Protein AF-A0A0G2A6Q7-F1 (afdb_monomer)

Solvent-accessible surface area (backbone atoms only — not comparable to full-atom values): 32580 Å² total; per-residue (Å²): 110,71,71,59,52,52,33,39,74,71,66,34,34,44,63,32,75,78,48,70,66,60,52,50,52,50,35,52,52,27,51,75,69,76,38,80,71,62,62,86,56,88,43,74,79,64,49,74,66,59,52,48,55,42,45,74,72,68,51,66,46,24,33,28,36,56,61,67,75,86,41,72,50,68,51,66,24,81,66,72,41,82,42,80,42,53,33,72,79,68,38,54,44,74,50,25,43,60,89,67,50,62,40,66,68,49,51,54,44,54,51,37,37,75,70,63,48,61,67,49,79,44,52,44,91,50,54,83,50,48,59,58,32,48,52,52,28,58,75,66,76,42,69,75,53,45,40,28,47,42,81,72,63,56,38,100,84,69,47,71,50,32,81,91,56,79,46,69,55,71,74,77,65,55,85,63,82,58,81,44,75,43,90,78,68,50,65,72,54,57,68,76,63,68,56,54,85,37,14,11,29,36,36,36,16,31,77,49,68,42,95,85,67,89,58,92,78,88,58,54,26,58,38,33,73,45,62,26,64,30,41,35,64,54,51,53,58,71,55,41,98,56,36,70,83,75,62,41,68,65,56,53,53,50,57,68,53,18,27,27,54,42,74,47,82,38,85,16,34,65,53,9,51,36,44,35,15,53,50,44,56,73,63,61,23,59,56,64,60,64,72,46,89,85,60,65,40,42,27,45,35,31,38,63,55,82,74,49,30,60,45,82,43,40,43,66,42,63,73,30,86,91,54,37,66,91,67,57,68,66,46,80,40,48,51,31,93,69,65,59,72,62,50,46,60,54,46,27,65,65,51,42,48,46,62,86,70,64,71,57,50,93,87,48,101,55,89,74,49,78,67,45,70,49,34,78,72,57,34,19,65,28,55,28,54,62,75,42,53,60,68,63,53,48,49,51,52,48,48,53,50,31,46,60,70,56,38,52,72,58,43,49,54,49,41,53,50,54,22,52,52,28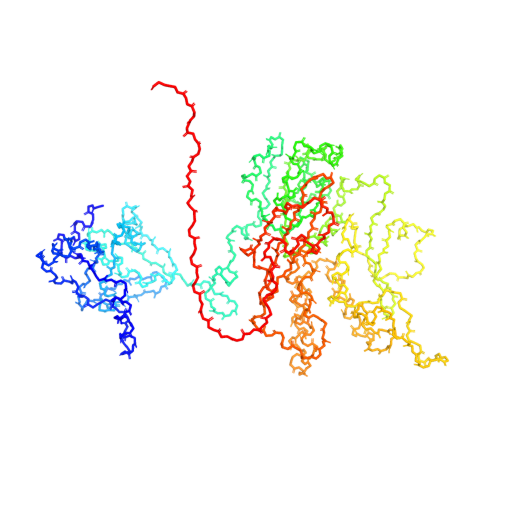,47,74,70,68,37,53,70,61,19,50,52,34,48,50,39,50,52,53,69,67,63,40,64,47,93,84,61,77,74,64,82,62,69,81,70,72,88,68,82,89,75,84,75,56,90,74,52,71,49,76,50,74,52,76,48,76,53,102,68,93,52,33,40,36,40,36,44,34,34,42,64,92,41,76,40,71,92,63,52,46,77,42,85,42,93,62,99,62,102,44,70,70,61,51,43,64,72,71,72,66,70,83,83,76,90,74,90,81,88,89,79,93,80,89,79,88,83,78,92,78,85,90,85,84,84,88,87,135

Organism: NCBI:txid1618650

Structure (mmCIF, N/CA/C/O backbone):
data_AF-A0A0G2A6Q7-F1
#
_entry.id   AF-A0A0G2A6Q7-F1
#
loop_
_atom_site.group_PDB
_atom_site.id
_atom_site.type_symbol
_atom_site.label_atom_id
_atom_site.label_alt_id
_atom_site.label_comp_id
_atom_site.label_asym_id
_atom_site.label_entity_id
_atom_site.label_seq_id
_atom_site.pdbx_PDB_ins_code
_atom_site.Cartn_x
_atom_site.Cartn_y
_atom_site.Cartn_z
_atom_site.occupancy
_atom_site.B_iso_or_equiv
_atom_site.auth_seq_id
_atom_site.auth_comp_id
_atom_site.auth_asym_id
_atom_site.auth_atom_id
_atom_site.pdbx_PDB_model_num
ATOM 1 N N . ASP A 1 1 ? 10.897 -4.674 -43.155 1.00 66.81 1 ASP A N 1
ATOM 2 C CA . ASP A 1 1 ? 10.829 -3.900 -44.410 1.00 66.81 1 ASP A CA 1
ATOM 3 C C . ASP A 1 1 ? 10.068 -4.601 -45.527 1.00 66.81 1 ASP A C 1
ATOM 5 O O . ASP A 1 1 ? 9.076 -4.027 -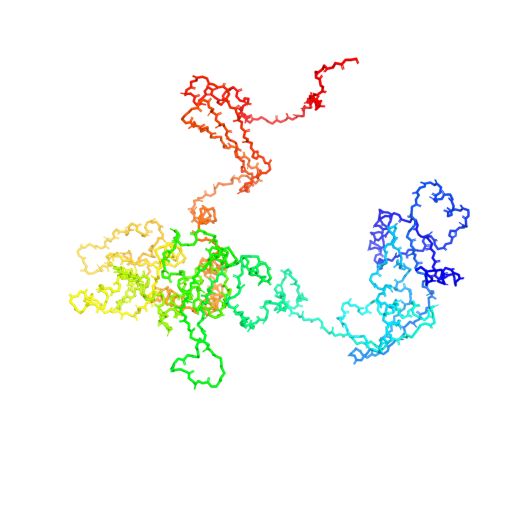45.945 1.00 66.81 1 ASP A O 1
ATOM 9 N N . GLY A 1 2 ? 10.380 -5.851 -45.894 1.00 88.19 2 GLY A N 1
ATOM 10 C CA . GLY A 1 2 ? 9.710 -6.542 -47.018 1.00 88.19 2 GLY A CA 1
ATOM 11 C C . GLY A 1 2 ? 8.167 -6.534 -47.033 1.00 88.19 2 GLY A C 1
ATOM 12 O O . GLY A 1 2 ? 7.577 -6.336 -48.088 1.00 88.19 2 GLY A O 1
ATOM 13 N N . TYR A 1 3 ? 7.484 -6.656 -45.887 1.00 94.00 3 TYR A N 1
ATOM 14 C CA . TYR A 1 3 ? 6.009 -6.578 -45.847 1.00 94.00 3 TYR A CA 1
ATOM 15 C C . TYR A 1 3 ? 5.445 -5.186 -46.151 1.00 94.00 3 TYR A C 1
ATOM 17 O O . TYR A 1 3 ? 4.339 -5.068 -46.673 1.00 94.00 3 TYR A O 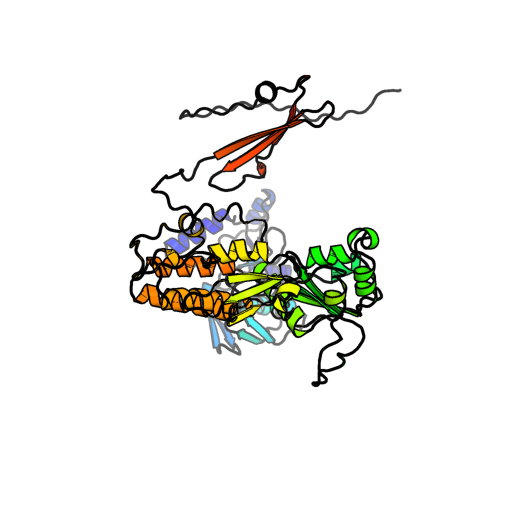1
ATOM 25 N N . TYR A 1 4 ? 6.188 -4.119 -45.844 1.00 94.12 4 TYR A N 1
ATOM 26 C CA . TYR A 1 4 ? 5.768 -2.774 -46.232 1.00 94.12 4 TYR A CA 1
ATOM 27 C C . TYR A 1 4 ? 5.798 -2.614 -47.744 1.00 94.12 4 TYR A C 1
ATOM 29 O O . TYR A 1 4 ? 4.866 -2.044 -48.307 1.00 94.12 4 TYR A O 1
ATOM 37 N N . ASP A 1 5 ? 6.844 -3.137 -48.379 1.00 93.56 5 ASP A N 1
ATOM 38 C CA . ASP A 1 5 ? 7.031 -3.041 -49.822 1.00 93.56 5 ASP A CA 1
ATOM 39 C C . ASP A 1 5 ? 5.946 -3.831 -50.559 1.00 93.56 5 ASP A C 1
ATOM 41 O O . ASP A 1 5 ? 5.300 -3.276 -51.442 1.00 93.56 5 ASP A O 1
ATOM 45 N N . GLN A 1 6 ? 5.608 -5.040 -50.094 1.00 95.12 6 GLN A N 1
ATOM 46 C CA . GLN A 1 6 ? 4.484 -5.819 -50.635 1.00 95.12 6 GLN A CA 1
ATOM 47 C C . GLN A 1 6 ? 3.148 -5.062 -50.576 1.00 95.12 6 GLN A C 1
ATOM 49 O O . GLN A 1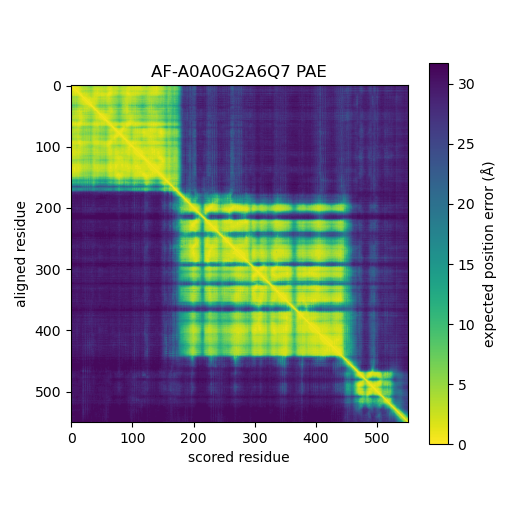 6 ? 2.388 -5.049 -51.544 1.00 95.12 6 GLN A O 1
ATOM 54 N N . LEU A 1 7 ? 2.846 -4.393 -49.456 1.00 95.31 7 LEU A N 1
ATOM 55 C CA . LEU A 1 7 ? 1.618 -3.600 -49.332 1.00 95.31 7 LEU A CA 1
ATOM 56 C C . LEU A 1 7 ? 1.619 -2.378 -50.258 1.00 95.31 7 LEU A C 1
ATOM 58 O O . LEU A 1 7 ? 0.568 -2.001 -50.779 1.00 95.31 7 LEU A O 1
ATOM 62 N N . ILE A 1 8 ? 2.780 -1.756 -50.471 1.00 93.62 8 ILE A N 1
ATOM 63 C CA . ILE A 1 8 ? 2.940 -0.631 -51.400 1.00 93.62 8 ILE A CA 1
ATOM 64 C C . ILE A 1 8 ? 2.767 -1.110 -52.849 1.00 93.62 8 ILE A C 1
ATOM 66 O O . ILE A 1 8 ? 2.037 -0.478 -53.611 1.00 93.62 8 ILE A O 1
ATOM 70 N N . GLU A 1 9 ? 3.374 -2.238 -53.219 1.00 93.50 9 GLU A N 1
ATOM 71 C CA . GLU A 1 9 ? 3.258 -2.859 -54.545 1.00 93.50 9 GLU A CA 1
ATOM 72 C C . GLU A 1 9 ? 1.811 -3.243 -54.867 1.00 93.50 9 GLU A C 1
ATOM 74 O O . GLU A 1 9 ? 1.313 -2.939 -55.953 1.00 93.50 9 GLU A O 1
ATOM 79 N N . LYS A 1 10 ? 1.089 -3.803 -53.887 1.00 93.44 10 LYS A N 1
ATOM 80 C CA . LYS A 1 10 ? -0.350 -4.097 -53.987 1.00 93.44 10 LYS A CA 1
ATOM 81 C C . LYS A 1 10 ? -1.238 -2.840 -53.968 1.00 93.44 10 LYS A C 1
ATOM 83 O O . LYS A 1 10 ? -2.456 -2.964 -54.048 1.00 93.44 10 LYS A O 1
ATOM 88 N N . LYS A 1 11 ? -0.665 -1.630 -53.870 1.00 92.25 11 LYS A N 1
ATOM 89 C CA . LYS A 1 11 ? -1.374 -0.337 -53.735 1.00 92.25 11 LYS A CA 1
ATOM 90 C C . LYS A 1 11 ? -2.306 -0.264 -52.517 1.00 92.25 11 LYS A C 1
ATOM 92 O O . LYS A 1 11 ? -3.232 0.542 -52.479 1.00 92.25 11 LYS A O 1
ATOM 97 N N . LEU A 1 12 ? -2.025 -1.071 -51.498 1.00 94.00 12 LEU A N 1
ATOM 98 C CA . LEU A 1 12 ? -2.744 -1.109 -50.224 1.00 94.00 12 LEU A CA 1
ATOM 99 C C . LEU A 1 12 ? -2.045 -0.283 -49.141 1.00 94.00 12 LEU A C 1
ATOM 101 O O . LEU A 1 12 ? -2.526 -0.204 -48.014 1.00 94.00 12 LEU A O 1
ATOM 105 N N . ALA A 1 13 ? -0.926 0.370 -49.457 1.00 95.75 13 ALA A N 1
ATOM 106 C CA . ALA A 1 13 ? -0.280 1.322 -48.569 1.00 95.75 13 ALA A CA 1
ATOM 107 C C . ALA A 1 13 ? 0.224 2.565 -49.309 1.00 95.75 13 ALA A C 1
ATOM 109 O O . ALA A 1 13 ? 0.753 2.475 -50.414 1.00 95.75 13 ALA A O 1
ATOM 110 N N . TYR A 1 14 ? 0.095 3.736 -48.677 1.00 95.81 14 TYR A N 1
ATOM 111 C CA . TYR A 1 14 ? 0.499 5.018 -49.264 1.00 95.81 14 TYR A CA 1
ATOM 112 C C . TYR A 1 14 ? 1.123 5.978 -48.234 1.00 95.81 14 TYR A C 1
ATOM 114 O O . TYR A 1 14 ? 0.818 5.911 -47.033 1.00 95.81 14 TYR A O 1
ATOM 122 N N . PRO A 1 15 ? 2.021 6.885 -48.670 1.00 95.81 15 PRO A N 1
ATOM 123 C CA . PRO A 1 15 ? 2.638 7.868 -47.790 1.00 95.81 15 PRO A CA 1
ATOM 124 C C . PRO A 1 15 ? 1.655 8.982 -47.407 1.00 95.81 15 PRO A C 1
ATOM 126 O O . PRO A 1 15 ? 1.042 9.630 -48.251 1.00 95.81 15 PRO A O 1
ATOM 129 N N . CYS A 1 16 ? 1.558 9.265 -46.112 1.00 95.56 16 CYS A N 1
ATOM 130 C CA . CYS A 1 16 ? 0.744 10.331 -45.546 1.00 95.56 16 CYS A CA 1
ATOM 131 C C . CYS A 1 16 ? 1.636 11.430 -44.961 1.00 95.56 16 CYS A C 1
ATOM 133 O O . CYS A 1 16 ? 2.438 11.174 -44.063 1.00 95.56 16 CYS A O 1
ATOM 135 N N . PHE A 1 17 ? 1.433 12.665 -45.421 1.00 94.69 17 PHE A N 1
ATOM 136 C CA . PHE A 1 17 ? 2.172 13.856 -44.978 1.00 94.69 17 PHE A CA 1
ATOM 137 C C . PHE A 1 17 ? 1.341 14.787 -44.082 1.00 94.69 17 PHE A C 1
ATOM 139 O O . PHE A 1 17 ? 1.768 15.903 -43.799 1.00 94.69 17 PHE A O 1
ATOM 146 N N . CYS A 1 18 ? 0.137 14.370 -43.674 1.00 92.12 18 CYS A N 1
ATOM 147 C CA . CYS A 1 18 ? -0.705 15.175 -42.791 1.00 92.12 18 CYS A CA 1
ATOM 148 C C . CYS A 1 18 ? -0.030 15.389 -41.433 1.00 92.12 18 CYS A C 1
ATOM 150 O O . CYS A 1 18 ? 0.406 14.425 -40.800 1.00 92.12 18 CYS A O 1
ATOM 152 N N . THR A 1 19 ? 0.004 16.639 -40.976 1.00 89.06 19 THR A N 1
ATOM 153 C CA . THR A 1 19 ? 0.537 16.995 -39.658 1.00 89.06 19 THR A CA 1
ATOM 154 C C . THR A 1 19 ? -0.446 16.624 -38.550 1.00 89.06 19 THR A C 1
ATOM 156 O O . THR A 1 19 ? -1.648 16.463 -38.778 1.00 89.06 19 THR A O 1
ATOM 159 N N . GLU A 1 20 ? 0.051 16.500 -37.321 1.00 87.56 20 GLU A N 1
ATOM 160 C CA . GLU A 1 20 ? -0.801 16.223 -36.162 1.00 87.56 20 GLU A CA 1
ATOM 161 C C . GLU A 1 20 ? -1.846 17.328 -35.937 1.00 87.56 20 GLU A C 1
ATOM 163 O O . GLU A 1 20 ? -2.996 17.030 -35.614 1.00 87.56 20 GLU A O 1
ATOM 168 N N . GLU A 1 21 ? -1.491 18.586 -36.209 1.00 89.06 21 GLU A N 1
ATOM 169 C CA . GLU A 1 21 ? -2.407 19.731 -36.162 1.00 89.06 21 GLU A CA 1
ATOM 170 C C . GLU A 1 21 ? -3.554 19.589 -37.171 1.00 89.06 21 GLU A C 1
ATOM 172 O O . GLU A 1 21 ? -4.722 19.723 -36.804 1.00 89.06 21 GLU A O 1
ATOM 177 N N . GLN A 1 22 ? -3.244 19.234 -38.424 1.00 89.00 22 GLN A N 1
ATOM 178 C CA . GLN A 1 22 ? -4.247 19.001 -39.469 1.00 89.00 22 GLN A CA 1
ATOM 179 C C . GLN A 1 22 ? -5.189 17.853 -39.094 1.00 89.00 22 GLN A C 1
ATOM 181 O O . GLN A 1 22 ? -6.408 17.973 -39.220 1.00 89.00 22 GLN A O 1
ATOM 186 N N . LEU A 1 23 ? -4.634 16.748 -38.587 1.00 89.81 23 LEU A N 1
ATOM 187 C CA . LEU A 1 23 ? -5.415 15.589 -38.154 1.00 89.81 23 LEU A CA 1
ATOM 188 C C . LEU A 1 23 ? -6.298 15.917 -36.941 1.00 89.81 23 LEU A C 1
ATOM 190 O O . LEU A 1 23 ? -7.435 15.453 -36.860 1.00 89.81 23 LEU A O 1
ATOM 194 N N . THR A 1 24 ? -5.804 16.726 -36.005 1.00 90.25 24 THR A N 1
ATOM 195 C CA . THR A 1 24 ? -6.551 17.154 -34.813 1.00 90.25 24 THR A CA 1
ATOM 196 C C . THR A 1 24 ? -7.693 18.096 -35.178 1.00 90.25 24 THR A C 1
ATOM 198 O O . THR A 1 24 ? -8.821 17.907 -34.712 1.00 90.25 24 THR A O 1
ATOM 201 N N . LEU A 1 25 ? -7.443 19.058 -36.069 1.00 90.12 25 LEU A N 1
ATOM 202 C CA . LEU A 1 25 ? -8.478 19.938 -36.601 1.00 90.12 25 LEU A CA 1
ATOM 203 C C . LEU A 1 25 ? -9.571 19.126 -37.305 1.00 90.12 25 LEU A C 1
ATOM 205 O O . LEU A 1 25 ? -10.756 19.305 -37.032 1.00 90.12 25 LEU A O 1
ATOM 209 N N . GLN A 1 26 ? -9.175 18.176 -38.150 1.00 88.69 26 GLN A N 1
ATOM 210 C CA . GLN A 1 26 ? -10.105 17.318 -38.871 1.00 88.69 26 GLN A CA 1
ATOM 211 C C . GLN A 1 26 ? -10.988 16.482 -37.934 1.00 88.69 26 GLN A C 1
ATOM 213 O O . GLN A 1 26 ? -12.204 16.433 -38.122 1.00 88.69 26 GLN A O 1
ATOM 218 N N . ARG A 1 27 ? -10.402 15.855 -36.905 1.00 89.12 27 ARG A N 1
ATOM 219 C CA . ARG A 1 27 ? -11.160 15.112 -35.883 1.00 89.12 27 ARG A CA 1
ATOM 220 C C . ARG A 1 27 ? -12.154 16.018 -35.159 1.00 89.12 27 ARG A C 1
ATOM 222 O O . ARG A 1 27 ? -13.301 15.627 -34.967 1.00 89.12 27 ARG A O 1
ATOM 229 N N . THR A 1 28 ? -11.732 17.233 -34.813 1.00 88.88 28 THR A N 1
ATOM 230 C CA . THR A 1 28 ? -12.582 18.224 -34.137 1.00 88.88 28 THR A CA 1
ATOM 231 C C . THR A 1 28 ? -13.773 18.627 -35.007 1.00 88.88 28 THR A C 1
ATOM 233 O O . THR A 1 28 ? -14.897 18.712 -34.518 1.00 88.88 28 THR A O 1
ATOM 236 N N . LEU A 1 29 ? -13.554 18.843 -36.309 1.00 89.69 29 LEU A N 1
ATOM 237 C CA . LEU A 1 29 ? -14.624 19.149 -37.262 1.00 89.69 29 LEU A CA 1
ATOM 238 C C . LEU A 1 29 ? -15.599 17.975 -37.415 1.00 89.69 29 LEU A C 1
ATOM 240 O O . LEU A 1 29 ? -16.807 18.180 -37.356 1.00 89.69 29 LEU A O 1
ATOM 244 N N . GLN A 1 30 ? -15.094 16.746 -37.541 1.00 87.31 30 GLN A N 1
ATOM 245 C CA . GLN A 1 30 ? -15.935 15.549 -37.638 1.00 87.31 30 GLN A CA 1
ATOM 246 C C . GLN A 1 30 ? -16.803 15.359 -36.391 1.00 87.31 30 GLN A C 1
ATOM 248 O O . GLN A 1 30 ? -18.010 15.169 -36.524 1.00 87.31 30 GLN A O 1
ATOM 253 N N . GLN A 1 31 ? -16.228 15.516 -35.196 1.00 88.75 31 GLN A N 1
ATOM 254 C CA . GLN A 1 31 ? -16.967 15.446 -33.933 1.00 88.75 31 GLN A CA 1
ATOM 255 C C . GLN A 1 31 ? -18.043 16.534 -33.828 1.00 88.75 31 GLN A C 1
ATOM 257 O O . GLN A 1 31 ? -19.171 16.233 -33.446 1.00 88.75 31 GLN A O 1
ATOM 262 N N . LYS A 1 32 ? -17.740 17.781 -34.223 1.00 90.69 32 LYS A N 1
ATOM 263 C CA . LYS A 1 32 ? -18.734 18.871 -34.272 1.00 90.69 32 LYS A CA 1
ATOM 264 C C . LYS A 1 32 ? -19.880 18.591 -35.247 1.00 90.69 32 LYS A C 1
ATOM 266 O O . LYS A 1 32 ? -20.990 19.055 -35.023 1.00 90.69 32 LYS A O 1
ATOM 271 N N . MET A 1 33 ? -19.619 17.829 -36.306 1.00 88.44 33 MET A N 1
ATOM 272 C CA . MET A 1 33 ? -20.621 17.389 -37.282 1.00 88.44 33 MET A CA 1
ATOM 273 C C . MET A 1 33 ? -21.325 16.079 -36.883 1.00 88.44 33 MET A C 1
ATOM 275 O O . MET A 1 33 ? -22.048 15.519 -37.705 1.00 88.44 33 MET A O 1
ATOM 279 N N . GLY A 1 34 ? -21.085 15.546 -35.676 1.00 84.69 34 GLY A N 1
ATOM 280 C CA . GLY A 1 34 ? -21.649 14.268 -35.222 1.00 84.69 34 GLY A CA 1
ATOM 281 C C . GLY A 1 34 ? -21.135 13.041 -35.987 1.00 84.69 34 GLY A C 1
ATOM 282 O O . GLY A 1 34 ? -21.725 11.969 -35.898 1.00 84.69 34 GLY A O 1
ATOM 283 N N . LYS A 1 35 ? -20.048 13.182 -36.757 1.00 79.38 35 LYS A N 1
ATOM 284 C CA . LYS A 1 35 ? -19.429 12.094 -37.522 1.00 79.38 35 LYS A CA 1
ATOM 285 C C . LYS A 1 35 ? -18.324 11.425 -36.694 1.00 79.38 35 LYS A C 1
ATOM 287 O O . LYS A 1 35 ? -17.588 12.124 -35.991 1.00 79.38 35 LYS A O 1
ATOM 292 N N . PRO A 1 36 ? -18.147 10.095 -36.798 1.00 79.12 36 PRO A N 1
ATOM 293 C CA . PRO A 1 36 ? -17.057 9.410 -36.118 1.00 79.12 36 PRO A CA 1
ATOM 294 C C . PRO A 1 36 ? -15.696 9.935 -36.614 1.00 79.12 36 PRO A C 1
ATOM 296 O O . PRO A 1 36 ? -15.531 10.179 -37.816 1.00 79.12 36 PRO A O 1
ATOM 299 N N . PRO A 1 37 ? -14.715 10.128 -35.713 1.00 82.50 37 PRO A N 1
ATOM 300 C CA . PRO A 1 37 ? -13.415 10.673 -36.073 1.00 82.50 37 PRO A CA 1
ATOM 301 C C . PRO A 1 37 ? -12.623 9.663 -36.913 1.00 82.50 37 PRO A C 1
ATOM 303 O O . PRO A 1 37 ? -12.161 8.642 -36.407 1.00 82.50 37 PRO A O 1
ATOM 306 N N . ARG A 1 38 ? -12.425 9.972 -38.195 1.00 84.88 38 ARG A N 1
ATOM 307 C CA . ARG A 1 38 ? -11.734 9.119 -39.169 1.00 84.88 38 ARG A CA 1
ATOM 308 C C . ARG A 1 38 ? -10.822 9.920 -40.083 1.00 84.88 38 ARG A C 1
ATOM 310 O O . ARG A 1 38 ? -11.086 11.082 -40.390 1.00 84.88 38 ARG A O 1
ATOM 317 N N . TYR A 1 39 ? -9.754 9.290 -40.556 1.00 88.81 39 TYR A N 1
ATOM 318 C CA . TYR A 1 39 ? -8.936 9.903 -41.596 1.00 88.81 39 TYR A CA 1
ATOM 319 C C . TYR A 1 39 ? -9.753 10.043 -42.889 1.00 88.81 39 TYR A C 1
ATOM 321 O O . TYR A 1 39 ? -10.527 9.157 -43.231 1.00 88.81 39 TYR A O 1
ATOM 329 N N . SER A 1 40 ? -9.609 11.166 -43.590 1.00 84.12 40 SER A N 1
ATOM 330 C CA . SER A 1 40 ? -10.418 11.506 -44.777 1.00 84.12 40 SER A CA 1
ATOM 331 C C . SER A 1 40 ? -9.829 10.975 -46.075 1.00 84.12 40 SER A C 1
ATOM 333 O O . SER A 1 40 ? -10.400 11.229 -47.125 1.00 84.12 40 SER A O 1
ATOM 335 N N . GLY A 1 41 ? -8.669 10.316 -46.026 1.00 88.06 41 GLY A N 1
ATOM 336 C CA . GLY A 1 41 ? -7.973 9.886 -47.237 1.00 88.06 41 GLY A CA 1
ATOM 337 C C . GLY A 1 41 ? -7.253 11.024 -47.968 1.00 88.06 41 GLY A C 1
ATOM 338 O O . GLY A 1 41 ? -6.922 10.867 -49.133 1.00 88.06 41 GLY A O 1
ATOM 339 N N . THR A 1 42 ? -6.965 12.160 -47.316 1.00 89.25 42 THR A N 1
ATOM 340 C CA . THR A 1 42 ? -6.378 13.361 -47.958 1.00 89.25 42 THR A CA 1
ATOM 341 C C . THR A 1 42 ? -5.100 13.081 -48.758 1.00 89.25 42 THR A C 1
ATOM 343 O O . THR A 1 42 ? -4.797 13.793 -49.708 1.00 89.25 42 THR A O 1
ATOM 346 N N . CYS A 1 43 ? -4.320 12.072 -48.363 1.00 91.75 43 CYS A N 1
ATOM 347 C CA . CYS A 1 43 ? -3.086 11.683 -49.045 1.00 91.75 43 CYS A CA 1
ATOM 348 C C . CYS A 1 43 ? -3.213 10.428 -49.930 1.00 91.75 43 CYS A C 1
ATOM 350 O O . CYS A 1 43 ? -2.193 9.993 -50.455 1.00 91.75 43 CYS A O 1
ATOM 352 N N . ARG A 1 44 ? -4.414 9.850 -50.089 1.00 90.56 44 ARG A N 1
ATOM 353 C CA . ARG A 1 44 ? -4.643 8.583 -50.814 1.00 90.56 44 ARG A CA 1
ATOM 354 C C . ARG A 1 44 ? -4.262 8.696 -52.298 1.00 90.56 44 ARG A C 1
ATOM 356 O O . ARG A 1 44 ? -3.677 7.773 -52.847 1.00 90.56 44 ARG A O 1
ATOM 363 N N . GLU A 1 45 ? -4.519 9.854 -52.909 1.00 88.94 45 GLU A N 1
ATOM 364 C CA . GLU A 1 45 ? -4.350 10.097 -54.353 1.00 88.94 45 GLU A CA 1
ATOM 365 C C . GLU A 1 45 ? -3.165 11.021 -54.696 1.00 88.94 45 GLU A C 1
ATOM 367 O O . GLU A 1 45 ? -3.124 11.629 -55.765 1.00 88.94 45 GLU A O 1
ATOM 372 N N . LEU A 1 46 ? -2.185 11.173 -53.796 1.00 91.12 46 LEU A N 1
ATOM 373 C CA . LEU A 1 46 ? -1.011 11.996 -54.106 1.00 91.12 46 LEU A CA 1
ATOM 374 C C . LEU A 1 46 ? -0.216 11.398 -55.273 1.00 91.12 46 LEU A C 1
ATOM 376 O O . LEU A 1 46 ? 0.225 10.251 -55.225 1.00 91.12 46 LEU A O 1
ATOM 380 N N . THR A 1 47 ? 0.037 12.214 -56.294 1.00 91.88 47 THR A N 1
ATOM 381 C CA . THR A 1 47 ? 0.885 11.831 -57.430 1.00 91.88 47 THR A CA 1
ATOM 382 C C . THR A 1 47 ? 2.348 11.682 -57.010 1.00 91.88 47 THR A C 1
ATOM 384 O O . THR A 1 47 ? 2.813 12.332 -56.069 1.00 91.88 47 THR A O 1
ATOM 387 N N . ALA A 1 48 ? 3.123 10.888 -57.758 1.00 89.75 48 ALA A N 1
ATOM 388 C CA . ALA A 1 48 ? 4.559 10.716 -57.512 1.00 89.75 48 ALA A CA 1
ATOM 389 C C . ALA A 1 48 ? 5.313 12.061 -57.456 1.00 89.75 48 ALA A C 1
ATOM 391 O O . ALA A 1 48 ? 6.176 12.255 -56.599 1.00 89.75 48 ALA A O 1
ATOM 392 N N . LYS A 1 49 ? 4.920 13.025 -58.303 1.00 93.12 49 LYS A N 1
ATOM 393 C CA . LYS A 1 49 ? 5.474 14.386 -58.310 1.00 93.12 49 LYS A CA 1
ATOM 394 C C . LYS A 1 49 ? 5.200 15.126 -56.994 1.00 93.12 49 LYS A C 1
ATOM 396 O O . LYS A 1 49 ? 6.136 15.621 -56.373 1.00 93.12 49 LYS A O 1
ATOM 401 N N . GLN A 1 50 ? 3.953 15.133 -56.519 1.00 92.31 50 GLN A N 1
ATOM 402 C CA . GLN A 1 50 ? 3.573 15.780 -55.253 1.00 92.31 50 GLN A CA 1
ATOM 403 C C . GLN A 1 50 ? 4.228 15.117 -54.033 1.00 92.31 50 GLN A C 1
ATOM 405 O O . GLN A 1 50 ? 4.583 15.793 -53.066 1.00 92.31 50 GLN A O 1
ATOM 410 N N . ILE A 1 51 ? 4.395 13.791 -54.060 1.00 91.94 51 ILE A N 1
ATOM 411 C CA . ILE A 1 51 ? 5.120 13.053 -53.017 1.00 91.94 51 ILE A CA 1
ATOM 412 C C . ILE A 1 51 ? 6.583 13.508 -52.985 1.00 91.94 51 ILE A C 1
ATOM 414 O O . ILE A 1 51 ? 7.111 13.777 -51.904 1.00 91.94 51 ILE A O 1
ATOM 418 N N . GLN A 1 52 ? 7.227 13.627 -54.149 1.00 91.69 52 GLN A N 1
ATOM 419 C CA . GLN A 1 52 ? 8.622 14.047 -54.239 1.00 91.69 52 GLN A CA 1
ATOM 420 C C . GLN A 1 52 ? 8.818 15.506 -53.810 1.00 91.69 52 GLN A C 1
ATOM 422 O O . GLN A 1 52 ? 9.738 15.790 -53.050 1.00 91.69 52 GLN A O 1
ATOM 427 N N . GLU A 1 53 ? 7.930 16.418 -54.207 1.00 93.88 53 GLU A N 1
ATOM 428 C CA . GLU A 1 53 ? 7.949 17.820 -53.762 1.00 93.88 53 GLU A CA 1
ATOM 429 C C . GLU A 1 53 ? 7.865 17.930 -52.233 1.00 93.88 53 GLU A C 1
ATOM 431 O O . GLU A 1 53 ? 8.653 18.643 -51.610 1.00 93.88 53 GLU A O 1
ATOM 436 N N . LYS A 1 54 ? 6.970 17.161 -51.600 1.00 92.25 54 LYS A N 1
ATOM 437 C CA . LYS A 1 54 ? 6.840 17.125 -50.134 1.00 92.25 54 LYS A CA 1
ATOM 438 C C . LYS A 1 54 ? 8.086 16.557 -49.450 1.00 92.25 54 LYS A C 1
ATOM 440 O O . LYS A 1 54 ? 8.488 17.075 -48.410 1.00 92.25 54 LYS A O 1
ATOM 445 N N . ARG A 1 55 ? 8.716 15.527 -50.028 1.00 92.44 55 ARG A N 1
ATOM 446 C CA . ARG A 1 55 ? 9.989 14.978 -49.525 1.00 92.44 55 ARG A CA 1
ATOM 447 C C . ARG A 1 55 ? 11.134 15.982 -49.664 1.00 92.44 55 ARG A C 1
ATOM 449 O O . ARG A 1 55 ? 11.898 16.147 -48.719 1.00 92.44 55 ARG A O 1
ATOM 456 N N . ASN A 1 56 ? 11.216 16.685 -50.794 1.00 92.62 56 ASN A N 1
ATOM 457 C CA . ASN A 1 56 ? 12.218 17.726 -51.038 1.00 92.62 56 ASN A CA 1
ATOM 458 C C . ASN A 1 56 ? 12.045 18.919 -50.084 1.00 92.62 56 ASN A C 1
ATOM 460 O O . ASN A 1 56 ? 13.029 19.521 -49.672 1.00 92.62 56 ASN A O 1
ATOM 464 N N . ALA A 1 57 ? 10.810 19.207 -49.661 1.00 90.88 57 ALA A N 1
ATOM 465 C CA . ALA A 1 57 ? 10.509 20.177 -48.606 1.00 90.88 57 ALA A CA 1
ATOM 466 C C . ALA A 1 57 ? 10.870 19.689 -47.182 1.00 90.88 57 ALA A C 1
ATOM 468 O O . ALA A 1 57 ? 10.536 20.349 -46.201 1.00 90.88 57 ALA A O 1
ATOM 469 N N . GLY A 1 58 ? 11.517 18.525 -47.043 1.00 89.81 58 GLY A N 1
ATOM 470 C CA . GLY A 1 58 ? 11.959 17.969 -45.762 1.00 89.81 58 GLY A CA 1
ATOM 471 C C . GLY A 1 58 ? 10.864 17.269 -44.950 1.00 89.81 58 GLY A C 1
ATOM 472 O O . GLY A 1 58 ? 11.109 16.879 -43.807 1.00 89.81 58 GLY A O 1
ATOM 473 N N . LEU A 1 59 ? 9.661 17.079 -45.507 1.00 89.88 59 LEU A N 1
ATOM 474 C CA . LEU A 1 59 ? 8.570 16.407 -44.800 1.00 89.88 59 LEU A CA 1
ATOM 475 C C . LEU A 1 59 ? 8.772 14.888 -44.804 1.00 89.88 59 LEU A C 1
ATOM 477 O O . LEU A 1 59 ? 8.910 14.259 -45.856 1.00 89.88 59 LEU A O 1
ATOM 481 N N . LYS A 1 60 ? 8.719 14.279 -43.616 1.00 91.31 60 LYS A N 1
ATOM 482 C CA . LYS A 1 60 ? 8.787 12.822 -43.440 1.00 91.31 60 LYS A CA 1
ATOM 483 C C . LYS A 1 60 ? 7.374 12.225 -43.420 1.00 91.31 60 LYS A C 1
ATOM 485 O O . LYS A 1 60 ? 6.591 12.602 -42.547 1.00 91.31 60 LYS A O 1
ATOM 490 N N . PRO A 1 61 ? 7.023 11.308 -44.340 1.00 94.56 61 PRO A N 1
ATOM 491 C CA . PRO A 1 61 ? 5.699 10.701 -44.353 1.00 94.56 61 PRO A CA 1
ATOM 492 C C . PRO A 1 61 ? 5.572 9.568 -43.328 1.00 94.56 61 PRO A C 1
ATOM 494 O O . PRO A 1 61 ? 6.503 8.791 -43.120 1.00 94.56 61 PRO A O 1
ATOM 497 N N . ALA A 1 62 ? 4.380 9.419 -42.756 1.00 95.31 62 ALA A N 1
ATOM 498 C CA . ALA A 1 62 ? 3.934 8.142 -42.200 1.00 95.31 62 ALA A CA 1
ATOM 499 C C . ALA A 1 62 ? 3.455 7.228 -43.342 1.00 95.31 62 ALA A C 1
ATOM 501 O O . ALA A 1 62 ? 3.126 7.713 -44.423 1.00 95.31 62 ALA A O 1
ATOM 502 N N . LEU A 1 63 ? 3.361 5.921 -43.113 1.00 95.88 63 LEU A N 1
ATOM 503 C CA . LEU A 1 63 ? 2.736 4.979 -44.045 1.00 95.88 63 LEU A CA 1
ATOM 504 C C . LEU A 1 63 ? 1.353 4.591 -43.522 1.00 95.88 63 LEU A C 1
ATOM 506 O O . LEU A 1 63 ? 1.227 4.155 -42.372 1.00 95.88 63 LEU A O 1
ATOM 510 N N . ARG A 1 64 ? 0.323 4.754 -44.356 1.00 96.50 64 ARG A N 1
ATOM 511 C CA . ARG A 1 64 ? -1.047 4.322 -44.062 1.00 96.50 64 ARG A CA 1
ATOM 512 C C . ARG A 1 64 ? -1.410 3.100 -44.882 1.00 96.50 64 ARG A C 1
ATOM 514 O O . ARG A 1 64 ? -1.020 3.026 -46.039 1.00 96.50 64 ARG A O 1
ATOM 521 N N . PHE A 1 65 ? -2.168 2.197 -44.279 1.00 96.25 65 PHE A N 1
ATOM 522 C CA . PHE A 1 65 ? -2.866 1.122 -44.963 1.00 96.25 65 PHE A CA 1
ATOM 523 C C . PHE A 1 65 ? -4.188 1.656 -45.507 1.00 96.25 65 PHE A C 1
ATOM 525 O O . PHE A 1 65 ? -4.945 2.306 -44.779 1.00 96.25 65 PHE A O 1
ATOM 532 N N . HIS A 1 66 ? -4.428 1.402 -46.783 1.00 94.62 66 HIS A N 1
ATOM 533 C CA . HIS A 1 66 ? -5.667 1.693 -47.471 1.00 94.62 66 HIS A CA 1
ATOM 534 C C . HIS A 1 66 ? -6.642 0.543 -47.232 1.00 94.62 66 HIS A C 1
ATOM 536 O O . HIS A 1 66 ? -6.369 -0.586 -47.633 1.00 94.62 66 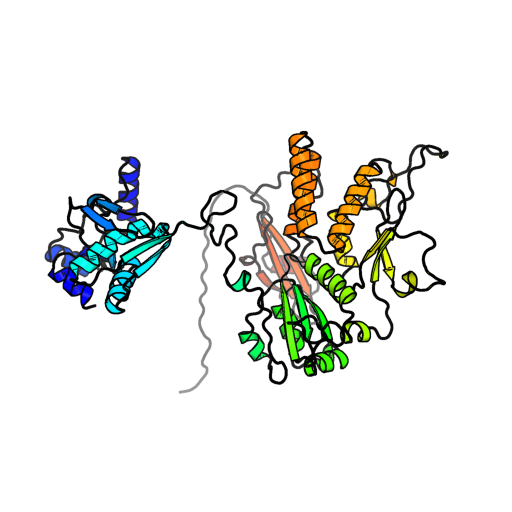HIS A O 1
ATOM 542 N N . ILE A 1 67 ? -7.766 0.832 -46.574 1.00 90.75 67 ILE A N 1
ATOM 543 C CA . ILE A 1 67 ? -8.839 -0.150 -46.440 1.00 90.75 67 ILE A CA 1
ATOM 544 C C . ILE A 1 67 ? -9.828 0.017 -47.607 1.00 90.75 67 ILE A C 1
ATOM 546 O O . ILE A 1 67 ? -10.221 1.157 -47.876 1.00 90.75 67 ILE A O 1
ATOM 550 N N . PRO A 1 68 ? -10.212 -1.064 -48.313 1.00 87.25 6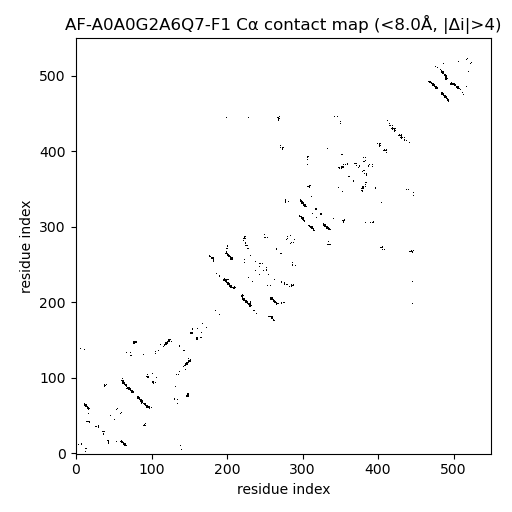8 PRO A N 1
ATOM 551 C CA . PRO A 1 68 ? -11.232 -0.992 -49.353 1.00 87.25 68 PRO A CA 1
ATOM 552 C C . PRO A 1 68 ? -12.551 -0.456 -48.799 1.00 87.25 68 PRO A C 1
ATOM 554 O O . PRO A 1 68 ? -12.965 -0.817 -47.695 1.00 87.25 68 PRO A O 1
ATOM 557 N N . ASP A 1 69 ? -13.209 0.421 -49.549 1.00 87.00 69 ASP A N 1
ATOM 558 C CA . ASP A 1 69 ? -14.470 1.029 -49.127 1.00 87.00 69 ASP A CA 1
ATOM 559 C C . ASP A 1 69 ? -15.649 0.068 -49.397 1.00 87.00 69 ASP A C 1
ATOM 561 O O . ASP A 1 69 ? -15.637 -0.688 -50.365 1.00 87.00 69 ASP A O 1
ATOM 565 N N . ASN A 1 70 ? -16.702 0.138 -48.574 1.00 88.38 70 ASN A N 1
ATOM 566 C CA . ASN A 1 70 ? -17.950 -0.641 -48.711 1.00 88.38 70 ASN A CA 1
ATOM 567 C C . ASN A 1 70 ? -17.831 -2.173 -48.592 1.00 88.38 70 ASN A C 1
ATOM 569 O O . ASN A 1 70 ? -18.665 -2.901 -49.130 1.00 88.38 70 ASN A O 1
ATOM 573 N N . GLU A 1 71 ? -16.859 -2.665 -47.834 1.00 91.06 71 GLU A N 1
ATOM 574 C CA . GLU A 1 71 ? -16.731 -4.086 -47.514 1.00 91.06 71 GLU A CA 1
ATOM 575 C C . GLU A 1 71 ? -17.145 -4.378 -46.066 1.00 91.06 71 GLU A C 1
ATOM 577 O O . GLU A 1 71 ? -17.225 -3.489 -45.210 1.00 91.06 71 GLU A O 1
ATOM 582 N N . VAL A 1 72 ? -17.408 -5.655 -45.780 1.00 93.81 72 VAL A N 1
ATOM 583 C CA . VAL A 1 72 ? -17.683 -6.144 -44.427 1.00 93.81 72 VAL A CA 1
ATOM 584 C C . VAL A 1 72 ? -16.651 -7.198 -44.071 1.00 93.81 72 VAL A C 1
ATOM 586 O O . VAL A 1 72 ? -16.577 -8.247 -44.702 1.00 93.81 72 VAL A O 1
ATOM 589 N N . ILE A 1 73 ? -15.896 -6.935 -43.010 1.00 94.38 73 ILE A N 1
ATOM 590 C CA . ILE A 1 73 ? -14.986 -7.909 -42.419 1.00 94.38 73 ILE A CA 1
ATOM 591 C C . ILE A 1 73 ? -15.760 -8.642 -41.327 1.00 94.38 73 ILE A C 1
ATOM 593 O O . ILE A 1 73 ? -16.128 -8.048 -40.308 1.00 94.38 73 ILE A O 1
ATOM 597 N N . ALA A 1 74 ? -16.028 -9.925 -41.565 1.00 94.94 74 ALA A N 1
ATOM 598 C CA . ALA A 1 74 ? -16.701 -10.809 -40.625 1.00 94.94 74 ALA A CA 1
ATOM 599 C C . ALA A 1 74 ? -15.725 -11.850 -40.072 1.00 94.94 74 ALA A C 1
ATOM 601 O O . ALA A 1 74 ? -14.887 -12.371 -40.806 1.00 94.94 74 ALA A O 1
ATOM 602 N N . PHE A 1 75 ? -15.836 -12.149 -38.781 1.00 95.81 75 PHE A N 1
ATOM 603 C CA . PHE A 1 75 ? -15.081 -13.223 -38.144 1.00 95.81 75 PHE A CA 1
ATOM 604 C C . PHE A 1 75 ? -15.858 -13.805 -36.965 1.00 95.81 75 PHE A C 1
ATOM 606 O O . PHE A 1 75 ? -16.637 -13.108 -36.311 1.00 95.81 75 PHE A O 1
ATOM 613 N N . HIS A 1 76 ? -15.609 -15.080 -36.680 1.00 96.31 76 HIS A N 1
ATOM 614 C CA . HIS A 1 76 ? -16.150 -15.748 -35.507 1.00 96.31 76 HIS A CA 1
ATOM 615 C C . HIS A 1 76 ? -15.217 -15.540 -34.310 1.00 96.31 76 HIS A C 1
ATOM 617 O O . HIS A 1 76 ? -14.060 -15.963 -34.340 1.00 96.31 76 HIS A O 1
ATOM 623 N N . ASP A 1 77 ? -15.709 -14.890 -33.259 1.00 96.50 77 ASP A N 1
ATOM 624 C CA . ASP A 1 77 ? -15.008 -14.786 -31.983 1.00 96.50 77 ASP A CA 1
ATOM 625 C C . ASP A 1 77 ? -15.450 -15.906 -31.038 1.00 96.50 77 ASP A C 1
ATOM 627 O O . ASP A 1 77 ? -16.642 -16.067 -30.783 1.00 96.50 77 ASP A O 1
ATOM 631 N N . LEU A 1 78 ? -14.503 -16.637 -30.448 1.00 94.62 78 LEU A N 1
ATOM 632 C CA . LEU A 1 78 ? -14.825 -17.772 -29.572 1.00 94.62 78 LEU A CA 1
ATOM 633 C C . LEU A 1 78 ? -15.598 -17.383 -28.298 1.00 94.62 78 LEU A C 1
ATOM 635 O O . LEU A 1 78 ? -16.188 -18.251 -27.659 1.00 94.62 78 LEU A O 1
ATOM 639 N N . VAL A 1 79 ? -15.582 -16.107 -27.896 1.00 93.12 79 VAL A N 1
ATOM 640 C CA . VAL A 1 79 ? -16.269 -15.604 -26.693 1.00 93.12 79 VAL A CA 1
ATOM 641 C C . VAL A 1 79 ? -17.483 -14.748 -27.057 1.00 93.12 79 VAL A C 1
ATOM 643 O O . VAL A 1 79 ? -18.517 -14.831 -26.397 1.00 93.12 79 VAL A O 1
ATOM 646 N N . ARG A 1 80 ? -17.373 -13.903 -28.088 1.00 90.50 80 ARG A N 1
ATOM 647 C CA . ARG A 1 80 ? -18.416 -12.947 -28.505 1.00 90.50 80 ARG A CA 1
ATOM 648 C C . ARG A 1 80 ? -19.307 -13.455 -29.640 1.00 90.50 80 ARG A C 1
ATOM 650 O O . ARG A 1 80 ? -20.287 -12.787 -29.966 1.00 90.50 80 ARG A O 1
ATOM 657 N N . GLY A 1 81 ? -18.992 -14.609 -30.221 1.00 95.00 81 GLY A N 1
ATOM 658 C CA . GLY A 1 81 ? -19.675 -15.157 -31.387 1.00 95.00 81 GLY A CA 1
ATOM 659 C C . GLY A 1 81 ? -19.371 -14.366 -32.660 1.00 95.00 81 GLY A C 1
ATOM 660 O O . GLY A 1 81 ? -18.326 -13.734 -32.789 1.00 95.00 81 GLY A O 1
ATOM 661 N N . GLU A 1 82 ? -20.304 -14.383 -33.609 1.00 96.56 82 GLU A N 1
ATOM 662 C CA . GLU A 1 82 ? -20.165 -13.702 -34.901 1.00 96.56 82 GLU A CA 1
ATOM 663 C C . GLU A 1 82 ? -19.990 -12.186 -34.751 1.00 96.56 82 GLU A C 1
ATOM 665 O O . GLU A 1 82 ? -20.849 -11.500 -34.194 1.00 96.56 82 GLU A O 1
ATOM 670 N N . GLN A 1 83 ? -18.898 -11.650 -35.295 1.00 96.56 83 GLN A N 1
ATOM 671 C CA . GLN A 1 83 ? -18.605 -10.220 -35.333 1.00 96.56 83 GLN A CA 1
ATOM 672 C C . GLN A 1 83 ? -18.550 -9.729 -36.778 1.00 96.56 83 GLN A C 1
ATOM 674 O O . GLN A 1 83 ? -18.006 -10.400 -37.654 1.00 96.56 83 GLN A O 1
ATOM 679 N N . LYS A 1 84 ? -19.095 -8.534 -37.035 1.00 95.75 84 LYS A N 1
ATOM 680 C CA . LYS A 1 84 ? -19.114 -7.908 -38.365 1.00 95.75 84 LYS A CA 1
ATOM 681 C C . LYS A 1 84 ? -18.751 -6.435 -38.257 1.00 95.75 84 LYS A C 1
ATOM 683 O O . LYS A 1 84 ? -19.368 -5.705 -37.485 1.00 95.75 84 LYS A O 1
ATOM 688 N N . PHE A 1 85 ? -17.783 -6.001 -39.056 1.00 93.25 85 PHE A N 1
ATOM 689 C CA . PHE A 1 85 ? -17.327 -4.616 -39.105 1.00 93.25 85 PHE A CA 1
ATOM 690 C C . PHE A 1 85 ? -17.359 -4.097 -40.537 1.00 93.25 85 PHE A C 1
ATOM 692 O O . PHE A 1 85 ? -16.809 -4.723 -41.440 1.00 93.25 85 PHE A O 1
ATOM 699 N N . SER A 1 86 ? -17.973 -2.933 -40.732 1.00 91.38 86 SER A N 1
ATOM 700 C CA . SER A 1 86 ? -17.914 -2.212 -42.002 1.00 91.38 86 SER A CA 1
ATOM 701 C C . SER A 1 86 ? -16.536 -1.576 -42.169 1.00 91.38 86 SER A C 1
ATOM 703 O O . SER A 1 86 ? -16.038 -0.912 -41.254 1.00 91.38 86 SER A O 1
ATOM 705 N N . THR A 1 87 ? -15.908 -1.729 -43.333 1.00 89.50 87 THR A N 1
ATOM 706 C CA . THR A 1 87 ? -14.603 -1.104 -43.602 1.00 89.50 87 THR A CA 1
ATOM 707 C C . THR A 1 87 ? -14.670 0.424 -43.586 1.00 89.50 87 THR A C 1
ATOM 709 O O . THR A 1 87 ? -13.715 1.083 -43.160 1.00 89.50 87 THR A O 1
ATOM 712 N N . ASN A 1 88 ? -15.839 0.988 -43.903 1.00 85.38 88 ASN A N 1
ATOM 713 C CA . ASN A 1 88 ? -16.119 2.425 -43.834 1.00 85.38 88 ASN A CA 1
ATOM 714 C C . ASN A 1 88 ? -15.995 3.005 -42.409 1.00 85.38 88 ASN A C 1
ATOM 716 O O . ASN A 1 88 ? -15.747 4.208 -42.250 1.00 85.38 88 ASN A O 1
ATOM 720 N N . ASP A 1 89 ? -16.156 2.165 -41.381 1.00 84.44 89 ASP A N 1
ATOM 721 C CA . ASP A 1 89 ? -16.040 2.554 -39.969 1.00 84.44 89 ASP A CA 1
ATOM 722 C C . ASP A 1 89 ? -14.597 2.460 -39.454 1.00 84.44 89 ASP A C 1
ATOM 724 O O . ASP A 1 89 ? -14.238 3.084 -38.452 1.00 84.44 89 ASP A O 1
ATOM 728 N N . LEU A 1 90 ? -13.738 1.700 -40.139 1.00 85.81 90 LEU A N 1
ATOM 729 C CA . LEU A 1 90 ? -12.355 1.466 -39.723 1.00 85.81 90 LEU A CA 1
ATOM 730 C C . LEU A 1 90 ? -11.417 2.573 -40.205 1.00 85.81 90 LEU A C 1
ATOM 732 O O . LEU A 1 90 ? -10.577 3.023 -39.412 1.00 85.81 90 LEU A O 1
ATOM 736 N N . GLY A 1 91 ? -11.592 2.995 -41.466 1.00 87.06 91 GLY A N 1
ATOM 737 C CA . GLY A 1 91 ? -10.803 4.013 -42.166 1.00 87.06 91 GLY A CA 1
ATOM 738 C C . GLY A 1 91 ? -9.322 3.659 -42.358 1.00 87.06 91 GLY A C 1
ATOM 739 O O . GLY A 1 91 ? -8.787 2.759 -41.716 1.00 87.06 91 GLY A O 1
ATOM 740 N N . ASP A 1 92 ? -8.629 4.411 -43.217 1.00 92.75 92 ASP A N 1
ATOM 741 C CA . ASP A 1 92 ? -7.200 4.195 -43.476 1.00 92.75 92 ASP A CA 1
ATOM 742 C C . ASP A 1 92 ? -6.349 4.510 -42.225 1.00 92.75 92 ASP A C 1
ATOM 744 O O . ASP A 1 92 ? -6.336 5.638 -41.706 1.00 92.75 92 ASP A O 1
ATOM 748 N N . PHE A 1 93 ? -5.581 3.532 -41.745 1.00 93.19 93 PHE A N 1
ATOM 749 C CA . PHE A 1 93 ? -4.834 3.606 -40.483 1.00 93.19 93 PHE A CA 1
ATOM 750 C C . PHE A 1 93 ? -3.319 3.528 -40.690 1.00 93.19 93 PHE A C 1
ATOM 752 O O . PHE A 1 93 ? -2.833 3.077 -41.718 1.00 93.19 93 PHE A O 1
ATOM 759 N N . ILE A 1 94 ? -2.542 4.004 -39.714 1.00 94.75 94 ILE A N 1
ATOM 760 C CA . ILE A 1 94 ? -1.074 4.029 -39.804 1.00 94.75 94 ILE A CA 1
ATOM 761 C C . ILE A 1 94 ? -0.513 2.616 -39.591 1.00 94.75 94 ILE A C 1
ATOM 763 O O . ILE A 1 94 ? -0.887 1.952 -38.627 1.00 94.75 94 ILE A O 1
ATOM 767 N N . ILE A 1 95 ? 0.425 2.205 -40.448 1.00 96.12 95 ILE A N 1
ATOM 768 C CA . ILE A 1 95 ? 1.212 0.961 -40.330 1.00 96.12 95 ILE A CA 1
ATOM 769 C C . ILE A 1 95 ? 2.717 1.214 -40.152 1.00 96.12 95 ILE A C 1
ATOM 771 O O . ILE A 1 95 ? 3.443 0.335 -39.690 1.00 96.12 95 ILE A O 1
ATOM 775 N N . ARG A 1 96 ? 3.185 2.438 -40.438 1.00 95.88 96 ARG A N 1
ATOM 776 C CA . ARG A 1 96 ? 4.529 2.927 -40.088 1.00 95.88 96 ARG A CA 1
ATOM 777 C C . ARG A 1 96 ? 4.460 4.402 -39.709 1.00 95.88 96 ARG A C 1
ATOM 779 O O . ARG A 1 96 ? 3.920 5.209 -40.464 1.00 95.88 96 ARG A O 1
ATOM 786 N N . ARG A 1 97 ? 4.973 4.767 -38.539 1.00 93.75 97 ARG A N 1
ATOM 787 C CA . ARG A 1 97 ? 5.045 6.156 -38.068 1.00 93.75 97 ARG A CA 1
ATOM 788 C C . ARG A 1 97 ? 6.151 6.926 -38.800 1.00 93.75 97 ARG A C 1
ATOM 790 O O . ARG A 1 97 ? 6.975 6.344 -39.500 1.00 93.75 97 ARG A O 1
ATOM 797 N N . THR A 1 98 ? 6.161 8.247 -38.641 1.00 92.06 98 THR A N 1
ATOM 798 C CA . THR A 1 98 ? 7.154 9.151 -39.255 1.00 92.06 98 THR A CA 1
ATOM 799 C C . THR A 1 98 ? 8.580 8.931 -38.742 1.00 92.06 98 THR A C 1
ATOM 801 O O . THR A 1 98 ? 9.536 9.251 -39.444 1.00 92.06 98 THR A O 1
ATOM 804 N N . ASP A 1 99 ? 8.724 8.378 -37.537 1.00 89.62 99 ASP A N 1
ATOM 805 C CA . ASP A 1 99 ? 9.997 7.977 -36.927 1.00 89.62 99 ASP A CA 1
ATOM 806 C C . ASP A 1 99 ? 10.482 6.589 -37.389 1.00 89.62 99 ASP A C 1
ATOM 808 O O . ASP A 1 99 ? 11.536 6.131 -36.958 1.00 89.62 99 ASP A O 1
ATOM 812 N N . GLY A 1 100 ? 9.727 5.921 -38.268 1.00 88.56 100 GLY A N 1
ATOM 813 C CA . GLY A 1 100 ? 10.014 4.573 -38.754 1.00 88.56 100 GLY A CA 1
ATOM 814 C C . GLY A 1 100 ? 9.448 3.455 -37.877 1.00 88.56 100 GLY A C 1
ATOM 815 O O . GLY A 1 100 ? 9.436 2.309 -38.317 1.00 88.56 100 GLY A O 1
ATOM 816 N N . THR A 1 101 ? 8.922 3.758 -36.685 1.00 92.56 101 THR A N 1
ATOM 817 C CA . THR A 1 101 ? 8.369 2.733 -35.794 1.00 92.56 101 THR A CA 1
ATOM 818 C C . THR A 1 101 ? 7.029 2.208 -36.289 1.00 92.56 101 THR A C 1
ATOM 820 O O . THR A 1 101 ? 6.185 2.925 -36.834 1.00 92.56 101 THR A O 1
ATOM 823 N N . SER A 1 102 ? 6.793 0.932 -36.045 1.00 92.62 102 SER A N 1
ATOM 824 C CA . SER A 1 102 ? 5.561 0.254 -36.415 1.00 92.62 102 SER A CA 1
ATOM 825 C C . SER A 1 102 ? 4.545 0.325 -35.265 1.00 92.62 102 SER A C 1
ATOM 827 O O . SER A 1 102 ? 4.901 0.127 -34.098 1.00 92.62 102 SER A O 1
ATOM 829 N N . PRO A 1 103 ? 3.266 0.639 -35.525 1.00 92.38 103 PRO A N 1
ATOM 830 C CA . PRO A 1 103 ? 2.227 0.546 -34.508 1.00 92.38 103 PRO A CA 1
ATOM 831 C C . PRO A 1 103 ? 1.999 -0.903 -34.068 1.00 92.38 103 PRO A C 1
ATOM 833 O O . PRO A 1 103 ? 2.051 -1.815 -34.890 1.00 92.38 103 PRO A O 1
ATOM 836 N N . PHE A 1 104 ? 1.666 -1.093 -32.787 1.00 89.50 104 PHE A N 1
ATOM 837 C CA . PHE A 1 104 ? 1.420 -2.408 -32.178 1.00 89.50 104 PHE A CA 1
ATOM 838 C C . PHE A 1 104 ? 0.503 -3.299 -33.025 1.00 89.50 104 PHE A C 1
ATOM 840 O O . PHE A 1 104 ? 0.839 -4.445 -33.284 1.00 89.50 104 PHE A O 1
ATOM 847 N N . MET A 1 105 ? -0.616 -2.747 -33.504 1.00 91.19 105 MET A N 1
ATOM 848 C CA . MET A 1 105 ? -1.614 -3.481 -34.286 1.00 91.19 105 MET A CA 1
ATOM 849 C C . MET A 1 105 ? -1.020 -4.132 -35.549 1.00 91.19 105 MET A C 1
ATOM 851 O O . MET A 1 105 ? -1.395 -5.260 -35.857 1.00 91.19 105 MET A O 1
ATOM 855 N N . TYR A 1 106 ? -0.069 -3.468 -36.221 1.00 94.62 106 TYR A N 1
ATOM 856 C CA . TYR A 1 106 ? 0.596 -3.985 -37.420 1.00 94.62 106 TYR A CA 1
ATOM 857 C C . TYR A 1 106 ? 1.634 -5.062 -37.084 1.00 94.62 106 TYR A C 1
ATOM 859 O O . TYR A 1 106 ? 1.568 -6.156 -37.634 1.00 94.62 106 TYR A O 1
ATOM 867 N N . CYS A 1 107 ? 2.561 -4.772 -36.159 1.00 93.75 107 CYS A N 1
ATOM 868 C CA . CYS A 1 107 ? 3.601 -5.734 -35.772 1.00 93.75 107 CYS A CA 1
ATOM 869 C C . CYS A 1 107 ? 3.008 -7.012 -35.206 1.00 93.75 107 CYS A C 1
ATOM 871 O O . CYS A 1 107 ? 3.339 -8.086 -35.678 1.00 93.75 107 CYS A O 1
ATOM 873 N N . ASN A 1 108 ? 2.084 -6.885 -34.252 1.00 93.50 108 ASN A N 1
ATOM 874 C CA . ASN A 1 108 ? 1.494 -8.041 -33.598 1.00 93.50 108 ASN A CA 1
ATOM 875 C C . ASN A 1 108 ? 0.787 -8.966 -34.600 1.00 93.50 108 ASN A C 1
ATOM 877 O O . ASN A 1 108 ? 0.933 -10.170 -34.477 1.00 93.50 108 ASN A O 1
ATOM 881 N N . ALA A 1 109 ? 0.101 -8.433 -35.618 1.00 94.06 109 ALA A N 1
ATOM 882 C CA . ALA A 1 109 ? -0.534 -9.274 -36.634 1.00 94.06 109 ALA A CA 1
ATOM 883 C C . ALA A 1 109 ? 0.492 -10.101 -37.424 1.00 94.06 109 ALA A C 1
ATOM 885 O O . ALA A 1 109 ? 0.340 -11.310 -37.559 1.00 94.06 109 ALA A O 1
ATOM 886 N N . ILE A 1 110 ? 1.543 -9.449 -37.927 1.00 94.69 110 ILE A N 1
ATOM 887 C CA . ILE A 1 110 ? 2.584 -10.119 -38.714 1.00 94.69 110 ILE A CA 1
ATOM 888 C C . ILE A 1 110 ? 3.360 -11.111 -37.846 1.00 94.69 110 ILE A C 1
ATOM 890 O O . ILE A 1 110 ? 3.579 -12.239 -38.275 1.00 94.69 110 ILE A O 1
ATOM 894 N N . ASP A 1 111 ? 3.738 -10.721 -36.629 1.00 93.44 111 ASP A N 1
ATOM 895 C CA . ASP A 1 111 ? 4.452 -11.592 -35.695 1.00 93.44 111 ASP A CA 1
ATOM 896 C C . ASP A 1 111 ? 3.619 -12.836 -35.357 1.00 93.44 111 ASP A C 1
ATOM 898 O O . ASP A 1 111 ? 4.144 -13.944 -35.421 1.00 93.44 111 ASP A O 1
ATOM 902 N N . ASP A 1 112 ? 2.317 -12.681 -35.089 1.00 92.25 112 ASP A N 1
ATOM 903 C CA . ASP A 1 112 ? 1.416 -13.805 -34.809 1.00 92.25 112 ASP A CA 1
ATOM 904 C C . ASP A 1 112 ? 1.373 -14.788 -35.995 1.00 92.25 112 ASP A C 1
ATOM 906 O O . ASP A 1 112 ? 1.502 -16.000 -35.807 1.00 92.25 112 ASP A O 1
ATOM 910 N N . ALA A 1 113 ? 1.269 -14.278 -37.226 1.00 93.31 113 ALA A N 1
ATOM 911 C CA . ALA A 1 113 ? 1.268 -15.111 -38.427 1.00 93.31 113 ALA A CA 1
ATOM 912 C C . ALA A 1 113 ? 2.606 -15.836 -38.647 1.00 93.31 113 ALA A C 1
ATOM 914 O O . ALA A 1 113 ? 2.620 -17.028 -38.956 1.00 93.31 113 ALA A O 1
ATOM 915 N N . LEU A 1 114 ? 3.735 -15.146 -38.456 1.00 91.88 114 LEU A N 1
ATOM 916 C CA . LEU A 1 114 ? 5.069 -15.726 -38.650 1.00 91.88 114 LEU A CA 1
ATOM 917 C C . LEU A 1 114 ? 5.457 -16.720 -37.561 1.00 91.88 114 LEU A C 1
ATOM 919 O O . LEU A 1 114 ? 6.184 -17.673 -37.831 1.00 91.88 114 LEU A O 1
ATOM 923 N N . MET A 1 115 ? 4.965 -16.517 -36.342 1.00 91.94 115 MET A N 1
ATOM 924 C CA . MET A 1 115 ? 5.157 -17.447 -35.232 1.00 91.94 115 MET A CA 1
ATOM 925 C C . MET A 1 115 ? 4.197 -18.645 -35.294 1.00 91.94 115 MET A C 1
ATOM 927 O O . MET A 1 115 ? 4.280 -19.526 -34.440 1.00 91.94 115 MET A O 1
ATOM 931 N N . GLY A 1 116 ? 3.296 -18.702 -36.282 1.00 90.50 116 GLY A N 1
ATOM 932 C CA . GLY A 1 116 ? 2.326 -19.787 -36.422 1.00 90.50 116 GLY A CA 1
ATOM 933 C C . GLY A 1 116 ? 1.282 -19.803 -35.304 1.00 90.50 116 GLY A C 1
ATOM 934 O O . GLY A 1 116 ? 0.802 -20.869 -34.915 1.00 90.50 116 GLY A O 1
ATOM 935 N N . VAL A 1 117 ? 0.942 -18.635 -34.752 1.00 88.06 117 VAL A N 1
ATOM 936 C CA . VAL A 1 117 ? -0.098 -18.510 -33.729 1.00 88.06 117 VAL A CA 1
ATOM 937 C C . VAL A 1 117 ? -1.435 -18.928 -34.334 1.00 88.06 117 VAL A C 1
ATOM 939 O O . VAL A 1 117 ? -1.865 -18.404 -35.355 1.00 88.06 117 VAL A O 1
ATOM 942 N N . THR A 1 118 ? -2.116 -19.872 -33.685 1.00 88.88 118 THR A N 1
ATOM 943 C CA . THR A 1 118 ? -3.415 -20.386 -34.150 1.00 88.88 118 THR A CA 1
ATOM 944 C C . THR A 1 118 ? -4.601 -19.715 -33.458 1.00 88.88 118 THR A C 1
ATOM 946 O O . THR A 1 118 ? -5.674 -19.610 -34.049 1.00 88.88 118 THR A O 1
ATOM 949 N N . HIS A 1 119 ? -4.414 -19.254 -32.215 1.00 94.38 119 HIS A N 1
ATOM 950 C CA . HIS A 1 119 ? -5.454 -18.665 -31.370 1.00 94.38 119 HIS A CA 1
ATOM 951 C C . HIS A 1 119 ? -4.927 -17.429 -30.631 1.00 94.38 119 HIS A C 1
ATOM 953 O O . HIS A 1 119 ? -3.940 -17.512 -29.901 1.00 94.38 119 HIS A O 1
ATOM 959 N N . VAL A 1 120 ? -5.620 -16.298 -30.766 1.00 92.19 120 VAL A N 1
ATOM 960 C CA . VAL A 1 120 ? -5.298 -15.031 -30.099 1.00 92.19 120 VAL A CA 1
ATOM 961 C C . VAL A 1 120 ? -6.364 -14.722 -29.050 1.00 92.19 120 VAL A C 1
ATOM 963 O O . VAL A 1 120 ? -7.504 -14.390 -29.378 1.00 92.19 120 VAL A O 1
ATOM 966 N N . LEU A 1 121 ? -5.979 -14.806 -27.774 1.00 91.00 121 LEU A N 1
ATOM 967 C CA . LEU A 1 121 ? -6.828 -14.478 -26.626 1.00 91.00 121 LEU A CA 1
ATOM 968 C C . LEU A 1 121 ? -6.406 -13.122 -26.050 1.00 91.00 121 LEU A C 1
ATOM 970 O O . LEU A 1 121 ? -5.263 -12.960 -25.619 1.00 91.00 121 LEU A O 1
ATOM 974 N N . ARG A 1 122 ? -7.316 -12.144 -26.014 1.00 90.81 122 ARG A N 1
ATOM 975 C CA . ARG A 1 122 ? -7.017 -10.790 -25.508 1.00 90.81 122 ARG A CA 1
ATOM 976 C C . ARG A 1 122 ? -8.237 -10.089 -24.914 1.00 90.81 122 ARG A C 1
ATOM 978 O O . ARG A 1 122 ? -9.348 -10.599 -24.995 1.00 90.81 122 ARG A O 1
ATOM 985 N N . GLY A 1 123 ? -8.027 -8.928 -24.293 1.00 87.62 123 GLY A N 1
ATOM 986 C CA . GLY A 1 123 ? -9.109 -8.106 -23.743 1.00 87.62 123 GLY A CA 1
ATOM 987 C C . GLY A 1 123 ? -10.039 -7.541 -24.823 1.00 87.62 123 GLY A C 1
ATOM 988 O O . GLY A 1 123 ? -9.612 -7.264 -25.946 1.00 87.62 123 GLY A O 1
ATOM 989 N N . GLU A 1 124 ? -11.321 -7.366 -24.489 1.00 91.25 124 GLU A N 1
ATOM 990 C CA . GLU A 1 124 ? -12.349 -6.803 -25.384 1.00 91.25 124 GLU A CA 1
ATOM 991 C C . GLU A 1 124 ? -12.058 -5.368 -25.851 1.00 91.25 124 GLU A C 1
ATOM 993 O O . GLU A 1 124 ? -12.549 -4.949 -26.897 1.00 91.25 124 GLU A O 1
ATOM 998 N N . ASP A 1 125 ? -11.203 -4.631 -25.141 1.00 88.38 125 ASP A N 1
ATOM 999 C CA . ASP A 1 125 ? -10.712 -3.314 -25.550 1.00 88.38 125 ASP A CA 1
ATOM 1000 C C . ASP A 1 125 ? -9.919 -3.355 -26.866 1.00 88.38 125 ASP A C 1
ATOM 1002 O O . ASP A 1 125 ? -9.812 -2.349 -27.572 1.00 88.38 125 ASP A O 1
ATOM 1006 N N . HIS A 1 126 ? -9.420 -4.530 -27.250 1.00 91.69 126 HIS A N 1
ATOM 1007 C CA . HIS A 1 126 ? -8.748 -4.756 -28.524 1.00 91.69 126 HIS A CA 1
ATOM 1008 C C . HIS A 1 126 ? -9.649 -5.317 -29.631 1.00 91.69 126 HIS A C 1
ATOM 1010 O O . HIS A 1 126 ? -9.164 -5.509 -30.747 1.00 91.69 126 HIS A O 1
ATOM 1016 N N . LEU A 1 127 ? -10.952 -5.507 -29.390 1.00 91.50 127 LEU A N 1
ATOM 1017 C CA . LEU A 1 127 ? -11.881 -6.070 -30.379 1.00 91.50 127 LEU A CA 1
ATOM 1018 C C . LEU A 1 127 ? -11.910 -5.265 -31.687 1.00 91.50 127 LEU A C 1
ATOM 1020 O O . LEU A 1 127 ? -11.912 -5.830 -32.778 1.00 91.50 127 LEU A O 1
ATOM 1024 N N . THR A 1 128 ? -11.840 -3.936 -31.589 1.00 90.00 128 THR A N 1
ATOM 1025 C CA . THR A 1 128 ? -11.842 -3.038 -32.757 1.00 90.00 128 THR A CA 1
ATOM 1026 C C . THR A 1 128 ? -10.541 -3.077 -33.574 1.00 90.00 128 THR A C 1
ATOM 1028 O O . THR A 1 128 ? -10.500 -2.566 -34.695 1.00 90.00 128 THR A O 1
ATOM 1031 N N . ASN A 1 129 ? -9.467 -3.680 -33.052 1.00 93.00 129 ASN A N 1
ATOM 1032 C CA . ASN A 1 129 ? -8.219 -3.875 -33.794 1.00 93.00 129 ASN A CA 1
ATOM 1033 C C . ASN A 1 129 ? -8.271 -5.118 -34.687 1.00 93.00 129 ASN A C 1
ATOM 1035 O O . ASN A 1 129 ? -7.633 -5.130 -35.734 1.00 93.00 129 ASN A O 1
ATOM 1039 N N . THR A 1 130 ? -9.043 -6.133 -34.304 1.00 95.25 130 THR A N 1
ATOM 1040 C CA . THR A 1 130 ? -9.155 -7.419 -35.008 1.00 95.25 130 THR A CA 1
ATOM 1041 C C . THR A 1 130 ? -9.458 -7.285 -36.497 1.00 95.25 130 THR A C 1
ATOM 1043 O O . THR A 1 130 ? -8.660 -7.782 -37.287 1.00 95.25 130 THR A O 1
ATOM 1046 N N . PRO A 1 131 ? -10.506 -6.558 -36.937 1.00 95.06 131 PRO A N 1
ATOM 1047 C CA . PRO A 1 131 ? -10.781 -6.447 -38.369 1.00 95.06 131 PRO A CA 1
ATOM 1048 C C . PRO A 1 131 ? -9.653 -5.741 -39.141 1.00 95.06 131 PRO A C 1
ATOM 1050 O O . PRO A 1 131 ? -9.412 -6.057 -40.300 1.00 95.06 131 PRO A O 1
ATOM 1053 N N . ARG A 1 132 ? -8.897 -4.835 -38.499 1.00 94.94 132 ARG A N 1
ATOM 1054 C CA . ARG A 1 132 ? -7.722 -4.192 -39.119 1.00 94.94 132 ARG A CA 1
ATOM 1055 C C . ARG A 1 132 ? -6.568 -5.175 -39.306 1.00 94.94 132 ARG A C 1
ATOM 1057 O O . ARG A 1 132 ? -5.899 -5.135 -40.331 1.00 94.94 132 ARG A O 1
ATOM 1064 N N . GLN A 1 133 ? -6.352 -6.058 -38.334 1.00 95.62 133 GLN A N 1
ATOM 1065 C CA . GLN A 1 133 ? -5.335 -7.106 -38.419 1.00 95.62 133 GLN A CA 1
ATOM 1066 C C . GLN A 1 133 ? -5.699 -8.148 -39.477 1.00 95.62 133 GLN A C 1
ATOM 1068 O O . GLN A 1 133 ? -4.852 -8.485 -40.295 1.00 95.62 133 GLN A O 1
ATOM 1073 N N . ILE A 1 134 ? -6.966 -8.574 -39.528 1.00 96.06 134 ILE A N 1
ATOM 1074 C CA . ILE A 1 134 ? -7.476 -9.471 -40.575 1.00 96.06 134 ILE A CA 1
ATOM 1075 C C . ILE A 1 134 ? -7.259 -8.853 -41.960 1.00 96.06 134 ILE A C 1
ATOM 1077 O O . ILE A 1 134 ? -6.769 -9.540 -42.853 1.00 96.06 134 ILE A O 1
ATOM 1081 N N . ALA A 1 135 ? -7.547 -7.557 -42.135 1.00 95.25 135 ALA A N 1
ATOM 1082 C CA . ALA A 1 135 ? -7.319 -6.865 -43.403 1.00 95.25 135 ALA A CA 1
ATOM 1083 C C . ALA A 1 135 ? -5.838 -6.881 -43.824 1.00 95.25 135 ALA A C 1
ATOM 1085 O O . ALA A 1 135 ? -5.540 -7.160 -44.981 1.00 95.25 135 ALA A O 1
ATOM 1086 N N . ILE A 1 136 ? -4.908 -6.628 -42.892 1.00 95.69 136 ILE A N 1
ATOM 1087 C CA . ILE A 1 136 ? -3.462 -6.694 -43.169 1.00 95.69 136 ILE A CA 1
ATOM 1088 C C . ILE A 1 136 ? -3.039 -8.118 -43.541 1.00 95.69 136 ILE A C 1
ATOM 1090 O O . ILE A 1 136 ? -2.339 -8.302 -44.531 1.00 95.69 136 ILE A O 1
ATOM 1094 N N . LEU A 1 137 ? -3.447 -9.116 -42.754 1.00 96.62 137 LEU A N 1
ATOM 1095 C CA . LEU A 1 137 ? -3.058 -10.511 -42.962 1.00 96.62 137 LEU A CA 1
ATOM 1096 C C . LEU A 1 137 ? -3.587 -11.046 -44.290 1.00 96.62 137 LEU A C 1
ATOM 1098 O O . LEU A 1 137 ? -2.826 -11.620 -45.058 1.00 96.62 137 LEU A O 1
ATOM 1102 N N . THR A 1 138 ? -4.847 -10.752 -44.604 1.00 95.06 138 THR A N 1
ATOM 1103 C CA . THR A 1 138 ? -5.459 -11.103 -45.892 1.00 95.06 138 THR A CA 1
ATOM 1104 C C . THR A 1 138 ? -4.735 -10.409 -47.045 1.00 95.06 138 THR A C 1
ATOM 1106 O O . THR A 1 138 ? -4.404 -11.046 -48.036 1.00 95.06 138 THR A O 1
ATOM 1109 N N . ALA A 1 139 ? -4.410 -9.119 -46.907 1.00 94.94 139 ALA A N 1
ATOM 1110 C CA . ALA A 1 139 ? -3.665 -8.374 -47.921 1.00 94.94 139 ALA A CA 1
ATOM 1111 C C . ALA A 1 139 ? -2.246 -8.916 -48.162 1.00 94.94 139 ALA A C 1
ATOM 1113 O O . ALA A 1 139 ? -1.708 -8.758 -49.257 1.00 94.94 139 ALA A O 1
ATOM 1114 N N . LEU A 1 140 ? -1.632 -9.529 -47.153 1.00 95.69 140 LEU A N 1
ATOM 1115 C CA . LEU A 1 140 ? -0.301 -10.131 -47.223 1.00 95.69 140 LEU A CA 1
ATOM 1116 C C . LEU A 1 140 ? -0.331 -11.636 -47.531 1.00 95.69 140 LEU A C 1
ATOM 1118 O O . LEU A 1 140 ? 0.729 -12.253 -47.547 1.00 95.69 140 LEU A O 1
ATOM 1122 N N . ASP A 1 141 ? -1.512 -12.215 -47.771 1.00 95.81 141 ASP A N 1
ATOM 1123 C CA . ASP A 1 141 ? -1.704 -13.660 -47.954 1.00 95.81 141 ASP A CA 1
ATOM 1124 C C . ASP A 1 141 ? -1.127 -14.491 -46.784 1.00 95.81 141 ASP A C 1
ATOM 1126 O O . ASP A 1 141 ? -0.580 -15.580 -46.961 1.00 95.81 141 ASP A O 1
ATOM 1130 N N . LEU A 1 142 ? -1.237 -13.956 -45.563 1.00 96.44 142 LEU A N 1
ATOM 1131 C CA . LEU A 1 142 ? -0.764 -14.568 -44.323 1.00 96.44 142 LEU A CA 1
ATOM 1132 C C . LEU A 1 142 ? -1.904 -15.271 -43.566 1.00 96.44 142 LEU A C 1
ATOM 1134 O O . LEU A 1 142 ? -3.060 -14.841 -43.644 1.00 96.44 142 LEU A O 1
ATOM 1138 N N . PRO A 1 143 ? -1.599 -16.327 -42.787 1.00 94.75 143 PRO A N 1
ATOM 1139 C CA . PRO A 1 143 ? -2.605 -17.044 -42.013 1.00 94.75 143 PRO A CA 1
ATOM 1140 C C . PRO A 1 143 ? -3.258 -16.137 -40.964 1.00 94.75 143 PRO A C 1
ATOM 1142 O O . PRO A 1 143 ? -2.582 -15.439 -40.208 1.00 94.75 143 PRO A O 1
ATOM 1145 N N . VAL A 1 144 ? -4.590 -16.185 -40.903 1.00 95.88 144 VAL A N 1
ATOM 1146 C CA . VAL A 1 144 ? -5.396 -15.456 -39.918 1.00 95.88 144 VAL A CA 1
ATOM 1147 C C . VAL A 1 144 ? -5.691 -16.379 -38.728 1.00 95.88 144 VAL A C 1
ATOM 1149 O O . VAL A 1 144 ? -6.301 -17.431 -38.932 1.00 95.88 144 VAL A O 1
ATOM 1152 N N . PRO A 1 145 ? -5.291 -16.024 -37.491 1.00 95.25 145 PRO A N 1
ATOM 1153 C CA . PRO A 1 145 ? -5.597 -16.830 -36.314 1.00 95.25 145 PRO A CA 1
ATOM 1154 C C . PRO A 1 145 ? -7.071 -16.718 -35.913 1.00 95.25 145 PRO A C 1
ATOM 1156 O O . PRO A 1 145 ? -7.776 -15.771 -36.264 1.00 95.25 145 PRO A O 1
ATOM 1159 N N . THR A 1 146 ? -7.525 -17.661 -35.092 1.00 94.50 146 THR A N 1
ATOM 1160 C CA . THR A 1 146 ? -8.836 -17.576 -34.435 1.00 94.50 146 THR A CA 1
ATOM 1161 C C . THR A 1 146 ? -8.763 -16.593 -33.265 1.00 94.50 146 THR A C 1
ATOM 1163 O O . THR A 1 146 ? -7.791 -16.610 -32.510 1.00 94.50 146 THR A O 1
ATOM 1166 N N . TYR A 1 147 ? -9.780 -15.752 -33.070 1.00 96.19 147 TYR A N 1
ATOM 1167 C CA . TYR A 1 147 ? -9.785 -14.731 -32.015 1.00 96.19 147 TYR A CA 1
ATOM 1168 C C . TYR A 1 147 ? -10.763 -15.052 -30.878 1.00 96.19 147 TYR A C 1
ATOM 1170 O O . TYR A 1 147 ? -11.809 -15.667 -31.083 1.00 96.19 147 TYR A O 1
ATOM 1178 N N . ALA A 1 148 ? -10.416 -14.605 -29.670 1.00 92.88 148 ALA A N 1
ATOM 1179 C CA . ALA A 1 148 ? -11.267 -14.663 -28.487 1.00 92.88 148 ALA A CA 1
ATOM 1180 C C . ALA A 1 148 ? -11.087 -13.396 -27.633 1.00 92.88 148 ALA A C 1
ATOM 1182 O O . ALA A 1 148 ? -9.990 -13.130 -27.126 1.00 92.88 148 ALA A O 1
ATOM 1183 N N . HIS A 1 149 ? -12.165 -12.626 -27.447 1.00 96.62 149 HIS A N 1
ATOM 1184 C CA . HIS A 1 149 ? -12.128 -11.355 -26.713 1.00 96.62 149 HIS A CA 1
ATOM 1185 C C . HIS A 1 149 ? -12.793 -11.446 -25.333 1.00 96.62 149 HIS A C 1
ATOM 1187 O O . HIS A 1 149 ? -14.019 -11.447 -25.188 1.00 96.62 149 HIS A O 1
ATOM 1193 N N . ILE A 1 150 ? -11.954 -11.475 -24.298 1.00 92.19 150 ILE A N 1
ATOM 1194 C CA . ILE A 1 150 ? -12.340 -11.653 -22.897 1.00 92.19 150 ILE A CA 1
ATOM 1195 C C . ILE A 1 150 ? -12.793 -10.311 -22.305 1.00 92.19 150 ILE A C 1
ATOM 1197 O O . ILE A 1 150 ? -12.169 -9.274 -22.536 1.00 92.19 150 ILE A O 1
ATOM 1201 N N . ALA A 1 151 ? -13.882 -10.329 -21.531 1.00 88.75 151 ALA A N 1
ATOM 1202 C CA . ALA A 1 151 ? -14.384 -9.144 -20.837 1.00 88.75 151 ALA A CA 1
ATOM 1203 C C . ALA A 1 151 ? -13.343 -8.555 -19.869 1.00 88.75 151 ALA A C 1
ATOM 1205 O O . ALA A 1 151 ? -12.589 -9.292 -19.224 1.00 88.75 151 ALA A O 1
ATOM 1206 N N . LEU A 1 152 ? -13.311 -7.226 -19.750 1.00 87.81 152 LEU A N 1
ATOM 1207 C CA . LEU A 1 152 ? -12.408 -6.561 -18.813 1.00 87.81 152 LEU A CA 1
ATOM 1208 C C . LEU A 1 152 ? -12.826 -6.831 -17.366 1.00 87.81 152 LEU A C 1
ATOM 1210 O O . LEU A 1 152 ? -14.005 -6.838 -17.017 1.00 87.81 152 LEU A O 1
ATOM 1214 N N . ILE A 1 153 ? -11.833 -6.981 -16.489 1.00 83.75 153 ILE A N 1
ATOM 1215 C CA . ILE A 1 153 ? -12.076 -6.982 -15.046 1.00 83.75 153 ILE A CA 1
ATOM 1216 C C . ILE A 1 153 ? -12.490 -5.564 -14.649 1.00 83.75 153 ILE A C 1
ATOM 1218 O O . ILE A 1 153 ? -11.769 -4.606 -14.933 1.00 83.75 153 ILE A O 1
ATOM 1222 N N . VAL A 1 154 ? -13.626 -5.433 -13.970 1.00 82.94 154 VAL A N 1
ATOM 1223 C CA . VAL A 1 154 ? -14.150 -4.147 -13.495 1.00 82.94 154 VAL A CA 1
ATOM 1224 C C . VAL A 1 154 ? -13.920 -3.960 -11.995 1.00 82.94 154 VAL A C 1
ATOM 1226 O O . VAL A 1 154 ? -13.871 -4.920 -11.223 1.00 82.94 154 VAL A O 1
ATOM 1229 N N . GLY A 1 155 ? -13.741 -2.707 -11.581 1.00 75.12 155 GLY A N 1
ATOM 1230 C CA . GLY A 1 1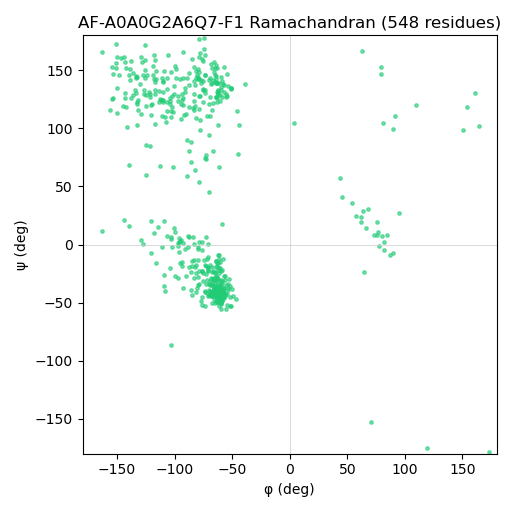55 ? -13.684 -2.302 -10.182 1.00 75.12 155 GLY A CA 1
ATOM 1231 C C . GLY A 1 155 ? -15.063 -2.296 -9.518 1.00 75.12 155 GLY A C 1
ATOM 1232 O O . GLY A 1 155 ? -16.095 -2.531 -10.143 1.00 75.12 155 GLY A O 1
ATOM 1233 N N . SER A 1 156 ? -15.099 -1.975 -8.223 1.00 74.38 156 SER A N 1
ATOM 1234 C CA . SER A 1 156 ? -16.350 -1.881 -7.453 1.00 74.38 156 SER A CA 1
ATOM 1235 C C . SER A 1 156 ? -17.298 -0.769 -7.921 1.00 74.38 156 SER A C 1
ATOM 1237 O O . SER A 1 156 ? -18.446 -0.729 -7.494 1.00 74.38 156 SER A O 1
ATOM 1239 N N . ASP A 1 157 ? -16.808 0.152 -8.747 1.00 77.25 157 ASP A N 1
ATOM 1240 C CA . ASP A 1 157 ? -17.562 1.236 -9.379 1.00 77.25 157 ASP A CA 1
ATOM 1241 C C . ASP A 1 157 ? -18.043 0.885 -10.802 1.00 77.25 157 ASP A C 1
ATOM 1243 O O . ASP A 1 157 ? -18.635 1.728 -11.470 1.00 77.25 157 ASP A O 1
ATOM 1247 N N . GLY A 1 158 ? -17.791 -0.343 -11.273 1.00 76.06 158 GLY A N 1
ATOM 1248 C CA . GLY A 1 158 ? -18.140 -0.801 -12.620 1.00 76.06 158 GLY A CA 1
ATOM 1249 C C . GLY A 1 158 ? -17.202 -0.300 -13.723 1.00 76.06 158 GLY A C 1
ATOM 1250 O O . GLY A 1 158 ? -17.382 -0.674 -14.879 1.00 76.06 158 GLY A O 1
ATOM 1251 N N . SER A 1 159 ? -16.190 0.511 -13.396 1.00 78.62 159 SER A N 1
ATOM 1252 C CA . SER A 1 159 ? -15.196 0.969 -14.369 1.00 78.62 159 SER A CA 1
ATOM 1253 C C . SER A 1 159 ? -14.129 -0.108 -14.629 1.00 78.62 159 SER A C 1
ATOM 1255 O O . SER A 1 159 ? -13.836 -0.901 -13.729 1.00 78.62 159 SER A O 1
ATOM 1257 N N . PRO A 1 160 ? -13.513 -0.170 -15.828 1.00 78.44 160 PRO A N 1
ATOM 1258 C CA . PRO A 1 160 ? -12.408 -1.090 -16.082 1.00 78.44 160 PRO A CA 1
ATOM 1259 C C . PRO A 1 160 ? -11.254 -0.883 -15.096 1.00 78.44 160 PRO A C 1
ATOM 1261 O O . PRO A 1 160 ? -10.780 0.238 -14.881 1.00 78.44 160 PRO A O 1
ATOM 1264 N N . LEU A 1 161 ? -10.775 -1.978 -14.508 1.00 77.31 161 LEU A N 1
ATOM 1265 C CA . LEU A 1 161 ? -9.708 -1.947 -13.521 1.00 77.31 161 LEU A CA 1
ATOM 1266 C C . LEU A 1 161 ? -8.426 -1.402 -14.163 1.00 77.31 161 LEU A C 1
ATOM 1268 O O . LEU A 1 161 ? -7.905 -1.954 -15.131 1.00 77.31 161 LEU A O 1
ATOM 1272 N N . SER A 1 162 ? -7.883 -0.321 -13.605 1.00 73.19 162 SER A N 1
ATOM 1273 C CA . SER A 1 162 ? -6.687 0.333 -14.141 1.00 73.19 162 SER A CA 1
ATOM 1274 C C . SER A 1 162 ? -5.628 0.544 -13.064 1.00 73.19 162 SER A C 1
ATOM 1276 O O . SER A 1 162 ? -5.930 0.579 -11.868 1.00 73.19 162 SER A O 1
ATOM 1278 N N . LYS A 1 163 ? -4.372 0.768 -13.479 1.00 61.19 163 LYS A N 1
ATOM 1279 C CA . LYS A 1 163 ? -3.255 1.071 -12.556 1.00 61.19 163 LYS A CA 1
ATOM 1280 C C . LYS A 1 163 ? -3.506 2.318 -11.708 1.00 61.19 163 LYS A C 1
ATOM 1282 O O . LYS A 1 163 ? -2.903 2.468 -10.653 1.00 61.19 163 LYS A O 1
ATOM 1287 N N . ARG A 1 164 ? -4.394 3.202 -12.171 1.00 57.19 164 ARG A N 1
ATOM 1288 C CA . ARG A 1 164 ? -4.817 4.414 -11.461 1.00 57.19 164 ARG A CA 1
ATOM 1289 C C . ARG A 1 164 ? -5.964 4.145 -10.478 1.00 57.19 164 ARG A C 1
ATOM 1291 O O . ARG A 1 164 ? -6.084 4.863 -9.495 1.00 57.19 164 ARG A O 1
ATOM 1298 N N . HIS A 1 165 ? -6.742 3.085 -10.704 1.00 50.62 165 HIS A N 1
ATOM 1299 C CA . HIS A 1 165 ? -7.933 2.714 -9.936 1.00 50.62 165 HIS A CA 1
ATOM 1300 C C . HIS A 1 165 ? -7.843 1.277 -9.399 1.00 50.62 165 HIS A C 1
ATOM 1302 O O . HIS A 1 165 ? -8.662 0.417 -9.705 1.00 50.62 165 HIS A O 1
ATOM 1308 N N . GLY A 1 166 ? -6.828 0.999 -8.576 1.00 53.53 166 GLY A N 1
ATOM 1309 C CA . GLY A 1 166 ? -6.810 -0.212 -7.750 1.00 53.53 166 GLY A CA 1
ATOM 1310 C C . GLY A 1 166 ? -6.356 -1.510 -8.427 1.00 53.53 166 GLY A C 1
ATOM 1311 O O . GLY A 1 166 ? -6.309 -2.531 -7.739 1.00 53.53 166 GLY A O 1
ATOM 1312 N N . SER A 1 167 ? -5.951 -1.512 -9.708 1.00 53.56 167 SER A N 1
ATOM 1313 C CA . SER A 1 167 ? -5.292 -2.697 -10.278 1.00 53.56 167 SER A CA 1
ATOM 1314 C C . SER A 1 167 ? -3.926 -2.882 -9.615 1.00 53.56 167 SER A C 1
ATOM 1316 O O . SER A 1 167 ? -3.039 -2.034 -9.760 1.00 53.56 167 SER A O 1
ATOM 1318 N N . ARG A 1 168 ? -3.735 -3.985 -8.891 1.00 60.19 168 ARG A N 1
ATOM 1319 C CA . ARG A 1 168 ? -2.427 -4.339 -8.330 1.00 60.19 168 ARG A CA 1
ATOM 1320 C C . ARG A 1 168 ? -1.636 -5.140 -9.367 1.00 60.19 168 ARG A C 1
ATOM 1322 O O . ARG A 1 168 ? -2.220 -5.862 -10.171 1.00 60.19 168 ARG A O 1
ATOM 1329 N N . SER A 1 169 ? -0.311 -5.005 -9.380 1.00 58.47 169 SER A N 1
ATOM 1330 C CA . SER A 1 169 ? 0.524 -5.867 -10.225 1.00 58.47 169 SER A CA 1
ATOM 1331 C C . SER A 1 169 ? 0.410 -7.322 -9.760 1.00 58.47 169 SER A C 1
ATOM 1333 O O . SER A 1 169 ? 0.168 -7.570 -8.580 1.00 58.47 169 SER A O 1
ATOM 1335 N N . LEU A 1 170 ? 0.641 -8.296 -10.647 1.00 55.16 170 LEU A N 1
ATOM 1336 C CA . LEU A 1 170 ? 0.716 -9.712 -10.247 1.00 55.16 170 LEU A CA 1
ATOM 1337 C C . LEU A 1 170 ? 1.736 -9.925 -9.115 1.00 55.16 170 LEU A C 1
ATOM 1339 O O . LEU A 1 170 ? 1.484 -10.693 -8.197 1.00 55.16 170 LEU A O 1
ATOM 1343 N N . HIS A 1 171 ? 2.824 -9.147 -9.106 1.00 51.75 171 HIS A N 1
ATOM 1344 C CA . HIS A 1 171 ? 3.813 -9.142 -8.022 1.00 51.75 171 HIS A CA 1
ATOM 1345 C C . HIS A 1 171 ? 3.237 -8.716 -6.662 1.00 51.75 171 HIS A C 1
ATOM 1347 O O . HIS A 1 171 ? 3.696 -9.175 -5.626 1.00 51.75 171 HIS A O 1
ATOM 1353 N N . ALA A 1 172 ? 2.228 -7.844 -6.647 1.00 53.06 172 ALA A N 1
ATOM 1354 C CA . ALA A 1 172 ? 1.530 -7.448 -5.427 1.00 53.06 172 ALA A CA 1
ATOM 1355 C C . ALA A 1 172 ? 0.479 -8.483 -4.972 1.00 53.06 172 ALA A C 1
ATOM 1357 O O . ALA A 1 172 ? -0.002 -8.401 -3.840 1.00 53.06 172 ALA A O 1
ATOM 1358 N N . PHE A 1 173 ? 0.120 -9.440 -5.835 1.00 50.88 173 PHE A N 1
ATOM 1359 C CA . PHE A 1 173 ? -0.709 -10.602 -5.497 1.00 50.88 173 PHE A CA 1
ATOM 1360 C C . PHE A 1 173 ? 0.115 -11.844 -5.147 1.00 50.88 173 PHE A C 1
ATOM 1362 O O . PHE A 1 173 ? -0.419 -12.760 -4.521 1.00 50.88 173 PHE A O 1
ATOM 1369 N N . ASP A 1 174 ? 1.405 -11.861 -5.491 1.00 43.41 174 ASP A N 1
ATOM 1370 C CA . ASP A 1 174 ? 2.328 -12.936 -5.152 1.00 43.41 174 ASP A CA 1
ATOM 1371 C C . ASP A 1 174 ? 2.667 -12.879 -3.653 1.00 43.41 174 ASP A C 1
ATOM 1373 O O . ASP A 1 174 ? 3.732 -12.444 -3.222 1.00 43.41 174 ASP A O 1
ATOM 1377 N N . LYS A 1 175 ? 1.729 -13.341 -2.818 1.00 41.38 175 LYS A N 1
ATOM 1378 C CA . LYS A 1 175 ? 1.991 -13.763 -1.434 1.00 41.38 175 LYS A CA 1
ATOM 1379 C C . LYS A 1 175 ? 2.795 -15.075 -1.421 1.00 41.38 175 LYS A C 1
ATOM 1381 O O . LYS A 1 175 ? 2.474 -15.996 -0.674 1.00 41.38 175 LYS A O 1
ATOM 1386 N N . LYS A 1 176 ? 3.841 -15.179 -2.243 1.00 39.16 176 LYS A N 1
ATOM 1387 C CA . LYS A 1 176 ? 4.867 -16.206 -2.102 1.00 39.16 176 LYS A CA 1
ATOM 1388 C C . LYS A 1 176 ? 6.005 -15.618 -1.297 1.00 39.16 176 LYS A C 1
ATOM 1390 O O . LYS A 1 176 ? 6.765 -14.765 -1.744 1.00 39.16 176 LYS A O 1
ATOM 1395 N N . VAL A 1 177 ? 6.084 -16.115 -0.075 1.00 42.50 177 VAL A N 1
ATOM 1396 C CA . VAL A 1 177 ? 7.278 -16.127 0.753 1.00 42.50 177 VAL A CA 1
ATOM 1397 C C . VAL A 1 177 ? 8.470 -16.551 -0.120 1.00 42.50 177 VAL A C 1
ATOM 1399 O O . VAL A 1 177 ? 8.599 -17.721 -0.478 1.00 42.50 177 VAL A O 1
ATOM 1402 N N . LYS A 1 178 ? 9.310 -15.595 -0.534 1.00 41.56 178 LYS A N 1
ATOM 1403 C CA . LYS A 1 178 ? 10.568 -15.889 -1.227 1.00 41.56 178 LYS A CA 1
ATOM 1404 C C . LYS A 1 178 ? 11.590 -16.327 -0.180 1.00 41.56 178 LYS A C 1
ATOM 1406 O O . LYS A 1 178 ? 12.075 -15.506 0.588 1.00 41.56 178 LYS A O 1
ATOM 1411 N N . LEU A 1 179 ? 11.897 -17.619 -0.152 1.00 38.56 179 LEU A N 1
ATOM 1412 C CA . LEU A 1 179 ? 12.943 -18.206 0.682 1.00 38.56 179 LEU A CA 1
ATOM 1413 C C . LEU A 1 179 ? 14.299 -18.008 -0.023 1.00 38.56 179 LEU A C 1
ATOM 1415 O O . LEU A 1 179 ? 14.547 -18.642 -1.042 1.00 38.56 179 LEU A O 1
ATOM 1419 N N . TRP A 1 180 ? 15.163 -17.135 0.499 1.00 45.59 180 TRP A N 1
ATOM 1420 C CA . TRP A 1 180 ? 16.548 -16.941 0.028 1.00 45.59 180 TRP A CA 1
ATOM 1421 C C . TRP A 1 180 ? 17.557 -17.461 1.038 1.00 45.59 180 TRP A C 1
ATOM 1423 O O . TRP A 1 180 ? 17.441 -17.082 2.188 1.00 45.59 180 TRP A O 1
ATOM 1433 N N . THR A 1 181 ? 18.548 -18.255 0.636 1.00 44.78 181 THR A N 1
ATOM 1434 C CA . THR A 1 181 ? 19.634 -18.732 1.511 1.00 44.78 181 THR A CA 1
ATOM 1435 C C . THR A 1 181 ? 20.662 -17.628 1.804 1.00 44.78 181 THR A C 1
ATOM 1437 O O . THR A 1 181 ? 21.222 -17.068 0.869 1.00 44.78 181 THR A O 1
ATOM 1440 N N . MET A 1 182 ? 20.919 -17.290 3.077 1.00 50.25 182 MET A N 1
ATOM 1441 C CA . MET A 1 182 ? 21.781 -16.140 3.440 1.00 50.25 182 MET A CA 1
ATOM 1442 C C . MET A 1 182 ? 23.289 -16.424 3.480 1.00 50.25 182 MET A C 1
ATOM 1444 O O . MET A 1 182 ? 24.057 -15.467 3.497 1.00 50.25 182 MET A O 1
ATOM 1448 N N . HIS A 1 183 ? 23.726 -17.690 3.484 1.00 45.78 183 HIS A N 1
ATOM 1449 C CA . HIS A 1 183 ? 25.140 -18.058 3.687 1.00 45.78 183 HIS A CA 1
ATOM 1450 C C . HIS A 1 183 ? 26.123 -17.505 2.628 1.00 45.78 183 HIS A C 1
ATOM 1452 O O . HIS A 1 183 ? 27.328 -17.579 2.843 1.00 45.78 183 HIS A O 1
ATOM 1458 N N . GLU A 1 184 ? 25.640 -16.910 1.530 1.00 48.47 184 GLU A N 1
ATOM 1459 C CA . GLU A 1 184 ? 26.465 -16.376 0.430 1.00 48.47 184 GLU A CA 1
ATOM 1460 C C . GLU A 1 184 ? 26.122 -14.922 0.040 1.00 48.47 184 GLU A C 1
ATOM 1462 O O . GLU A 1 184 ? 26.677 -14.390 -0.916 1.00 48.47 184 GLU A O 1
ATOM 1467 N N . MET A 1 185 ? 25.205 -14.257 0.755 1.00 55.88 185 MET A N 1
ATOM 1468 C CA . MET A 1 185 ? 24.597 -13.007 0.282 1.00 55.88 185 MET A CA 1
ATOM 1469 C C . MET A 1 185 ? 25.463 -11.771 0.581 1.00 55.88 185 MET A C 1
ATOM 1471 O O . MET A 1 185 ? 25.642 -11.376 1.735 1.00 55.88 185 MET A O 1
ATOM 1475 N N . GLN A 1 186 ? 25.946 -11.106 -0.467 1.00 57.59 186 GLN A N 1
ATOM 1476 C CA . GLN A 1 186 ? 26.633 -9.819 -0.404 1.00 57.59 186 GLN A CA 1
ATOM 1477 C C . GLN A 1 186 ? 25.663 -8.641 -0.584 1.00 57.59 186 GLN A C 1
ATOM 1479 O O . GLN A 1 186 ? 24.524 -8.768 -1.036 1.00 57.59 186 GLN A O 1
ATOM 1484 N N . ARG A 1 187 ? 26.125 -7.428 -0.255 1.00 56.09 187 ARG A N 1
ATOM 1485 C CA . ARG A 1 187 ? 25.331 -6.191 -0.374 1.00 56.09 187 ARG A CA 1
ATOM 1486 C C . ARG A 1 187 ? 24.787 -5.957 -1.789 1.00 56.09 187 ARG A C 1
ATOM 1488 O O . ARG A 1 187 ? 23.723 -5.352 -1.930 1.00 56.09 187 ARG A O 1
ATOM 1495 N N . ASP A 1 188 ? 25.500 -6.410 -2.817 1.00 57.47 188 ASP A N 1
ATOM 1496 C CA . ASP A 1 188 ? 25.066 -6.289 -4.209 1.00 57.47 188 ASP A CA 1
ATOM 1497 C C . ASP A 1 188 ? 23.954 -7.282 -4.586 1.00 57.47 188 ASP A C 1
ATOM 1499 O O . ASP A 1 188 ? 23.110 -6.945 -5.420 1.00 57.47 188 ASP A O 1
ATOM 1503 N N . ASP A 1 189 ? 23.829 -8.411 -3.884 1.00 62.72 189 ASP A N 1
ATOM 1504 C CA . ASP A 1 189 ? 22.751 -9.391 -4.090 1.00 62.72 189 ASP A CA 1
ATOM 1505 C C . ASP A 1 189 ? 21.389 -8.862 -3.613 1.00 62.72 189 ASP A C 1
ATOM 1507 O O . ASP A 1 189 ? 20.336 -9.226 -4.142 1.00 62.72 189 ASP A O 1
ATOM 1511 N N . LEU A 1 190 ? 21.384 -7.871 -2.708 1.00 59.84 190 LEU A N 1
ATOM 1512 C CA . LEU A 1 190 ? 20.175 -7.128 -2.326 1.00 59.84 190 LEU A CA 1
ATOM 1513 C C . LEU A 1 190 ? 19.516 -6.401 -3.506 1.00 59.84 190 LEU A C 1
ATOM 1515 O O . LEU A 1 190 ? 18.317 -6.110 -3.450 1.00 59.84 190 LEU A O 1
ATOM 1519 N N . LYS A 1 191 ? 20.265 -6.096 -4.578 1.00 59.66 191 LYS A N 1
ATOM 1520 C CA . LYS A 1 191 ? 19.699 -5.500 -5.799 1.00 59.66 191 LYS A CA 1
ATOM 1521 C C . LYS A 1 191 ? 18.811 -6.500 -6.546 1.00 59.66 191 LYS A C 1
ATOM 1523 O O . LYS A 1 191 ? 17.816 -6.083 -7.131 1.00 59.66 191 LYS A O 1
ATOM 1528 N N . GLN A 1 192 ? 19.115 -7.797 -6.467 1.00 60.75 192 GLN A N 1
ATOM 1529 C CA . GLN A 1 192 ? 18.338 -8.867 -7.106 1.00 60.75 192 GLN A CA 1
ATOM 1530 C C . GLN A 1 192 ? 17.032 -9.175 -6.352 1.00 60.75 192 GLN A C 1
ATOM 1532 O O . GLN A 1 192 ? 16.055 -9.644 -6.938 1.00 60.75 192 GLN A O 1
ATOM 1537 N N . LEU A 1 193 ? 16.974 -8.844 -5.057 1.00 62.84 193 LEU A N 1
ATOM 1538 C CA . LEU A 1 193 ? 15.825 -9.104 -4.185 1.00 62.84 193 LEU A CA 1
ATOM 1539 C C . LEU A 1 193 ? 14.590 -8.231 -4.475 1.00 62.84 193 LEU A C 1
ATOM 1541 O O . LEU A 1 193 ? 13.516 -8.519 -3.947 1.00 62.84 193 LEU A O 1
ATOM 1545 N N . ASN A 1 194 ? 14.711 -7.189 -5.314 1.00 71.38 194 ASN A N 1
ATOM 1546 C CA . ASN A 1 194 ? 13.615 -6.282 -5.695 1.00 71.38 194 ASN A CA 1
ATOM 1547 C C . ASN A 1 194 ? 12.759 -5.813 -4.499 1.00 71.38 194 ASN A C 1
ATOM 1549 O O . ASN A 1 194 ? 11.532 -5.731 -4.575 1.00 71.38 194 ASN A O 1
ATOM 1553 N N . MET A 1 195 ? 13.404 -5.504 -3.369 1.00 76.12 195 MET A N 1
ATOM 1554 C CA . MET A 1 195 ? 12.676 -5.182 -2.144 1.00 76.12 195 MET A CA 1
ATOM 1555 C C . MET A 1 195 ? 11.837 -3.907 -2.272 1.00 76.12 195 MET A C 1
ATOM 1557 O O . MET A 1 195 ? 12.308 -2.903 -2.821 1.00 76.12 195 MET A O 1
ATOM 1561 N N . PRO A 1 196 ? 10.612 -3.896 -1.727 1.00 83.19 196 PRO A N 1
ATOM 1562 C CA . PRO A 1 196 ? 9.752 -2.728 -1.792 1.00 83.19 196 PRO A CA 1
ATOM 1563 C C . PRO A 1 196 ? 10.327 -1.576 -0.961 1.00 83.19 196 PRO A C 1
ATOM 1565 O O . PRO A 1 196 ? 10.825 -1.760 0.152 1.00 83.19 196 PRO A O 1
ATOM 1568 N N . ASP A 1 197 ? 10.233 -0.366 -1.509 1.00 85.00 197 ASP A N 1
ATOM 1569 C CA . ASP A 1 197 ? 10.430 0.865 -0.746 1.00 85.00 197 ASP A CA 1
ATOM 1570 C C . ASP A 1 197 ? 9.099 1.244 -0.085 1.00 85.00 197 ASP A C 1
ATOM 1572 O O . ASP A 1 197 ? 8.331 2.076 -0.562 1.00 85.00 197 ASP A O 1
ATOM 1576 N N . SER A 1 198 ? 8.713 0.455 0.913 1.00 84.81 198 SER A N 1
ATOM 1577 C CA . SER A 1 198 ? 7.416 0.555 1.584 1.00 84.81 198 SER A CA 1
ATOM 1578 C C . SER A 1 198 ? 7.539 0.083 3.031 1.00 84.81 198 SER A C 1
ATOM 1580 O O . SER A 1 198 ? 8.448 -0.707 3.331 1.00 84.81 198 SER A O 1
ATOM 1582 N N . PRO A 1 199 ? 6.645 0.541 3.927 1.00 86.31 199 PRO A N 1
ATOM 1583 C CA . PRO A 1 199 ? 6.644 0.090 5.305 1.00 86.31 199 PRO A CA 1
ATOM 1584 C C . PRO A 1 199 ? 6.253 -1.383 5.398 1.00 86.31 199 PRO A C 1
ATOM 1586 O O . PRO A 1 199 ? 5.540 -1.921 4.547 1.00 86.31 199 PRO A O 1
ATOM 1589 N N . GLY A 1 200 ? 6.742 -2.053 6.435 1.00 89.50 200 GLY A N 1
ATOM 1590 C CA . GLY A 1 200 ? 6.419 -3.453 6.652 1.00 89.50 200 GLY A CA 1
ATOM 1591 C C . GLY A 1 200 ? 7.188 -4.105 7.787 1.00 89.50 200 GLY A C 1
ATOM 1592 O O . GLY A 1 200 ? 8.000 -3.473 8.469 1.00 89.50 200 GLY A O 1
ATOM 1593 N N . VAL A 1 201 ? 6.923 -5.395 7.965 1.00 89.94 201 VAL A N 1
ATOM 1594 C CA . VAL A 1 201 ? 7.603 -6.273 8.921 1.00 89.94 201 VAL A CA 1
ATOM 1595 C C . VAL A 1 201 ? 8.444 -7.285 8.155 1.00 89.94 201 VAL A C 1
ATOM 1597 O O . VAL A 1 201 ? 8.044 -7.745 7.090 1.00 89.94 201 VAL A O 1
ATOM 1600 N N . TYR A 1 202 ? 9.607 -7.633 8.685 1.00 90.19 202 TYR A N 1
ATOM 1601 C CA . TYR A 1 202 ? 10.519 -8.615 8.117 1.00 90.19 202 TYR A CA 1
ATOM 1602 C C . TYR A 1 202 ? 10.930 -9.666 9.144 1.00 90.19 202 TYR A C 1
ATOM 1604 O O . TYR A 1 202 ? 10.883 -9.418 10.350 1.00 90.19 202 TYR A O 1
ATOM 1612 N N . PHE A 1 203 ? 11.352 -10.824 8.645 1.00 90.31 203 PHE A N 1
ATOM 1613 C CA . PHE A 1 203 ? 11.667 -12.017 9.417 1.00 90.31 203 PHE A CA 1
ATOM 1614 C C . PHE A 1 203 ? 13.021 -12.562 8.979 1.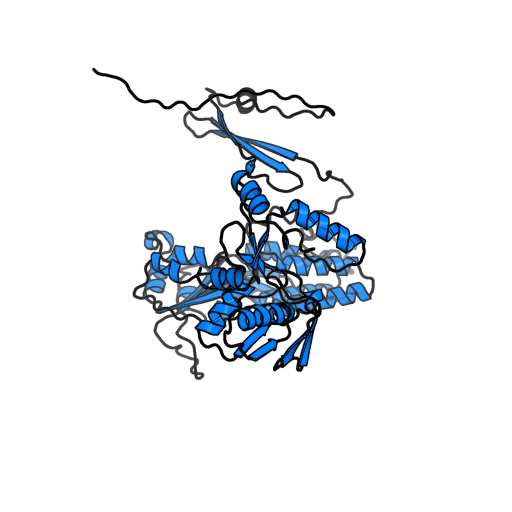00 90.31 203 PHE A C 1
ATOM 1616 O O . PHE A 1 203 ? 13.206 -12.876 7.804 1.00 90.31 203 PHE A O 1
ATOM 1623 N N . PHE A 1 204 ? 13.935 -12.727 9.929 1.00 87.81 204 PHE A N 1
ATOM 1624 C CA . PHE A 1 204 ? 15.098 -13.588 9.749 1.00 87.81 204 PHE A CA 1
ATOM 1625 C C . PHE A 1 204 ? 14.744 -14.959 10.306 1.00 87.81 204 PHE A C 1
ATOM 1627 O O . PHE A 1 204 ? 14.325 -15.079 11.461 1.00 87.81 204 PHE A O 1
ATOM 1634 N N . ARG A 1 205 ? 14.884 -15.991 9.482 1.00 87.00 205 ARG A N 1
ATOM 1635 C CA . ARG A 1 205 ? 14.600 -17.374 9.856 1.00 87.00 205 ARG A CA 1
ATOM 1636 C C . ARG A 1 205 ? 15.853 -18.215 9.807 1.00 87.00 205 ARG A C 1
ATOM 1638 O O . ARG A 1 205 ? 16.651 -18.035 8.896 1.00 87.00 205 ARG A O 1
ATOM 1645 N N . GLY A 1 206 ? 15.984 -19.140 10.742 1.00 83.44 206 GLY A N 1
ATOM 1646 C CA . GLY A 1 206 ? 17.106 -20.061 10.838 1.00 83.44 206 GLY A CA 1
ATOM 1647 C C . GLY A 1 206 ? 16.989 -21.227 9.857 1.00 83.44 206 GLY A C 1
ATOM 1648 O O . GLY A 1 206 ? 15.996 -21.341 9.133 1.00 83.44 206 GLY A O 1
ATOM 1649 N N . PRO A 1 207 ? 18.002 -22.102 9.808 1.00 75.75 207 PRO A N 1
ATOM 1650 C CA . PRO A 1 207 ? 18.000 -23.287 8.951 1.00 75.75 207 PRO A CA 1
ATOM 1651 C C . PRO A 1 207 ? 17.046 -24.377 9.456 1.00 75.75 207 PRO A C 1
ATOM 1653 O O . PRO A 1 207 ? 16.538 -25.165 8.657 1.00 75.75 207 PRO A O 1
ATOM 1656 N N . ASN A 1 208 ? 16.767 -24.400 10.760 1.00 76.44 208 ASN A N 1
ATOM 1657 C CA . ASN A 1 208 ? 16.015 -25.470 11.403 1.00 76.44 208 ASN A CA 1
ATOM 1658 C C . ASN A 1 208 ? 14.495 -25.330 11.186 1.00 76.44 208 ASN A C 1
ATOM 1660 O O . ASN A 1 208 ? 13.966 -24.213 11.169 1.00 76.44 208 ASN A O 1
ATOM 1664 N N . PRO A 1 209 ? 13.753 -26.442 11.032 1.00 68.06 209 PRO A N 1
ATOM 1665 C CA . PRO A 1 209 ? 12.294 -26.427 11.093 1.00 68.06 209 PRO A CA 1
ATOM 1666 C C . PRO A 1 209 ? 11.809 -26.028 12.497 1.00 68.06 209 PRO A C 1
ATOM 1668 O O . PRO A 1 209 ? 12.493 -26.251 13.492 1.00 68.06 209 PRO A O 1
ATOM 1671 N N . THR A 1 210 ? 10.625 -25.416 12.582 1.00 64.50 210 THR A N 1
ATOM 1672 C CA . THR A 1 210 ? 10.075 -24.929 13.859 1.00 64.50 210 THR A CA 1
ATOM 1673 C C . THR A 1 210 ? 9.923 -26.061 14.895 1.00 64.50 210 THR A C 1
ATOM 1675 O O . THR A 1 210 ? 9.228 -27.036 14.608 1.00 64.50 210 THR A O 1
ATOM 1678 N N . PRO A 1 211 ? 10.473 -25.926 16.123 1.00 54.62 211 PRO A N 1
ATOM 1679 C CA . PRO A 1 211 ? 10.518 -27.028 17.096 1.00 54.62 211 PRO A CA 1
ATOM 1680 C C . PRO A 1 211 ? 9.151 -27.560 17.569 1.00 54.62 211 PRO A C 1
ATOM 1682 O O . PRO A 1 211 ? 9.068 -28.691 18.039 1.00 54.62 211 PRO A O 1
ATOM 1685 N N . HIS A 1 212 ? 8.067 -26.774 17.460 1.00 52.50 212 HIS A N 1
ATOM 1686 C CA . HIS A 1 212 ? 6.804 -27.070 18.164 1.00 52.50 212 HIS A CA 1
ATOM 1687 C C . HIS A 1 212 ? 5.496 -26.828 17.385 1.00 52.50 212 HIS A C 1
ATOM 1689 O O . HIS A 1 212 ? 4.424 -26.804 17.987 1.00 52.50 212 HIS A O 1
ATOM 1695 N N . LYS A 1 213 ? 5.528 -26.682 16.054 1.00 42.62 213 LYS A N 1
ATOM 1696 C CA . LYS A 1 213 ? 4.306 -26.652 15.220 1.00 42.62 213 LYS A CA 1
ATOM 1697 C C . LYS A 1 213 ? 4.502 -27.428 13.920 1.00 42.62 213 LYS A C 1
ATOM 1699 O O . LYS A 1 213 ? 4.517 -26.863 12.832 1.00 42.62 213 LYS A O 1
ATOM 1704 N N . ALA A 1 214 ? 4.618 -28.746 14.050 1.00 38.88 214 ALA A N 1
ATOM 1705 C CA . ALA A 1 214 ? 4.495 -29.677 12.936 1.00 38.88 214 ALA A CA 1
ATOM 1706 C C . ALA A 1 214 ? 3.016 -29.796 12.512 1.00 38.88 214 ALA A C 1
ATOM 1708 O O . ALA A 1 214 ? 2.340 -30.777 12.799 1.00 38.88 214 ALA A O 1
ATOM 1709 N N . THR A 1 215 ? 2.498 -28.771 11.839 1.00 32.34 215 THR A N 1
ATOM 1710 C CA . THR A 1 215 ? 1.397 -28.949 10.882 1.00 32.34 215 THR A CA 1
ATOM 1711 C C . THR A 1 215 ? 2.016 -28.962 9.497 1.00 32.34 215 THR A C 1
ATOM 1713 O O . THR A 1 215 ? 2.850 -28.113 9.189 1.00 32.34 215 THR A O 1
ATOM 1716 N N . ALA A 1 216 ? 1.660 -29.974 8.706 1.00 33.62 216 ALA A N 1
ATOM 1717 C CA . ALA A 1 216 ? 2.227 -30.256 7.396 1.00 33.62 216 ALA A CA 1
ATOM 1718 C C . ALA A 1 216 ? 2.338 -28.990 6.528 1.00 33.62 216 ALA A C 1
ATOM 1720 O O . ALA A 1 216 ? 1.333 -28.399 6.143 1.00 33.62 216 ALA A O 1
ATOM 1721 N N . GLY A 1 217 ? 3.577 -28.603 6.216 1.00 41.06 217 GLY A N 1
ATOM 1722 C CA . GLY A 1 217 ? 3.887 -27.522 5.287 1.00 41.06 217 GLY A CA 1
ATOM 1723 C C . GLY A 1 217 ? 4.040 -26.139 5.930 1.00 41.06 217 GLY A C 1
ATOM 1724 O O . GLY A 1 217 ? 3.067 -25.473 6.252 1.00 41.06 217 GLY A O 1
ATOM 1725 N N . GLN A 1 218 ? 5.293 -25.672 5.927 1.00 43.62 218 GLN A N 1
ATOM 1726 C CA . GLN A 1 218 ? 5.746 -24.273 6.005 1.00 43.62 218 GLN A CA 1
ATOM 1727 C C . GLN A 1 218 ? 6.000 -23.664 7.396 1.00 43.62 218 GLN A C 1
ATOM 1729 O O . GLN A 1 218 ? 5.130 -23.090 8.044 1.00 43.62 218 GLN A O 1
ATOM 1734 N N . GLY A 1 219 ? 7.286 -23.647 7.764 1.00 57.28 219 GLY A N 1
ATOM 1735 C CA . GLY A 1 219 ? 7.855 -22.645 8.664 1.00 57.28 219 GLY A CA 1
ATOM 1736 C C . GLY A 1 219 ? 9.213 -23.049 9.235 1.00 57.28 219 GLY A C 1
ATOM 1737 O O . GLY A 1 219 ? 9.268 -23.819 10.194 1.00 57.28 219 GLY A O 1
ATOM 1738 N N . ARG A 1 220 ? 10.307 -22.499 8.687 1.00 70.25 220 ARG A N 1
ATOM 1739 C CA . ARG A 1 220 ? 11.615 -22.483 9.370 1.00 70.25 220 ARG A CA 1
ATOM 1740 C C . ARG A 1 220 ? 11.520 -21.658 10.661 1.00 70.25 220 ARG A C 1
ATOM 1742 O O . ARG A 1 220 ? 10.686 -20.748 10.741 1.00 70.25 220 ARG A O 1
ATOM 1749 N N . GLU A 1 221 ? 12.342 -21.976 11.653 1.00 85.00 221 GLU A N 1
ATOM 1750 C CA . GLU A 1 221 ? 12.441 -21.265 12.931 1.00 85.00 221 GLU A CA 1
ATOM 1751 C C . GLU A 1 221 ? 12.614 -19.756 12.717 1.00 85.00 221 GLU A C 1
ATOM 1753 O O . GLU A 1 221 ? 13.397 -19.335 11.871 1.00 85.00 221 GLU A O 1
ATOM 1758 N N . ILE A 1 222 ? 11.868 -18.931 13.456 1.00 89.00 222 ILE A N 1
ATOM 1759 C CA . ILE A 1 222 ? 11.981 -17.470 13.371 1.00 89.00 222 ILE A CA 1
ATOM 1760 C C . ILE A 1 222 ? 13.020 -17.017 14.392 1.00 89.00 222 ILE A C 1
ATOM 1762 O O . ILE A 1 222 ? 12.772 -17.088 15.592 1.00 89.00 222 ILE A O 1
ATOM 1766 N N . LEU A 1 223 ? 14.152 -16.510 13.908 1.00 88.38 223 LEU A N 1
ATOM 1767 C CA . LEU A 1 223 ? 15.230 -15.992 14.749 1.00 88.38 223 LEU A CA 1
ATOM 1768 C C . LEU A 1 223 ? 14.934 -14.562 15.202 1.00 88.38 223 LEU A C 1
ATOM 1770 O O . LEU A 1 223 ? 15.163 -14.222 16.361 1.00 88.38 223 LEU A O 1
ATOM 1774 N N . TYR A 1 224 ? 14.402 -13.733 14.298 1.00 89.81 224 TYR A N 1
ATOM 1775 C CA . TYR A 1 224 ? 14.140 -12.319 14.559 1.00 89.81 224 TYR A CA 1
ATOM 1776 C C . TYR A 1 224 ? 13.010 -11.762 13.702 1.00 89.81 224 TYR A C 1
ATOM 1778 O O . TYR A 1 224 ? 12.852 -12.119 12.534 1.00 89.81 224 TYR A O 1
ATOM 1786 N N . ILE A 1 225 ? 12.274 -10.818 14.277 1.00 90.69 225 ILE A N 1
ATOM 1787 C CA . ILE A 1 225 ? 11.218 -10.042 13.635 1.00 90.69 225 ILE A CA 1
ATOM 1788 C C . ILE A 1 225 ? 11.519 -8.560 13.838 1.00 90.69 225 ILE A C 1
ATOM 1790 O O . ILE A 1 225 ? 11.807 -8.131 14.957 1.00 90.69 225 ILE A O 1
ATOM 1794 N N . GLY A 1 226 ? 11.424 -7.766 12.773 1.00 89.75 226 GLY A N 1
ATOM 1795 C CA . GLY A 1 226 ? 11.599 -6.318 12.863 1.00 89.75 226 GLY A CA 1
ATOM 1796 C C . GLY A 1 226 ? 10.674 -5.530 11.945 1.00 89.75 226 GLY A C 1
ATOM 1797 O O . GLY A 1 226 ? 10.207 -6.035 10.929 1.00 89.75 226 GLY A O 1
ATOM 1798 N N . LYS A 1 227 ? 10.424 -4.266 12.289 1.00 89.69 227 LYS A N 1
ATOM 1799 C CA . LYS A 1 227 ? 9.678 -3.298 11.466 1.00 89.69 227 LYS A CA 1
ATOM 1800 C C . LYS A 1 227 ? 10.580 -2.345 10.684 1.00 89.69 227 LYS A C 1
ATOM 1802 O O . LYS A 1 227 ? 11.677 -1.984 11.123 1.00 89.69 227 LYS A O 1
ATOM 1807 N N . ALA A 1 228 ? 10.068 -1.847 9.565 1.00 86.81 228 ALA A N 1
ATOM 1808 C CA . ALA A 1 228 ? 10.722 -0.850 8.730 1.00 86.81 228 ALA A CA 1
ATOM 1809 C C . ALA A 1 228 ? 9.726 0.192 8.203 1.00 86.81 228 ALA A C 1
ATOM 1811 O O . ALA A 1 228 ? 8.586 -0.147 7.894 1.00 86.81 228 ALA A O 1
ATOM 1812 N N . ALA A 1 229 ? 10.178 1.443 8.057 1.00 84.19 229 ALA A N 1
ATOM 1813 C CA . ALA A 1 229 ? 9.481 2.446 7.243 1.00 84.19 229 ALA A CA 1
ATOM 1814 C C . ALA A 1 229 ? 9.761 2.248 5.741 1.00 84.19 229 ALA A C 1
ATOM 1816 O O . ALA A 1 229 ? 8.873 2.423 4.918 1.00 84.19 229 ALA A O 1
ATOM 1817 N N . SER A 1 230 ? 10.974 1.793 5.412 1.00 85.19 230 SER A N 1
ATOM 1818 C CA . SER A 1 230 ? 11.357 1.277 4.098 1.00 85.19 230 SER A CA 1
ATOM 1819 C C . SER A 1 230 ? 12.036 -0.076 4.286 1.00 85.19 230 SER A C 1
ATOM 1821 O O . SER A 1 230 ? 13.123 -0.150 4.869 1.00 85.19 230 SER A O 1
ATOM 1823 N N . LEU A 1 231 ? 11.391 -1.155 3.832 1.00 84.75 231 LEU A N 1
ATOM 1824 C CA . LEU A 1 231 ? 11.960 -2.508 3.876 1.00 84.75 231 LEU A CA 1
ATOM 1825 C C . LEU A 1 231 ? 13.299 -2.572 3.129 1.00 84.75 231 LEU A C 1
ATOM 1827 O O . LEU A 1 231 ? 14.270 -3.110 3.660 1.00 84.75 231 LEU A O 1
ATOM 1831 N N . ARG A 1 232 ? 13.384 -1.945 1.950 1.00 84.94 232 ARG A N 1
ATOM 1832 C CA . ARG A 1 232 ? 14.612 -1.853 1.150 1.00 84.94 232 ARG A CA 1
ATOM 1833 C C . ARG A 1 232 ? 15.778 -1.245 1.931 1.00 84.94 232 ARG A C 1
ATOM 1835 O O . ARG A 1 232 ? 16.846 -1.854 2.012 1.00 84.94 232 ARG A O 1
ATOM 1842 N N . ASP A 1 233 ? 15.601 -0.052 2.491 1.00 81.44 233 ASP A N 1
ATOM 1843 C CA . ASP A 1 233 ? 16.697 0.644 3.174 1.00 81.44 233 ASP A CA 1
ATOM 1844 C C . ASP A 1 233 ? 17.040 -0.007 4.510 1.00 81.44 233 ASP A C 1
ATOM 1846 O O . ASP A 1 233 ? 18.215 -0.115 4.880 1.00 81.44 233 ASP A O 1
ATOM 1850 N N . ARG A 1 234 ? 16.028 -0.542 5.200 1.00 85.00 234 ARG A N 1
ATOM 1851 C CA . ARG A 1 234 ? 16.251 -1.332 6.404 1.00 85.00 234 ARG A CA 1
ATOM 1852 C C . ARG A 1 234 ? 17.092 -2.567 6.111 1.00 85.00 234 ARG A C 1
ATOM 1854 O O . ARG A 1 234 ? 17.980 -2.861 6.903 1.00 85.00 234 ARG A O 1
ATOM 1861 N N . MET A 1 235 ? 16.893 -3.248 4.989 1.00 84.00 235 MET A N 1
ATOM 1862 C CA . MET A 1 235 ? 17.693 -4.429 4.666 1.00 84.00 235 MET A CA 1
ATOM 1863 C C . MET A 1 235 ? 19.117 -4.099 4.273 1.00 84.00 235 MET A C 1
ATOM 1865 O O . MET A 1 235 ? 20.034 -4.705 4.815 1.00 84.00 235 MET A O 1
ATOM 1869 N N . LYS A 1 236 ? 19.338 -3.054 3.469 1.00 80.25 236 LYS A N 1
ATOM 1870 C CA . LYS A 1 236 ? 20.699 -2.566 3.180 1.00 80.25 236 LYS A CA 1
ATOM 1871 C C . LYS A 1 236 ? 21.518 -2.315 4.445 1.00 80.25 236 LYS A C 1
ATOM 1873 O O . LYS A 1 236 ? 22.718 -2.563 4.456 1.00 80.25 236 LYS A O 1
ATOM 1878 N N . SER A 1 237 ? 20.870 -1.842 5.509 1.00 77.31 237 SER A N 1
ATOM 1879 C CA . SER A 1 237 ? 21.545 -1.552 6.773 1.00 77.31 237 SER A CA 1
ATOM 1880 C C . SER A 1 237 ? 22.049 -2.785 7.535 1.00 77.31 237 SER A C 1
ATOM 1882 O O . SER A 1 237 ? 22.893 -2.621 8.408 1.00 77.31 237 SER A O 1
ATOM 1884 N N . TYR A 1 238 ? 21.558 -3.993 7.224 1.00 75.56 238 TYR A N 1
ATOM 1885 C CA . TYR A 1 238 ? 22.068 -5.245 7.798 1.00 75.56 238 TYR A CA 1
ATOM 1886 C C . TYR A 1 238 ? 23.312 -5.783 7.074 1.00 75.56 238 TYR A C 1
ATOM 1888 O O . TYR A 1 238 ? 23.992 -6.635 7.623 1.00 75.56 238 TYR A O 1
ATOM 1896 N N . PHE A 1 239 ? 23.641 -5.267 5.886 1.00 71.38 239 PHE A N 1
ATOM 1897 C CA . PHE A 1 239 ? 24.781 -5.717 5.070 1.00 71.38 239 PHE A CA 1
ATOM 1898 C C . PHE A 1 239 ? 25.786 -4.584 4.803 1.00 71.38 239 PHE A C 1
ATOM 1900 O O . PHE A 1 239 ? 26.539 -4.600 3.828 1.00 71.38 239 PHE A O 1
ATOM 1907 N N . ALA A 1 240 ? 25.761 -3.538 5.630 1.00 68.31 240 ALA A N 1
ATOM 1908 C CA . ALA A 1 240 ? 26.745 -2.469 5.569 1.00 68.31 240 ALA A CA 1
ATOM 1909 C C . ALA A 1 240 ? 28.052 -2.923 6.250 1.00 68.31 240 ALA A C 1
ATOM 1911 O O . ALA A 1 240 ? 28.014 -3.627 7.257 1.00 68.31 240 ALA A O 1
ATOM 1912 N N . ALA A 1 241 ? 29.209 -2.532 5.702 1.00 56.44 241 ALA A N 1
ATOM 1913 C CA . ALA A 1 241 ? 30.532 -2.978 6.168 1.00 56.44 241 ALA A CA 1
ATOM 1914 C C . ALA A 1 241 ? 30.842 -2.596 7.634 1.00 56.44 241 ALA A C 1
ATOM 1916 O O . ALA A 1 241 ? 31.756 -3.132 8.251 1.00 56.44 241 ALA A O 1
ATOM 1917 N N . ASP A 1 242 ? 30.067 -1.677 8.204 1.00 59.47 242 ASP A N 1
ATOM 1918 C CA . ASP A 1 242 ? 30.147 -1.165 9.568 1.00 59.47 242 ASP A CA 1
ATOM 1919 C C . ASP A 1 242 ? 29.122 -1.798 10.535 1.00 59.47 242 ASP A C 1
ATOM 1921 O O . ASP A 1 242 ? 28.990 -1.337 11.673 1.00 59.47 242 ASP A O 1
ATOM 1925 N N . LEU A 1 243 ? 28.431 -2.877 10.135 1.00 56.56 243 LEU A N 1
ATOM 1926 C CA . LEU A 1 243 ? 27.400 -3.559 10.935 1.00 56.56 243 LEU A CA 1
ATOM 1927 C C . LEU A 1 243 ? 27.861 -3.875 12.369 1.00 56.56 243 LEU A C 1
ATOM 1929 O O . LEU A 1 243 ? 27.130 -3.618 13.332 1.00 56.56 243 LEU A O 1
ATOM 1933 N N . VAL A 1 244 ? 29.094 -4.376 12.505 1.00 51.34 244 VAL A N 1
ATOM 1934 C CA . VAL A 1 244 ? 29.708 -4.761 13.787 1.00 51.34 244 VAL A CA 1
ATOM 1935 C C . VAL A 1 244 ? 29.841 -3.561 14.732 1.00 51.34 244 VAL A C 1
ATOM 1937 O O . VAL A 1 244 ? 29.627 -3.701 15.934 1.00 51.34 244 VAL A O 1
ATOM 1940 N N . LYS A 1 245 ? 30.124 -2.361 14.202 1.00 53.28 245 LYS A N 1
ATOM 1941 C CA . LYS A 1 245 ? 30.275 -1.136 15.005 1.00 53.28 245 LYS A CA 1
ATOM 1942 C C . LYS A 1 245 ? 28.931 -0.511 15.397 1.00 53.28 245 LYS A C 1
ATOM 1944 O O . LYS A 1 245 ? 28.859 0.154 16.425 1.00 53.28 245 LYS A O 1
ATOM 1949 N N . GLY A 1 246 ? 27.875 -0.712 14.602 1.00 54.62 246 GLY A N 1
ATOM 1950 C CA . GLY A 1 246 ? 26.594 -0.013 14.774 1.00 54.62 246 GLY A CA 1
ATOM 1951 C C . GLY A 1 246 ? 25.480 -0.782 15.496 1.00 54.62 246 GLY A C 1
ATOM 1952 O O . GLY A 1 246 ? 24.591 -0.144 16.059 1.00 54.62 246 GLY A O 1
ATOM 1953 N N . ARG A 1 247 ? 25.465 -2.126 15.460 1.00 58.72 247 ARG A N 1
ATOM 1954 C CA . ARG A 1 247 ? 24.293 -2.927 15.899 1.00 58.72 247 ARG A CA 1
ATOM 1955 C C . ARG A 1 247 ? 24.563 -4.024 16.929 1.00 58.72 247 ARG A C 1
ATOM 1957 O O . ARG A 1 247 ? 23.618 -4.678 17.362 1.00 58.72 247 ARG A O 1
ATOM 1964 N N . GLY A 1 248 ? 25.817 -4.174 17.355 1.00 65.06 248 GLY A N 1
ATOM 1965 C CA . GLY A 1 248 ? 26.238 -5.134 18.377 1.00 65.06 248 GLY A CA 1
ATOM 1966 C C . GLY A 1 248 ? 26.387 -6.568 17.856 1.00 65.06 248 GLY A C 1
ATOM 1967 O O . GLY A 1 248 ? 25.711 -6.983 16.915 1.00 65.06 248 GLY A O 1
ATOM 1968 N N . ALA A 1 249 ? 27.265 -7.344 18.500 1.00 66.75 249 ALA A N 1
ATOM 1969 C CA . ALA A 1 249 ? 27.661 -8.692 18.070 1.00 66.75 249 ALA A CA 1
ATOM 1970 C C . ALA A 1 249 ? 26.489 -9.687 17.931 1.00 66.75 249 ALA A C 1
ATOM 1972 O O . ALA A 1 249 ? 26.544 -10.598 17.113 1.00 66.75 249 ALA A O 1
ATOM 1973 N N . ARG A 1 250 ? 25.394 -9.492 18.680 1.00 71.75 250 ARG A N 1
ATOM 1974 C CA . ARG A 1 250 ? 24.218 -10.379 18.640 1.00 71.75 250 ARG A CA 1
ATOM 1975 C C . ARG A 1 250 ? 23.445 -10.297 17.329 1.00 71.75 250 ARG A C 1
ATOM 1977 O O . ARG A 1 250 ? 23.060 -11.324 16.785 1.00 71.75 250 ARG A O 1
ATOM 1984 N N . ILE A 1 251 ? 23.232 -9.084 16.815 1.00 75.81 251 ILE A N 1
ATOM 1985 C CA . ILE A 1 251 ? 22.542 -8.892 15.535 1.00 75.81 251 ILE A CA 1
ATOM 1986 C C . ILE A 1 251 ? 23.404 -9.418 14.386 1.00 75.81 251 ILE A C 1
ATOM 1988 O O . ILE A 1 251 ? 22.860 -9.976 13.442 1.00 75.81 251 ILE A O 1
ATOM 1992 N N . VAL A 1 252 ? 24.730 -9.292 14.485 1.00 75.25 252 VAL A N 1
ATOM 1993 C CA . VAL A 1 252 ? 25.664 -9.891 13.518 1.00 75.25 252 VAL A CA 1
ATOM 1994 C C . VAL A 1 252 ? 25.507 -11.414 13.511 1.00 75.25 252 VAL A C 1
ATOM 1996 O O . VAL A 1 252 ? 25.195 -11.976 12.468 1.00 75.25 252 VAL A O 1
ATOM 1999 N N . GLY A 1 253 ? 25.582 -12.058 14.682 1.00 75.38 253 GLY A N 1
ATOM 2000 C CA . GLY A 1 253 ? 25.397 -13.509 14.794 1.00 75.38 253 GLY A CA 1
ATOM 2001 C C . GLY A 1 253 ? 24.023 -13.992 14.312 1.00 75.38 253 GLY A C 1
ATOM 2002 O O . GLY A 1 253 ? 23.922 -15.046 13.698 1.00 75.38 253 GLY A O 1
ATOM 2003 N N . MET A 1 254 ? 22.961 -13.205 14.515 1.00 85.31 254 MET A N 1
ATOM 2004 C CA . MET A 1 254 ? 21.635 -13.496 13.954 1.00 85.31 254 MET A CA 1
ATOM 2005 C C . MET A 1 254 ? 21.636 -13.484 12.421 1.00 85.31 254 MET A C 1
ATOM 2007 O O . MET A 1 254 ? 21.017 -14.352 11.812 1.00 85.31 254 MET A O 1
ATOM 2011 N N . VAL A 1 255 ? 22.285 -12.494 11.790 1.00 81.88 255 VAL A N 1
ATOM 2012 C CA . VAL A 1 255 ? 22.369 -12.420 10.321 1.00 81.88 255 VAL A CA 1
ATOM 2013 C C . VAL A 1 255 ? 23.159 -13.611 9.780 1.00 81.88 255 VAL A C 1
ATOM 2015 O O . VAL A 1 255 ? 22.726 -14.203 8.797 1.00 81.88 255 VAL A O 1
ATOM 2018 N N . GLU A 1 256 ? 24.259 -13.988 10.438 1.00 76.88 256 GLU A N 1
ATOM 2019 C CA . GLU A 1 256 ? 25.087 -15.144 10.065 1.00 76.88 256 GLU A CA 1
ATOM 2020 C C . GLU A 1 256 ? 24.334 -16.477 10.180 1.00 76.88 256 GLU A C 1
ATOM 2022 O O . GLU A 1 256 ? 24.480 -17.342 9.323 1.00 76.88 256 GLU A O 1
ATOM 2027 N N . GLN A 1 257 ? 23.510 -16.644 11.220 1.00 80.06 257 GLN A N 1
ATOM 2028 C CA . GLN A 1 257 ? 22.715 -17.860 11.437 1.00 80.06 257 GLN A CA 1
ATOM 2029 C C . GLN A 1 257 ? 21.424 -17.910 10.619 1.00 80.06 257 GLN A C 1
ATOM 2031 O O . GLN A 1 257 ? 20.800 -18.969 10.503 1.00 80.06 257 GLN A O 1
ATOM 2036 N N . ALA A 1 258 ? 20.961 -16.777 10.097 1.00 82.31 258 ALA A N 1
ATOM 2037 C CA . ALA A 1 258 ? 19.741 -16.750 9.316 1.00 82.31 258 ALA A CA 1
ATOM 2038 C C . ALA A 1 258 ? 19.934 -17.588 8.053 1.00 82.31 258 ALA A C 1
ATOM 2040 O O . ALA A 1 258 ? 20.849 -17.369 7.282 1.00 82.31 258 ALA A O 1
ATOM 2041 N N . ALA A 1 259 ? 19.040 -18.532 7.799 1.00 79.00 259 ALA A N 1
ATOM 2042 C CA . ALA A 1 259 ? 18.963 -19.200 6.518 1.00 79.00 259 ALA A CA 1
ATOM 2043 C C . ALA A 1 259 ? 18.107 -18.406 5.544 1.00 79.00 259 ALA A C 1
ATOM 2045 O O . ALA A 1 259 ? 18.469 -18.379 4.385 1.00 79.00 259 ALA A O 1
ATOM 2046 N N . THR A 1 260 ? 16.991 -17.795 5.966 1.00 77.00 260 THR A N 1
ATOM 2047 C CA . THR A 1 260 ? 16.082 -17.078 5.053 1.00 77.00 260 THR A CA 1
ATOM 2048 C C . THR A 1 260 ? 15.593 -15.738 5.547 1.00 77.00 260 THR A C 1
ATOM 2050 O O . THR A 1 260 ? 15.352 -15.555 6.738 1.00 77.00 260 THR A O 1
ATOM 2053 N N . LEU A 1 261 ? 15.372 -14.834 4.591 1.00 82.62 261 LEU A N 1
ATOM 2054 C CA . LEU A 1 261 ? 14.775 -13.524 4.804 1.00 82.62 261 LEU A CA 1
ATOM 2055 C C . LEU A 1 261 ? 13.372 -13.456 4.190 1.00 82.62 261 LEU A C 1
ATOM 2057 O O . LEU A 1 261 ? 13.208 -13.665 2.991 1.00 82.62 261 LEU A O 1
ATOM 2061 N N . GLU A 1 262 ? 12.375 -13.102 4.997 1.00 85.38 262 GLU A N 1
ATOM 2062 C CA . GLU A 1 262 ? 10.991 -12.900 4.552 1.00 85.38 262 GLU A CA 1
ATOM 2063 C C . GLU A 1 262 ? 10.486 -11.516 4.959 1.00 85.38 262 GLU A C 1
ATOM 2065 O O . GLU A 1 262 ? 11.002 -10.902 5.892 1.00 85.38 262 GLU A O 1
ATOM 2070 N N . TRP A 1 263 ? 9.448 -11.013 4.291 1.00 87.75 263 TRP A N 1
ATOM 2071 C CA . TRP A 1 263 ? 8.807 -9.756 4.671 1.00 87.75 263 TRP A CA 1
ATOM 2072 C C . TRP A 1 263 ? 7.322 -9.721 4.325 1.00 87.75 263 TRP A C 1
ATOM 2074 O O . TRP A 1 263 ? 6.816 -10.479 3.502 1.00 87.75 263 TRP A O 1
ATOM 2084 N N . THR A 1 264 ? 6.613 -8.808 4.975 1.00 87.75 264 THR A N 1
ATOM 2085 C CA . THR A 1 264 ? 5.212 -8.469 4.740 1.00 87.75 264 THR A CA 1
ATOM 2086 C C . THR A 1 264 ? 5.094 -6.952 4.674 1.00 87.75 264 THR A C 1
ATOM 2088 O O . THR A 1 264 ? 5.460 -6.256 5.620 1.00 87.75 264 THR A O 1
ATOM 2091 N N . VAL A 1 265 ? 4.600 -6.440 3.547 1.00 88.25 265 VAL A N 1
ATOM 2092 C CA . VAL A 1 265 ? 4.340 -5.007 3.343 1.00 88.25 265 VAL A CA 1
ATOM 2093 C C . VAL A 1 265 ? 3.054 -4.617 4.067 1.00 88.25 265 VAL A C 1
ATOM 2095 O O . VAL A 1 265 ? 2.090 -5.383 4.064 1.00 88.25 265 VAL A O 1
ATOM 2098 N N . THR A 1 266 ? 3.038 -3.431 4.664 1.00 83.75 266 THR A N 1
ATOM 2099 C CA . THR A 1 266 ? 1.864 -2.843 5.321 1.00 83.75 266 THR A CA 1
ATOM 2100 C C . THR A 1 266 ? 1.457 -1.541 4.638 1.00 83.75 266 THR A C 1
ATOM 2102 O O . THR A 1 266 ? 2.246 -0.941 3.907 1.00 83.75 266 THR A O 1
ATOM 2105 N N . ASP A 1 267 ? 0.229 -1.078 4.878 1.00 81.00 267 ASP A N 1
ATOM 2106 C CA . ASP A 1 267 ? -0.271 0.166 4.281 1.00 81.00 267 ASP A CA 1
ATOM 2107 C C . ASP A 1 267 ? 0.331 1.406 4.980 1.00 81.00 267 ASP A C 1
ATOM 2109 O O . ASP A 1 267 ? 0.420 2.485 4.391 1.00 81.00 267 ASP A O 1
ATOM 2113 N N . SER A 1 268 ? 0.785 1.253 6.232 1.00 80.31 268 SER A N 1
ATOM 2114 C CA . SER A 1 268 ? 1.361 2.326 7.055 1.00 80.31 268 SER A CA 1
ATOM 2115 C C . SER A 1 268 ? 2.517 1.857 7.947 1.00 80.31 268 SER A C 1
ATOM 2117 O O . SER A 1 268 ? 2.645 0.671 8.268 1.00 80.31 268 SER A O 1
ATOM 2119 N N . VAL A 1 269 ? 3.337 2.806 8.420 1.00 84.19 269 VAL A N 1
ATOM 2120 C CA . VAL A 1 269 ? 4.375 2.553 9.447 1.00 84.19 269 VAL A CA 1
ATOM 2121 C C . VAL A 1 269 ? 3.742 2.148 10.782 1.00 84.19 269 VAL A C 1
ATOM 2123 O O . VAL A 1 269 ? 4.303 1.345 11.529 1.00 84.19 269 VAL A O 1
ATOM 2126 N N . LEU A 1 270 ? 2.561 2.695 11.083 1.00 85.56 270 LEU A N 1
ATOM 2127 C CA . LEU A 1 270 ? 1.810 2.365 12.291 1.00 85.56 270 LEU A CA 1
ATOM 2128 C C . LEU A 1 270 ? 1.356 0.901 12.283 1.00 85.56 270 LEU A C 1
ATOM 2130 O O . LEU A 1 270 ? 1.491 0.204 13.289 1.00 85.56 270 LEU A O 1
ATOM 2134 N N . GLU A 1 271 ? 0.865 0.430 11.137 1.00 87.44 271 GLU A N 1
ATOM 2135 C CA . GLU A 1 271 ? 0.505 -0.970 10.936 1.00 87.44 271 GLU A CA 1
ATOM 2136 C C . GLU A 1 271 ? 1.722 -1.887 11.051 1.00 87.44 271 GLU A C 1
ATOM 2138 O O . GLU A 1 271 ? 1.645 -2.875 11.777 1.00 87.44 271 GLU A O 1
ATOM 2143 N N . ALA A 1 272 ? 2.867 -1.525 10.458 1.00 88.56 272 ALA A N 1
ATOM 2144 C CA . ALA A 1 272 ? 4.112 -2.278 10.633 1.00 88.56 272 ALA A CA 1
ATOM 2145 C C . ALA A 1 272 ? 4.506 -2.408 12.114 1.00 88.56 272 ALA A C 1
ATOM 2147 O O . ALA A 1 272 ? 4.907 -3.480 12.561 1.00 88.56 272 ALA A O 1
ATOM 2148 N N . LEU A 1 273 ? 4.363 -1.330 12.892 1.00 90.06 273 LEU A N 1
ATOM 2149 C CA . LEU A 1 273 ? 4.692 -1.319 14.318 1.00 90.06 273 LEU A CA 1
ATOM 2150 C C . LEU A 1 273 ? 3.785 -2.227 15.154 1.00 90.06 273 LEU A C 1
ATOM 2152 O O . LEU A 1 273 ? 4.262 -2.937 16.038 1.00 90.06 273 LEU A O 1
ATOM 2156 N N . ILE A 1 274 ? 2.482 -2.208 14.888 1.00 90.06 274 ILE A N 1
ATOM 2157 C CA . ILE A 1 274 ? 1.524 -3.046 15.615 1.00 90.06 274 ILE A CA 1
ATOM 2158 C C . ILE A 1 274 ? 1.648 -4.511 15.183 1.00 90.06 274 ILE A C 1
ATOM 2160 O O . ILE A 1 274 ? 1.604 -5.406 16.029 1.00 90.06 274 ILE A O 1
ATOM 2164 N N . LEU A 1 275 ? 1.846 -4.762 13.887 1.00 89.88 275 LEU A N 1
ATOM 2165 C CA . LEU A 1 275 ? 2.050 -6.101 13.349 1.00 89.88 275 LEU A CA 1
ATOM 2166 C C . LEU A 1 275 ? 3.324 -6.743 13.920 1.00 89.88 275 LEU A C 1
ATOM 2168 O O . LEU A 1 275 ? 3.262 -7.884 14.369 1.00 89.88 275 LEU A O 1
ATOM 2172 N N . GLU A 1 276 ? 4.438 -6.004 13.993 1.00 91.88 276 GLU A N 1
ATOM 2173 C CA . GLU A 1 276 ? 5.680 -6.451 14.646 1.00 91.88 276 GLU A CA 1
ATOM 2174 C C . GLU A 1 276 ? 5.415 -6.890 16.091 1.00 91.88 276 GLU A C 1
ATOM 2176 O O . GLU A 1 276 ? 5.763 -8.006 16.468 1.00 91.88 276 GLU A O 1
ATOM 2181 N N . ALA A 1 277 ? 4.759 -6.046 16.892 1.00 88.25 277 ALA A N 1
ATOM 2182 C CA . ALA A 1 277 ? 4.484 -6.353 18.293 1.00 88.25 277 ALA A CA 1
ATOM 2183 C C . ALA A 1 277 ? 3.622 -7.616 18.463 1.00 88.25 277 ALA A C 1
ATOM 2185 O O . ALA A 1 277 ? 3.901 -8.444 19.332 1.00 88.25 277 ALA A O 1
ATOM 2186 N N . ASN A 1 278 ? 2.602 -7.795 17.618 1.00 88.75 278 ASN A N 1
ATOM 2187 C CA . ASN A 1 278 ? 1.741 -8.979 17.652 1.00 88.75 278 ASN A CA 1
ATOM 2188 C C . ASN A 1 278 ? 2.490 -10.251 17.238 1.00 88.75 278 ASN A C 1
ATOM 2190 O O . ASN A 1 278 ? 2.340 -11.285 17.888 1.00 88.75 278 ASN A O 1
ATOM 2194 N N . LEU A 1 279 ? 3.339 -10.170 16.213 1.00 88.94 279 LEU A N 1
ATOM 2195 C CA . LEU A 1 279 ? 4.149 -11.298 15.762 1.00 88.94 279 LEU A CA 1
ATOM 2196 C C . LEU A 1 279 ? 5.228 -11.673 16.783 1.00 88.94 279 LEU A C 1
ATOM 2198 O O . LEU A 1 279 ? 5.415 -12.855 17.058 1.00 88.94 279 LEU A O 1
ATOM 2202 N N . ILE A 1 280 ? 5.887 -10.694 17.411 1.00 87.88 280 ILE A N 1
ATOM 2203 C CA . ILE A 1 280 ? 6.833 -10.952 18.504 1.00 87.88 280 ILE A CA 1
ATOM 2204 C C . ILE A 1 280 ? 6.101 -11.601 19.677 1.00 87.88 280 ILE A C 1
ATOM 2206 O O . ILE A 1 280 ? 6.574 -12.605 20.202 1.00 87.88 280 ILE A O 1
ATOM 2210 N N . LYS A 1 281 ? 4.924 -11.096 20.070 1.00 85.75 281 LYS A N 1
ATOM 2211 C CA . LYS A 1 281 ? 4.106 -11.713 21.127 1.00 85.75 281 LYS A CA 1
ATOM 2212 C C . LYS A 1 281 ? 3.770 -13.174 20.812 1.00 85.75 281 LYS A C 1
ATOM 2214 O O . LYS A 1 281 ? 3.838 -14.014 21.700 1.00 85.75 281 LYS A O 1
ATOM 2219 N N . GLN A 1 282 ? 3.411 -13.462 19.564 1.00 86.44 282 GLN A N 1
ATOM 2220 C CA . GLN A 1 282 ? 2.996 -14.791 19.120 1.00 86.44 282 GLN A CA 1
ATOM 2221 C C . GLN A 1 282 ? 4.158 -15.784 19.007 1.00 86.44 282 GLN A C 1
ATOM 2223 O O . GLN A 1 282 ? 3.981 -16.956 19.331 1.00 86.44 282 GLN A O 1
ATOM 2228 N N . HIS A 1 283 ? 5.306 -15.338 18.497 1.00 85.81 283 HIS A N 1
ATOM 2229 C CA . HIS A 1 283 ? 6.411 -16.222 18.123 1.00 85.81 283 HIS A CA 1
ATOM 2230 C C . HIS A 1 283 ? 7.573 -16.219 19.112 1.00 85.81 283 HIS A C 1
ATOM 2232 O O . HIS A 1 283 ? 8.345 -17.167 19.098 1.00 85.81 283 HIS A O 1
ATOM 2238 N N . GLN A 1 284 ? 7.688 -15.182 19.948 1.00 85.44 284 GLN A N 1
ATOM 2239 C CA . GLN A 1 284 ? 8.758 -15.011 20.937 1.00 85.44 284 GLN A CA 1
ATOM 2240 C C . GLN A 1 284 ? 10.159 -15.355 20.374 1.00 85.44 284 GLN A C 1
ATOM 2242 O O . GLN A 1 284 ? 10.826 -16.236 20.909 1.00 85.44 284 GLN A O 1
ATOM 2247 N N . PRO A 1 285 ? 10.612 -14.699 19.281 1.00 86.94 285 PRO A N 1
ATOM 2248 C CA . PRO A 1 285 ? 11.878 -15.045 18.634 1.00 86.94 285 PRO A CA 1
ATOM 2249 C C . PRO A 1 285 ? 13.068 -14.820 19.567 1.00 86.94 285 PRO A C 1
ATOM 2251 O O . PRO A 1 285 ? 13.134 -13.781 20.234 1.00 86.94 285 PRO A O 1
ATOM 2254 N N . GLN A 1 286 ? 14.029 -15.745 19.551 1.00 85.75 286 GLN A N 1
ATOM 2255 C CA . GLN A 1 286 ? 15.195 -15.730 20.438 1.00 85.75 286 GLN A CA 1
ATOM 2256 C C . GLN A 1 286 ? 15.921 -14.377 20.420 1.00 85.75 286 GLN A C 1
ATOM 2258 O O . GLN A 1 286 ? 16.065 -13.730 21.456 1.00 85.75 286 GLN A O 1
ATOM 2263 N N . TYR A 1 287 ? 16.281 -13.868 19.237 1.00 84.94 287 TYR A N 1
ATOM 2264 C CA . TYR A 1 287 ? 17.055 -12.628 19.142 1.00 84.94 287 TYR A CA 1
ATOM 2265 C C . TYR A 1 287 ? 16.254 -11.368 19.479 1.00 84.94 287 TYR A C 1
ATOM 2267 O O . TYR A 1 287 ? 16.855 -10.345 19.794 1.00 84.94 287 TYR A O 1
ATOM 2275 N N . ASN A 1 288 ? 14.916 -11.404 19.455 1.00 85.31 288 ASN A N 1
ATOM 2276 C CA . ASN A 1 288 ? 14.106 -10.290 19.959 1.00 85.31 288 ASN A CA 1
ATOM 2277 C C . ASN A 1 288 ? 14.075 -10.251 21.494 1.00 85.31 288 ASN A C 1
ATOM 2279 O O . ASN A 1 288 ? 13.960 -9.164 22.061 1.00 85.31 288 ASN A O 1
ATOM 2283 N N . ILE A 1 289 ? 14.149 -11.409 22.154 1.00 75.12 289 ILE A N 1
ATOM 2284 C CA . ILE A 1 289 ? 14.173 -11.530 23.618 1.00 75.12 289 ILE A CA 1
ATOM 2285 C C . ILE A 1 289 ? 15.565 -11.171 24.137 1.00 75.12 289 ILE A C 1
ATOM 2287 O O . ILE A 1 289 ? 15.696 -10.319 25.020 1.00 75.12 289 ILE A O 1
ATOM 2291 N N . ASP A 1 290 ? 16.591 -11.753 23.518 1.00 63.75 290 ASP A N 1
ATOM 2292 C CA . ASP A 1 290 ? 17.979 -11.619 23.940 1.00 63.75 290 ASP A CA 1
ATOM 2293 C C . ASP A 1 290 ? 18.512 -10.191 23.749 1.00 63.75 290 ASP A C 1
ATOM 2295 O O . ASP A 1 290 ? 19.412 -9.786 24.464 1.00 63.75 290 ASP A O 1
ATOM 2299 N N . GLU A 1 291 ? 17.969 -9.353 22.856 1.00 59.22 291 GLU A N 1
ATOM 2300 C CA . GLU A 1 291 ? 18.445 -7.966 22.635 1.00 59.22 291 GLU A CA 1
ATOM 2301 C C . GLU A 1 291 ? 18.306 -7.035 23.871 1.00 59.22 291 GLU A C 1
ATOM 2303 O O . GLU A 1 291 ? 18.781 -5.895 23.866 1.00 59.22 291 GLU A O 1
ATOM 2308 N N . LYS A 1 292 ? 17.630 -7.460 24.947 1.00 59.44 292 LYS A N 1
ATOM 2309 C CA . LYS A 1 292 ? 17.278 -6.604 26.092 1.00 59.44 292 LYS A CA 1
ATOM 2310 C C . LYS A 1 292 ? 18.010 -6.983 27.379 1.00 59.44 292 LYS A C 1
ATOM 2312 O O . LYS A 1 292 ? 17.377 -7.293 28.380 1.00 59.44 292 LYS A O 1
ATOM 2317 N N . ASP A 1 293 ? 19.325 -6.772 27.403 1.00 49.94 293 ASP A N 1
ATOM 2318 C CA . ASP A 1 293 ? 20.190 -7.059 28.564 1.00 49.94 293 ASP A CA 1
ATOM 2319 C C . ASP A 1 293 ? 19.821 -6.343 29.881 1.00 49.94 293 ASP A C 1
ATOM 2321 O O . ASP A 1 293 ? 20.360 -6.723 30.906 1.00 49.94 293 ASP A O 1
ATOM 2325 N N . ASN A 1 294 ? 18.938 -5.324 29.910 1.00 49.75 294 ASN A N 1
ATOM 2326 C CA . ASN A 1 294 ? 18.527 -4.657 31.169 1.00 49.75 294 ASN A CA 1
ATOM 2327 C C . ASN A 1 294 ? 17.232 -3.798 31.105 1.00 49.75 294 ASN A C 1
ATOM 2329 O O . ASN A 1 294 ? 16.951 -3.008 32.013 1.00 49.75 294 ASN A O 1
ATOM 2333 N N . LYS A 1 295 ? 16.422 -3.866 30.032 1.00 61.28 295 LYS A N 1
ATOM 2334 C CA . LYS A 1 295 ? 15.240 -2.984 29.847 1.00 61.28 295 LYS A CA 1
ATOM 2335 C C . LYS A 1 295 ? 13.995 -3.778 29.446 1.00 61.28 295 LYS A C 1
ATOM 2337 O O . LYS A 1 295 ? 13.927 -4.297 28.341 1.00 61.28 295 LYS A O 1
ATOM 2342 N N . SER A 1 296 ? 12.968 -3.784 30.300 1.00 74.12 296 SER A N 1
ATOM 2343 C CA . SER A 1 296 ? 11.668 -4.396 29.988 1.00 74.12 296 SER A CA 1
ATOM 2344 C C . SER A 1 296 ? 10.934 -3.649 28.869 1.00 74.12 296 SER A C 1
ATOM 2346 O O . SER A 1 296 ? 10.919 -2.414 28.864 1.00 74.12 296 SER A O 1
ATOM 2348 N N . PHE A 1 297 ? 10.259 -4.385 27.985 1.00 83.50 297 PHE A N 1
ATOM 2349 C CA . PHE A 1 297 ? 9.422 -3.831 26.918 1.00 83.50 297 PHE A CA 1
ATOM 2350 C C . PHE A 1 297 ? 8.315 -2.907 27.435 1.00 83.50 297 PHE A C 1
ATOM 2352 O O . PHE A 1 297 ? 7.830 -3.063 28.558 1.00 83.50 297 PHE A O 1
ATOM 2359 N N . ASN A 1 298 ? 7.897 -1.959 26.593 1.00 90.06 298 ASN A N 1
ATOM 2360 C CA . ASN A 1 298 ? 6.683 -1.192 26.851 1.00 90.06 298 ASN A CA 1
ATOM 2361 C C . ASN A 1 298 ? 5.464 -2.004 26.405 1.00 90.06 298 ASN A C 1
ATOM 2363 O O . ASN A 1 298 ? 5.492 -2.666 25.366 1.00 90.06 298 ASN A O 1
ATOM 2367 N N . TYR A 1 299 ? 4.390 -1.886 27.170 1.00 91.81 299 TYR A N 1
ATOM 2368 C CA . TYR A 1 299 ? 3.082 -2.450 26.887 1.00 91.81 299 TYR A CA 1
ATOM 2369 C C . TYR A 1 299 ? 2.049 -1.335 26.886 1.00 91.81 299 TYR A C 1
ATOM 2371 O O . TYR A 1 299 ? 2.145 -0.380 27.661 1.00 91.81 299 TYR A O 1
ATOM 2379 N N . LEU A 1 300 ? 1.052 -1.475 26.023 1.00 94.00 300 LEU A N 1
ATOM 2380 C CA . LEU A 1 300 ? -0.160 -0.681 26.098 1.00 94.00 300 LEU A CA 1
ATOM 2381 C C . LEU A 1 300 ? -1.183 -1.447 26.926 1.00 94.00 300 LEU A C 1
ATOM 2383 O O . LEU A 1 300 ? -1.511 -2.589 26.598 1.00 94.00 300 LEU A O 1
ATOM 2387 N N . VAL A 1 301 ? -1.721 -0.814 27.959 1.00 93.94 301 VAL A N 1
ATOM 2388 C CA . VAL A 1 301 ? -2.783 -1.396 28.779 1.00 93.94 301 VAL A CA 1
ATOM 2389 C C . VAL A 1 301 ? -4.042 -0.549 28.700 1.00 93.94 301 VAL A C 1
ATOM 2391 O O . VAL A 1 301 ? -3.987 0.682 28.662 1.00 93.94 301 VAL A O 1
ATOM 2394 N N . VAL A 1 302 ? -5.183 -1.231 28.681 1.00 94.94 302 VAL A N 1
ATOM 2395 C CA . VAL A 1 302 ? -6.513 -0.624 28.764 1.00 94.94 302 VAL A CA 1
ATOM 2396 C C . VAL A 1 302 ? -7.139 -1.061 30.081 1.00 94.94 302 VAL A C 1
ATOM 2398 O O . VAL A 1 302 ? -7.246 -2.264 30.326 1.00 94.94 302 VAL A O 1
ATOM 2401 N N . THR A 1 303 ? -7.539 -0.127 30.943 1.00 93.31 303 THR A N 1
ATOM 2402 C CA . THR A 1 303 ? -8.122 -0.457 32.260 1.00 93.31 303 THR A CA 1
ATOM 2403 C C . THR A 1 303 ? -9.570 -0.956 32.154 1.00 93.31 303 THR A C 1
ATOM 2405 O O . THR A 1 303 ? -10.268 -0.717 31.167 1.00 93.31 303 THR A O 1
ATOM 2408 N N . LYS A 1 304 ? -10.041 -1.687 33.172 1.00 91.56 304 LYS A N 1
ATOM 2409 C CA . LYS A 1 304 ? -11.416 -2.202 33.288 1.00 91.56 304 LYS A CA 1
ATOM 2410 C C . LYS A 1 304 ? -12.237 -1.328 34.242 1.00 91.56 304 LYS A C 1
ATOM 2412 O O . LYS A 1 304 ? -12.627 -1.760 35.320 1.00 91.56 304 LYS A O 1
ATOM 2417 N N . GLU A 1 305 ? -12.478 -0.092 33.830 1.00 89.44 305 GLU A N 1
ATOM 2418 C CA . GLU A 1 305 ? -13.356 0.870 34.510 1.00 89.44 305 GLU A CA 1
ATOM 2419 C C . GLU A 1 305 ? -14.412 1.403 33.528 1.00 89.44 305 GLU A C 1
ATOM 2421 O O . GLU A 1 305 ? -14.330 1.132 32.329 1.00 89.44 305 GLU A O 1
ATOM 2426 N N . ASP A 1 306 ? -15.401 2.154 34.019 1.00 89.00 306 ASP A N 1
ATOM 2427 C CA . ASP A 1 306 ? -16.508 2.668 33.196 1.00 89.00 306 ASP A CA 1
ATOM 2428 C C . ASP A 1 306 ? -16.044 3.557 32.040 1.00 89.00 306 ASP A C 1
ATOM 2430 O O . ASP A 1 306 ? -16.610 3.503 30.950 1.00 89.00 306 ASP A O 1
ATOM 2434 N N . PHE A 1 307 ? -14.960 4.297 32.256 1.00 91.62 307 PHE A N 1
ATOM 2435 C CA . PHE A 1 307 ? -14.266 5.047 31.220 1.00 91.62 307 PHE A CA 1
ATOM 2436 C C . PHE A 1 307 ? -12.808 4.571 31.124 1.00 91.62 307 PHE A C 1
ATOM 2438 O O . PHE A 1 307 ? -11.938 5.177 31.747 1.00 91.62 307 PHE A O 1
ATOM 2445 N N . PRO A 1 308 ? -12.507 3.495 30.375 1.00 93.81 308 PRO A N 1
ATOM 2446 C CA . PRO A 1 308 ? -11.168 2.908 30.306 1.00 93.81 308 PRO A CA 1
ATOM 2447 C C . PRO A 1 308 ? -10.041 3.907 30.009 1.00 93.81 308 PRO A C 1
ATOM 2449 O O . PRO A 1 308 ? -10.130 4.728 29.093 1.00 93.81 308 PRO A O 1
ATOM 2452 N N . ARG A 1 309 ? -8.946 3.805 30.760 1.00 93.00 309 ARG A N 1
ATOM 2453 C CA . ARG A 1 309 ? -7.706 4.551 30.524 1.00 93.00 309 ARG A CA 1
ATOM 2454 C C . ARG A 1 309 ? -6.806 3.771 29.581 1.00 93.00 309 ARG A C 1
ATOM 2456 O O . ARG A 1 309 ? -6.728 2.548 29.685 1.00 93.00 309 ARG A O 1
ATOM 2463 N N . VAL A 1 310 ? -6.106 4.484 28.704 1.00 94.00 310 VAL A N 1
ATOM 2464 C CA . VAL A 1 310 ? -5.097 3.916 27.799 1.00 94.00 310 VAL A CA 1
ATOM 2465 C C . VAL A 1 310 ? -3.719 4.362 28.284 1.00 94.00 310 VAL A C 1
ATOM 2467 O O . VAL A 1 310 ? -3.385 5.545 28.216 1.00 94.00 310 VAL A O 1
ATOM 2470 N N . LEU A 1 311 ? -2.935 3.424 28.820 1.00 92.44 311 LEU A N 1
ATOM 2471 C CA . LEU A 1 311 ? -1.688 3.711 29.537 1.00 92.44 311 LEU A CA 1
ATOM 2472 C C . LEU A 1 311 ? -0.511 2.924 28.956 1.00 92.44 311 LEU A C 1
ATOM 2474 O O . LEU A 1 311 ? -0.674 1.807 28.468 1.00 92.44 311 LEU A O 1
ATOM 2478 N N . ILE A 1 312 ? 0.688 3.501 29.051 1.00 92.00 312 ILE A N 1
ATOM 2479 C CA . ILE A 1 312 ? 1.942 2.806 28.745 1.00 92.00 312 ILE A CA 1
ATOM 2480 C C . ILE A 1 312 ? 2.536 2.312 30.059 1.00 92.00 312 ILE A C 1
ATOM 2482 O O . ILE A 1 312 ? 2.798 3.120 30.946 1.00 92.00 312 ILE A O 1
ATOM 2486 N N . VAL A 1 313 ? 2.784 1.009 30.161 1.00 89.69 313 VAL A N 1
ATOM 2487 C CA . VAL A 1 313 ? 3.383 0.379 31.345 1.00 89.69 313 VAL A CA 1
ATOM 2488 C C . VAL A 1 313 ? 4.585 -0.454 30.918 1.00 89.69 313 VAL A C 1
ATOM 2490 O O . VAL A 1 313 ? 4.605 -1.027 29.826 1.00 89.69 313 VAL A O 1
ATOM 2493 N N . ARG A 1 314 ? 5.622 -0.515 31.753 1.00 87.81 314 ARG A N 1
ATOM 2494 C CA . ARG A 1 314 ? 6.777 -1.384 31.504 1.00 87.81 314 ARG A CA 1
ATOM 2495 C C . ARG A 1 314 ? 6.462 -2.825 31.897 1.00 87.81 314 ARG A C 1
ATOM 2497 O O . ARG A 1 314 ? 5.843 -3.055 32.926 1.00 87.81 314 ARG A O 1
ATOM 2504 N N . GLY A 1 315 ? 6.954 -3.806 31.141 1.00 85.88 315 GLY A N 1
ATOM 2505 C CA . GLY A 1 315 ? 6.695 -5.228 31.413 1.00 85.88 315 GLY A CA 1
ATOM 2506 C C . GLY A 1 315 ? 7.045 -5.655 32.843 1.00 85.88 315 GLY A C 1
ATOM 2507 O O . GLY A 1 315 ? 6.273 -6.364 33.474 1.00 85.88 315 GLY A O 1
ATOM 2508 N N . ARG A 1 316 ? 8.145 -5.134 33.400 1.00 83.12 316 ARG A N 1
ATOM 2509 C CA . ARG A 1 316 ? 8.549 -5.395 34.793 1.00 83.12 316 ARG A CA 1
ATOM 2510 C C . ARG A 1 316 ? 7.606 -4.806 35.845 1.00 83.12 316 ARG A C 1
ATOM 2512 O O . ARG A 1 316 ? 7.650 -5.228 36.978 1.00 83.12 316 ARG A O 1
ATOM 2519 N N . GLU A 1 317 ? 6.829 -3.781 35.510 1.00 84.44 317 GLU A N 1
ATOM 2520 C CA . GLU A 1 317 ? 5.812 -3.208 36.407 1.00 84.44 317 GLU A CA 1
ATOM 2521 C C . GLU A 1 317 ? 4.469 -3.921 36.209 1.00 84.44 317 GLU A C 1
ATOM 2523 O O . GLU A 1 317 ? 3.657 -3.990 37.120 1.00 84.44 317 GLU A O 1
ATOM 2528 N N . LEU A 1 318 ? 4.240 -4.462 35.010 1.00 84.19 318 LEU A N 1
ATOM 2529 C CA . LEU A 1 318 ? 2.998 -5.125 34.637 1.00 84.19 318 LEU A CA 1
ATOM 2530 C C . LEU A 1 318 ? 2.910 -6.571 35.141 1.00 84.19 318 LEU A C 1
ATOM 2532 O O . LEU A 1 318 ? 1.826 -7.011 35.510 1.00 84.19 318 LEU A O 1
ATOM 2536 N N . PHE A 1 319 ? 4.029 -7.301 35.124 1.00 83.19 319 PHE A N 1
ATOM 2537 C CA . PHE A 1 319 ? 4.079 -8.734 35.436 1.00 83.19 319 PHE A CA 1
ATOM 2538 C C . PHE A 1 319 ? 4.793 -9.063 36.756 1.00 83.19 319 PHE A C 1
ATOM 2540 O O . PHE A 1 319 ? 4.849 -10.231 37.124 1.00 83.19 319 PHE A O 1
ATOM 2547 N N . ASP A 1 320 ? 5.327 -8.065 37.469 1.00 78.81 320 ASP A N 1
ATOM 2548 C CA . ASP A 1 320 ? 5.871 -8.243 38.823 1.00 78.81 320 ASP A CA 1
ATOM 2549 C C . ASP A 1 320 ? 4.708 -8.278 39.831 1.00 78.81 320 ASP A C 1
ATOM 2551 O O . ASP A 1 320 ? 4.015 -7.266 39.972 1.00 78.81 320 ASP A O 1
ATOM 2555 N N . PRO A 1 321 ? 4.477 -9.395 40.548 1.00 71.94 321 PRO A N 1
ATOM 2556 C CA . PRO A 1 321 ? 3.375 -9.525 41.501 1.00 71.94 321 PRO A CA 1
ATOM 2557 C C . PRO A 1 321 ? 3.367 -8.454 42.601 1.00 71.94 321 PRO A C 1
ATOM 2559 O O . PRO A 1 321 ? 2.301 -8.125 43.113 1.00 71.94 321 PRO A O 1
ATOM 2562 N N . LEU A 1 322 ? 4.530 -7.889 42.949 1.00 68.50 322 LEU A N 1
ATOM 2563 C CA . LEU A 1 322 ? 4.672 -6.869 43.992 1.00 68.50 322 LEU A CA 1
ATOM 2564 C C . LEU A 1 322 ? 4.406 -5.444 43.481 1.00 68.50 322 LEU A C 1
ATOM 2566 O O . LEU A 1 322 ? 4.182 -4.536 44.281 1.00 68.50 322 LEU A O 1
ATOM 2570 N N . LYS A 1 323 ? 4.454 -5.227 42.160 1.00 63.72 323 LYS A N 1
ATOM 2571 C CA . LYS A 1 323 ? 4.301 -3.905 41.516 1.00 63.72 323 LYS A CA 1
ATOM 2572 C C . LYS A 1 323 ? 3.132 -3.825 40.541 1.00 63.72 323 LYS A C 1
ATOM 2574 O O . LYS A 1 323 ? 2.824 -2.732 40.060 1.00 63.72 323 LYS A O 1
ATOM 2579 N N . ALA A 1 324 ? 2.484 -4.953 40.256 1.00 65.19 324 ALA A N 1
ATOM 2580 C CA . ALA A 1 324 ? 1.318 -5.017 39.399 1.00 65.19 324 ALA A CA 1
ATOM 2581 C C . ALA A 1 324 ? 0.234 -4.066 39.924 1.00 65.19 324 ALA A C 1
ATOM 2583 O O . ALA A 1 324 ? -0.145 -4.085 41.094 1.00 65.19 324 ALA A O 1
ATOM 2584 N N . SER A 1 325 ? -0.252 -3.200 39.034 1.00 61.88 325 SER A N 1
ATOM 2585 C CA . SER A 1 325 ? -1.283 -2.208 39.342 1.00 61.88 325 SER A CA 1
ATOM 2586 C C . SER A 1 325 ? -2.499 -2.858 40.018 1.00 61.88 325 SER A C 1
ATOM 2588 O O . SER A 1 325 ? -3.048 -3.829 39.501 1.00 61.88 325 SER A O 1
ATOM 2590 N N . THR A 1 326 ? -3.006 -2.246 41.092 1.00 62.44 326 THR A N 1
ATOM 2591 C CA . THR A 1 326 ? -4.256 -2.649 41.769 1.00 62.44 326 THR A CA 1
ATOM 2592 C C . THR A 1 326 ? -5.503 -2.519 40.882 1.00 62.44 326 THR A C 1
ATOM 2594 O O . THR A 1 326 ? -6.555 -3.084 41.184 1.00 62.44 326 THR A O 1
ATOM 2597 N N . CYS A 1 327 ? -5.419 -1.781 39.770 1.00 69.50 327 CYS A N 1
ATOM 2598 C CA . CYS A 1 327 ? -6.516 -1.640 38.818 1.00 69.50 327 CYS A CA 1
ATOM 2599 C C . CYS A 1 327 ? -6.628 -2.861 37.897 1.00 69.50 327 CYS A C 1
ATOM 2601 O O . CYS A 1 327 ? -5.682 -3.221 37.195 1.00 69.50 327 CYS A O 1
ATOM 2603 N N . LYS A 1 328 ? -7.834 -3.440 37.820 1.00 86.44 328 LYS A N 1
ATOM 2604 C CA . LYS A 1 328 ? -8.165 -4.512 36.870 1.00 86.44 328 LYS A CA 1
ATOM 2605 C C . LYS A 1 328 ? -7.968 -4.026 35.432 1.00 86.44 328 LYS A C 1
ATOM 2607 O O . LYS A 1 328 ? -8.415 -2.937 35.068 1.00 86.44 328 LYS A O 1
ATOM 2612 N N . LEU A 1 329 ? -7.342 -4.854 34.601 1.00 91.62 329 LEU A N 1
ATOM 2613 C CA . LEU A 1 329 ? -7.091 -4.556 33.191 1.00 91.62 329 LEU A CA 1
ATOM 2614 C C . LEU A 1 329 ? -8.137 -5.223 32.293 1.00 91.62 329 LEU A C 1
ATOM 2616 O O . LEU A 1 329 ? -8.603 -6.329 32.564 1.00 91.62 329 LEU A O 1
ATOM 2620 N N . LYS A 1 330 ? -8.521 -4.525 31.225 1.00 93.00 330 LYS A N 1
ATOM 2621 C CA . LYS A 1 330 ? -9.410 -5.013 30.166 1.00 93.00 330 LYS A CA 1
ATOM 2622 C C . LYS A 1 330 ? -8.621 -5.624 29.009 1.00 93.00 330 LYS A C 1
ATOM 2624 O O . LYS A 1 330 ? -9.080 -6.601 28.428 1.00 93.00 330 LYS A O 1
ATOM 2629 N N . ALA A 1 331 ? -7.467 -5.052 28.663 1.00 93.50 331 ALA A N 1
ATOM 2630 C CA . ALA A 1 331 ? -6.614 -5.554 27.587 1.00 93.50 331 ALA A CA 1
ATOM 2631 C C . ALA A 1 331 ? -5.142 -5.166 27.785 1.00 93.50 331 ALA A C 1
ATOM 2633 O O . ALA A 1 331 ? -4.841 -4.135 28.389 1.00 93.50 331 ALA A O 1
ATOM 2634 N N . ILE A 1 332 ? -4.246 -5.992 27.234 1.00 93.31 332 ILE A N 1
ATOM 2635 C CA . ILE A 1 332 ? -2.791 -5.795 27.219 1.00 93.31 332 ILE A CA 1
ATOM 2636 C C . ILE A 1 332 ? -2.280 -6.057 25.795 1.00 93.31 332 ILE A C 1
ATOM 2638 O O . ILE A 1 332 ? -2.451 -7.159 25.260 1.00 93.31 332 ILE A O 1
ATOM 2642 N N . PHE A 1 333 ? -1.610 -5.067 25.207 1.00 93.12 333 PHE A N 1
ATOM 2643 C CA . PHE A 1 333 ? -0.986 -5.149 23.886 1.00 93.12 333 PHE A CA 1
ATOM 2644 C C . PHE A 1 333 ? 0.526 -4.932 23.985 1.00 93.12 333 PHE A C 1
ATOM 2646 O O . PHE A 1 333 ? 0.997 -4.141 24.806 1.00 93.12 333 PHE A O 1
ATOM 2653 N N . GLY A 1 334 ? 1.279 -5.622 23.132 1.00 88.56 334 GLY A N 1
ATOM 2654 C CA . GLY A 1 334 ? 2.738 -5.696 23.183 1.00 88.56 334 GLY A CA 1
ATOM 2655 C C . GLY A 1 334 ? 3.233 -7.133 23.390 1.00 88.56 334 GLY A C 1
ATOM 2656 O O . GLY A 1 334 ? 2.412 -8.054 23.426 1.00 88.56 334 GLY A O 1
ATOM 2657 N N . PRO A 1 335 ? 4.547 -7.337 23.563 1.00 90.38 335 PRO A N 1
ATOM 2658 C CA . PRO A 1 335 ? 5.571 -6.318 23.825 1.00 90.38 335 PRO A CA 1
ATOM 2659 C C . PRO A 1 335 ? 5.867 -5.401 22.632 1.00 90.38 335 PRO A C 1
ATOM 2661 O O . PRO A 1 335 ? 5.936 -5.860 21.499 1.00 90.38 335 PRO A O 1
ATOM 2664 N N . PHE A 1 336 ? 6.101 -4.109 22.893 1.00 87.94 336 PHE A N 1
ATOM 2665 C CA . PHE A 1 336 ? 6.598 -3.162 21.888 1.00 87.94 336 PHE A CA 1
ATOM 2666 C C . PHE A 1 336 ? 8.105 -2.917 22.072 1.00 87.94 336 PHE A C 1
ATOM 2668 O O . PHE A 1 336 ? 8.496 -2.297 23.073 1.00 87.94 336 PHE A O 1
ATOM 2675 N N . PRO A 1 337 ? 8.961 -3.333 21.114 1.00 78.56 337 PRO A N 1
ATOM 2676 C CA . PRO A 1 337 ? 10.409 -3.111 21.180 1.00 78.56 337 PRO A CA 1
ATOM 2677 C C . PRO A 1 337 ? 10.808 -1.632 21.200 1.00 78.56 337 PRO A C 1
ATOM 2679 O O . PRO A 1 337 ? 11.723 -1.237 21.930 1.00 78.56 337 PRO A O 1
ATOM 2682 N N . SER A 1 338 ? 10.125 -0.814 20.394 1.00 80.94 338 SER A N 1
ATOM 2683 C CA . SER A 1 338 ? 10.360 0.625 20.225 1.00 80.94 338 SER A CA 1
ATOM 2684 C C . SER A 1 338 ? 9.150 1.307 19.566 1.00 80.94 338 SER A C 1
ATOM 2686 O O . SER A 1 338 ? 8.289 0.635 19.008 1.00 80.94 338 SER A O 1
ATOM 2688 N N . GLY A 1 339 ? 9.075 2.642 19.608 1.00 82.81 339 GLY A N 1
ATOM 2689 C CA . GLY A 1 339 ? 8.130 3.430 18.797 1.00 82.81 339 GLY A CA 1
ATOM 2690 C C . GLY A 1 339 ? 6.692 3.557 19.325 1.00 82.81 339 GLY A C 1
ATOM 2691 O O . GLY A 1 339 ? 5.893 4.283 18.737 1.00 82.81 339 GLY A O 1
ATOM 2692 N N . LEU A 1 340 ? 6.331 2.881 20.427 1.00 87.88 340 LEU A N 1
ATOM 2693 C CA . LEU A 1 340 ? 4.964 2.928 20.975 1.00 87.88 340 LEU A CA 1
ATOM 2694 C C . LEU A 1 340 ? 4.540 4.346 21.395 1.00 87.88 340 LEU A C 1
ATOM 2696 O O . LEU A 1 340 ? 3.387 4.726 21.209 1.00 87.88 340 LEU A O 1
ATOM 2700 N N . LYS A 1 341 ? 5.455 5.141 21.966 1.00 88.38 341 LYS A N 1
ATOM 2701 C CA . LYS A 1 341 ? 5.144 6.507 22.418 1.00 88.38 341 LYS A CA 1
ATOM 2702 C C . LYS A 1 341 ? 4.791 7.409 21.239 1.00 88.38 341 LYS A C 1
ATOM 2704 O O . LYS A 1 341 ? 3.845 8.185 21.316 1.00 88.38 341 LYS A O 1
ATOM 2709 N N . GLU A 1 342 ? 5.546 7.296 20.156 1.00 84.69 342 GLU A N 1
ATOM 2710 C CA . GLU A 1 342 ? 5.367 8.043 18.916 1.00 84.69 342 GLU A CA 1
ATOM 2711 C C . GLU A 1 342 ? 4.066 7.623 18.226 1.00 84.69 342 GLU A C 1
ATOM 2713 O O . GLU A 1 342 ? 3.265 8.479 17.860 1.00 84.69 342 GLU A O 1
ATOM 2718 N N . ALA A 1 343 ? 3.800 6.315 18.159 1.00 86.50 343 ALA A N 1
ATOM 2719 C CA . ALA A 1 343 ? 2.542 5.773 17.657 1.00 86.50 343 ALA A CA 1
ATOM 2720 C C . ALA A 1 343 ? 1.332 6.319 18.430 1.00 86.50 343 ALA A C 1
ATOM 2722 O O . ALA A 1 343 ? 0.362 6.776 17.829 1.00 86.50 343 ALA A O 1
ATOM 2723 N N . LEU A 1 344 ? 1.398 6.350 19.765 1.00 90.38 344 LEU A N 1
ATOM 2724 C CA . LEU A 1 344 ? 0.301 6.858 20.590 1.00 90.38 344 LEU A CA 1
ATOM 2725 C C . LEU A 1 344 ? 0.061 8.358 20.428 1.00 90.38 344 LEU A C 1
ATOM 2727 O O . LEU A 1 344 ? -1.084 8.781 20.538 1.00 90.38 344 LEU A O 1
ATOM 2731 N N . LYS A 1 345 ? 1.081 9.166 20.111 1.00 87.31 345 LYS A N 1
ATOM 2732 C CA . LYS A 1 345 ? 0.869 10.589 19.781 1.00 87.31 345 LYS A CA 1
ATOM 2733 C C . LYS A 1 345 ? -0.033 10.757 18.556 1.00 87.31 345 LYS A C 1
ATOM 2735 O O . LYS A 1 345 ? -0.866 11.656 18.542 1.00 87.31 345 LYS A O 1
ATOM 2740 N N . ILE A 1 346 ? 0.118 9.886 17.558 1.00 85.50 346 ILE A N 1
ATOM 2741 C CA . ILE A 1 346 ? -0.708 9.878 16.343 1.00 85.50 346 ILE A CA 1
ATOM 2742 C C . ILE A 1 346 ? -2.099 9.339 16.676 1.00 85.50 346 ILE A C 1
ATOM 2744 O O . ILE A 1 346 ? -3.103 10.002 16.434 1.00 85.50 346 ILE A O 1
ATOM 2748 N N . ILE A 1 347 ? -2.155 8.163 17.306 1.00 90.06 347 ILE A N 1
ATOM 2749 C CA . ILE A 1 347 ? -3.413 7.491 17.647 1.00 90.06 347 ILE A CA 1
ATOM 2750 C C . ILE A 1 347 ? -4.287 8.380 18.522 1.00 90.06 347 ILE A C 1
ATOM 2752 O O . ILE A 1 347 ? -5.480 8.460 18.275 1.00 90.06 347 ILE A O 1
ATOM 2756 N N . ARG A 1 348 ? -3.716 9.090 19.499 1.00 91.62 348 ARG A N 1
ATOM 2757 C CA . ARG A 1 348 ? -4.472 9.966 20.400 1.00 91.62 348 ARG A CA 1
ATOM 2758 C C . ARG A 1 348 ? -5.116 11.160 19.693 1.00 91.62 348 ARG A C 1
ATOM 2760 O O . ARG A 1 348 ? -6.098 11.688 20.196 1.00 91.62 348 ARG A O 1
ATOM 2767 N N . ARG A 1 349 ? -4.590 11.583 18.540 1.00 87.50 349 ARG A N 1
ATOM 2768 C CA . ARG A 1 349 ? -5.224 12.614 17.699 1.00 87.50 349 ARG A CA 1
ATOM 2769 C C . ARG A 1 349 ? -6.369 12.048 16.860 1.00 87.50 349 ARG A C 1
ATOM 2771 O O . ARG A 1 349 ? -7.354 12.739 16.643 1.00 87.50 349 ARG A O 1
ATOM 2778 N N . ILE A 1 350 ? -6.247 10.800 16.406 1.00 89.81 350 ILE A N 1
ATOM 2779 C CA . ILE A 1 350 ? -7.278 10.115 15.607 1.00 89.81 350 ILE A CA 1
ATOM 2780 C C . ILE A 1 350 ? -8.433 9.652 16.505 1.00 89.81 350 ILE A C 1
ATOM 2782 O O . ILE A 1 350 ? -9.603 9.865 16.198 1.00 89.81 350 ILE A O 1
ATOM 2786 N N . PHE A 1 351 ? -8.094 9.052 17.641 1.00 93.25 351 PHE A N 1
ATOM 2787 C CA . PHE A 1 351 ? -9.002 8.526 18.651 1.00 93.25 351 PHE A CA 1
ATOM 2788 C C . PHE A 1 351 ? -8.658 9.165 20.002 1.00 93.25 351 PHE A C 1
ATOM 2790 O O . PHE A 1 351 ? -7.879 8.590 20.767 1.00 93.25 351 PHE A O 1
ATOM 2797 N N . PRO A 1 352 ? -9.190 10.359 20.314 1.00 92.94 352 PRO A N 1
ATOM 2798 C CA . PRO A 1 352 ? -8.974 10.989 21.610 1.00 92.94 352 PRO A CA 1
ATOM 2799 C C . PRO A 1 352 ? -9.393 10.066 22.756 1.00 92.94 352 PRO A C 1
ATOM 2801 O O . PRO A 1 352 ? -10.509 9.550 22.784 1.00 92.94 352 PRO A O 1
ATOM 2804 N N . TYR A 1 353 ? -8.512 9.884 23.738 1.00 94.25 353 TYR A N 1
ATOM 2805 C CA . TYR A 1 353 ? -8.757 9.019 24.893 1.00 94.25 353 TYR A CA 1
ATOM 2806 C C . TYR A 1 353 ? -8.278 9.666 26.196 1.00 94.25 353 TYR A C 1
ATOM 2808 O O . TYR A 1 353 ? -7.403 10.544 26.204 1.00 94.25 353 TYR A O 1
ATOM 2816 N N . ARG A 1 354 ? -8.838 9.218 27.327 1.00 90.94 354 ARG A N 1
ATOM 2817 C CA . ARG A 1 354 ? -8.366 9.651 28.647 1.00 90.94 354 ARG A CA 1
ATOM 2818 C C . ARG A 1 354 ? -7.156 8.845 29.108 1.00 90.94 354 ARG A C 1
ATOM 2820 O O . ARG A 1 354 ? -7.086 7.629 28.937 1.00 90.94 354 ARG A O 1
ATOM 2827 N N . ASP A 1 355 ? -6.230 9.550 29.741 1.00 84.38 355 ASP A N 1
ATOM 2828 C CA . ASP A 1 355 ? -5.120 8.993 30.506 1.00 84.38 355 ASP A CA 1
ATOM 2829 C C . ASP A 1 355 ? -5.416 9.114 32.005 1.00 84.38 355 ASP A C 1
ATOM 2831 O O . ASP A 1 355 ? -6.019 8.221 32.580 1.00 84.38 355 ASP A O 1
ATOM 2835 N N . ASN A 1 356 ? -5.085 10.239 32.632 1.00 81.62 356 ASN A N 1
ATOM 2836 C CA . ASN A 1 356 ? -5.146 10.430 34.079 1.00 81.62 356 ASN A CA 1
ATOM 2837 C C . ASN A 1 356 ? -6.189 11.473 34.495 1.00 81.62 356 ASN A C 1
ATOM 2839 O O . ASN A 1 356 ? -6.158 11.953 35.625 1.00 81.62 356 ASN A O 1
ATOM 2843 N N . CYS A 1 357 ? -7.110 11.855 33.602 1.00 80.94 357 CYS A N 1
ATOM 2844 C CA . CYS A 1 357 ? -8.135 12.828 33.965 1.00 80.94 357 CYS A CA 1
ATOM 2845 C C . CYS A 1 357 ? -9.041 12.292 35.088 1.00 80.94 357 CYS A C 1
ATOM 2847 O O . CYS A 1 357 ? -9.449 11.120 35.080 1.00 80.94 357 CYS A O 1
ATOM 2849 N N . ILE A 1 358 ? -9.365 13.184 36.025 1.00 80.25 358 ILE A N 1
ATOM 2850 C CA . ILE A 1 358 ? -10.302 12.940 37.122 1.00 80.25 358 ILE A CA 1
ATOM 2851 C C . ILE A 1 358 ? -11.718 12.982 36.544 1.00 80.25 358 ILE A C 1
ATOM 2853 O O . ILE A 1 358 ? -12.031 13.855 35.735 1.00 80.25 358 ILE A O 1
ATOM 2857 N N . LEU A 1 359 ? -12.546 11.997 36.892 1.00 77.31 359 LEU A N 1
ATOM 2858 C CA . LEU A 1 359 ? -13.915 11.908 36.389 1.00 77.31 359 LEU A CA 1
ATOM 2859 C C . LEU A 1 359 ? -14.811 12.960 37.042 1.00 77.31 359 LEU A C 1
ATOM 2861 O O . LEU A 1 359 ? -14.657 13.264 38.225 1.00 77.31 359 LEU A O 1
ATOM 2865 N N . TRP A 1 360 ? -15.770 13.466 36.267 1.00 66.38 360 TRP A N 1
ATOM 2866 C CA . TRP A 1 360 ? -16.838 14.302 36.797 1.00 66.38 360 TRP A CA 1
ATOM 2867 C C . TRP A 1 360 ? -17.683 13.507 37.799 1.00 66.38 360 TRP A C 1
ATOM 2869 O O . TRP A 1 360 ? -18.083 12.376 37.512 1.00 66.38 360 TRP A O 1
ATOM 2879 N N . ASN A 1 361 ? -17.950 14.096 38.967 1.00 66.00 361 ASN A N 1
ATOM 2880 C CA . ASN A 1 361 ? -18.825 13.513 39.978 1.00 66.00 361 ASN A CA 1
ATOM 2881 C C . ASN A 1 361 ? -20.055 14.415 40.194 1.00 66.00 361 ASN A C 1
ATOM 2883 O O . ASN A 1 361 ? -19.940 15.412 40.907 1.00 66.00 361 ASN A O 1
ATOM 2887 N N . PRO A 1 362 ? -21.235 14.050 39.657 1.00 57.25 362 PRO A N 1
ATOM 2888 C CA . PRO A 1 362 ? -22.466 14.827 39.825 1.00 57.25 362 PRO A CA 1
ATOM 2889 C C . PRO A 1 362 ? -22.947 14.951 41.275 1.00 57.25 362 PRO A C 1
ATOM 2891 O O . PRO A 1 362 ? -23.812 15.773 41.553 1.00 57.25 362 PRO A O 1
ATOM 2894 N N . ARG A 1 363 ? -22.434 14.122 42.197 1.00 60.75 363 ARG A N 1
ATOM 2895 C CA . ARG A 1 363 ? -22.805 14.124 43.624 1.00 60.75 363 ARG A CA 1
ATOM 2896 C C . ARG A 1 363 ? -21.747 14.785 44.518 1.00 60.75 363 ARG A C 1
ATOM 2898 O O . ARG A 1 363 ? -21.830 14.670 45.736 1.00 60.75 363 ARG A O 1
ATOM 2905 N N . GLY A 1 364 ? -20.713 15.392 43.930 1.00 60.16 364 GLY A N 1
ATOM 2906 C CA . GLY A 1 364 ? -19.662 16.108 44.657 1.00 60.16 364 GLY A CA 1
ATOM 2907 C C . GLY A 1 364 ? -20.043 17.560 44.964 1.00 60.16 364 GLY A C 1
ATOM 2908 O O . GLY A 1 364 ? -20.895 18.136 44.298 1.00 60.16 364 GLY A O 1
ATOM 2909 N N . PHE A 1 365 ? -19.373 18.169 45.948 1.00 48.34 365 PHE A N 1
ATOM 2910 C CA . PHE A 1 365 ? -19.608 19.557 46.392 1.00 48.34 365 PHE A CA 1
ATOM 2911 C C . PHE A 1 365 ? -19.367 20.632 45.308 1.00 48.34 365 PHE A C 1
ATOM 2913 O O . PHE A 1 365 ? -19.749 21.783 45.490 1.00 48.34 365 PHE A O 1
ATOM 2920 N N . THR A 1 366 ? -18.749 20.280 44.176 1.00 52.53 366 THR A N 1
ATOM 2921 C CA . THR A 1 366 ? -18.497 21.177 43.042 1.00 52.53 366 THR A CA 1
ATOM 2922 C C . THR A 1 366 ? -19.177 20.637 41.778 1.00 52.53 366 THR A C 1
ATOM 2924 O O . THR A 1 366 ? -18.778 19.611 41.232 1.00 52.53 366 THR A O 1
ATOM 2927 N N . SER A 1 367 ? -20.213 21.330 41.282 1.00 52.03 367 SER A N 1
ATOM 2928 C CA . SER A 1 367 ? -20.955 20.917 40.072 1.00 52.03 367 SER A CA 1
ATOM 2929 C C . SER A 1 367 ? -20.149 21.092 38.773 1.00 52.03 367 SER A C 1
ATOM 2931 O O . SER A 1 367 ? -20.432 20.440 37.767 1.00 52.03 367 SER A O 1
ATOM 2933 N N . TRP A 1 368 ? -19.108 21.929 38.812 1.00 53.84 368 TRP A N 1
ATOM 2934 C CA . TRP A 1 368 ? -18.238 22.274 37.691 1.00 53.84 368 TRP A CA 1
ATOM 2935 C C . TRP A 1 368 ? -16.862 21.614 37.831 1.00 53.84 368 TRP A C 1
ATOM 2937 O O . TRP A 1 368 ? -16.085 21.959 38.722 1.00 53.84 368 TRP A O 1
ATOM 2947 N N . VAL A 1 369 ? -16.521 20.701 36.917 1.00 62.69 369 VAL A N 1
ATOM 2948 C CA . VAL A 1 369 ? -15.151 20.182 36.788 1.00 62.69 369 VAL A CA 1
ATOM 2949 C C . VAL A 1 369 ? -14.497 20.854 35.591 1.00 62.69 369 VAL A C 1
ATOM 2951 O O . VAL A 1 369 ? -14.920 20.678 34.449 1.00 62.69 369 VAL A O 1
ATOM 2954 N N . LYS A 1 370 ? -13.454 21.646 35.863 1.00 73.12 370 LYS A N 1
ATOM 2955 C CA . LYS A 1 370 ? -12.639 22.293 34.830 1.00 73.12 370 LYS A CA 1
ATOM 2956 C C . LYS A 1 370 ? -12.126 21.224 33.848 1.00 73.12 370 LYS A C 1
ATOM 2958 O O . LYS A 1 370 ? -11.527 20.244 34.306 1.00 73.12 370 LYS A O 1
ATOM 2963 N N . PRO A 1 371 ? -12.316 21.395 32.525 1.00 82.75 371 PRO A N 1
ATOM 2964 C CA . PRO A 1 371 ? -11.789 20.465 31.534 1.00 82.75 371 PRO A CA 1
ATOM 2965 C C . PRO A 1 371 ? -10.286 20.252 31.726 1.00 82.75 371 PRO A C 1
ATOM 2967 O O . PRO A 1 371 ? -9.539 21.205 31.962 1.00 82.75 371 PRO A O 1
ATOM 2970 N N . CYS A 1 372 ? -9.828 19.002 31.636 1.00 86.25 372 CYS A N 1
ATOM 2971 C CA . CYS A 1 372 ? -8.406 18.703 31.776 1.00 86.25 372 CYS A CA 1
ATOM 2972 C C . CYS A 1 372 ? -7.600 19.315 30.619 1.00 86.25 372 CYS A C 1
ATOM 2974 O O . CYS A 1 372 ? -8.128 19.522 29.527 1.00 86.25 372 CYS A O 1
ATOM 2976 N N . PHE A 1 373 ? -6.301 19.542 30.824 1.00 88.69 373 PHE A N 1
ATOM 2977 C CA . PHE A 1 373 ? -5.428 20.103 29.785 1.00 88.69 373 PHE A CA 1
ATOM 2978 C C . PHE A 1 373 ? -5.529 19.333 28.458 1.00 88.69 373 PHE A C 1
ATOM 2980 O O . PHE A 1 373 ? -5.730 19.929 27.408 1.00 88.69 373 PHE A O 1
ATOM 2987 N N . ASN A 1 374 ? -5.514 17.995 28.512 1.00 88.38 374 ASN A N 1
ATOM 2988 C CA . ASN A 1 374 ? -5.664 17.153 27.323 1.00 88.38 374 ASN A CA 1
ATOM 2989 C C . ASN A 1 374 ? -6.992 17.382 26.587 1.00 88.38 374 ASN A C 1
ATOM 2991 O O . ASN A 1 374 ? -7.031 17.220 25.374 1.00 88.38 374 ASN A O 1
ATOM 2995 N N . ARG A 1 375 ? -8.074 17.754 27.284 1.00 89.75 375 ARG A N 1
ATOM 2996 C CA . ARG A 1 375 ? -9.340 18.133 26.641 1.00 89.75 375 ARG A CA 1
ATOM 2997 C C . ARG A 1 375 ? -9.203 19.482 25.941 1.00 89.75 375 ARG A C 1
ATOM 2999 O O . ARG A 1 375 ? -9.616 19.590 24.794 1.00 89.75 375 ARG A O 1
ATOM 3006 N N . GLN A 1 376 ? -8.572 20.463 26.586 1.00 87.00 376 GLN A N 1
ATOM 3007 C CA . GLN A 1 376 ? -8.363 21.800 26.011 1.00 87.00 376 GLN A CA 1
ATOM 3008 C C . GLN A 1 376 ? -7.577 21.763 24.691 1.00 87.00 376 GLN A C 1
ATOM 3010 O O . GLN A 1 376 ? -7.828 22.579 23.815 1.00 87.00 376 GLN A O 1
ATOM 3015 N N . ILE A 1 377 ? -6.672 20.793 24.531 1.00 85.81 377 ILE A N 1
ATOM 3016 C CA . ILE A 1 377 ? -5.891 20.583 23.299 1.00 85.81 377 ILE A CA 1
ATOM 3017 C C . ILE A 1 377 ? -6.435 19.453 22.400 1.00 85.81 377 ILE A C 1
ATOM 3019 O O . ILE A 1 377 ? -5.716 18.952 21.539 1.00 85.81 377 ILE A O 1
ATOM 3023 N N . GLY A 1 378 ? -7.668 18.981 22.628 1.00 86.88 378 GLY A N 1
ATOM 3024 C CA . GLY A 1 378 ? -8.341 17.989 21.772 1.00 86.88 378 GLY A CA 1
ATOM 3025 C C . GLY A 1 378 ? -7.839 16.537 21.865 1.00 86.88 378 GLY A C 1
ATOM 3026 O O . GLY A 1 378 ? -8.277 15.684 21.100 1.00 86.88 378 GLY A O 1
ATOM 3027 N N . LEU A 1 379 ? -6.950 16.209 22.808 1.00 88.94 379 LEU A N 1
ATOM 3028 C CA . LEU A 1 379 ? -6.394 14.860 23.023 1.00 88.94 379 LEU A CA 1
ATOM 3029 C C . LEU A 1 379 ? -7.193 13.997 24.016 1.00 88.94 379 LEU A C 1
ATOM 3031 O O . LEU A 1 379 ? -6.850 12.835 24.252 1.00 88.94 379 LEU A O 1
ATOM 3035 N N . CYS A 1 380 ? -8.229 14.564 24.631 1.00 91.06 380 CYS A N 1
ATOM 3036 C CA . CYS A 1 380 ? -9.201 13.884 25.481 1.00 91.06 380 CYS A CA 1
ATOM 3037 C C . CYS A 1 380 ? -10.610 14.264 25.001 1.00 91.06 380 CYS A C 1
ATOM 3039 O O . CYS A 1 380 ? -10.854 15.445 24.745 1.00 91.06 380 CYS A O 1
ATOM 3041 N N . PRO A 1 381 ? -11.559 13.318 24.926 1.00 90.56 381 PRO A N 1
ATOM 3042 C CA . PRO A 1 381 ? -12.896 13.598 24.413 1.00 90.56 381 PRO A CA 1
ATOM 3043 C C . PRO A 1 381 ? -13.808 14.302 25.430 1.00 90.56 381 PRO A C 1
ATOM 3045 O O . PRO A 1 381 ? -14.956 14.563 25.117 1.00 90.56 381 PRO A O 1
ATOM 3048 N N . GLY A 1 382 ? -13.319 14.634 26.632 1.00 88.94 382 GLY A N 1
ATOM 3049 C CA . GLY A 1 382 ? -14.108 15.402 27.606 1.00 88.94 382 GLY A CA 1
ATOM 3050 C C . GLY A 1 382 ? -14.856 14.547 28.623 1.00 88.94 382 GLY A C 1
ATOM 3051 O O . GLY A 1 382 ? -15.864 14.962 29.184 1.00 88.94 382 GLY A O 1
ATOM 3052 N N . VAL A 1 383 ? -14.345 13.348 28.919 1.00 88.44 383 VAL A N 1
ATOM 3053 C CA . VAL A 1 383 ? -14.925 12.466 29.947 1.00 88.44 383 VAL A CA 1
ATOM 3054 C C . VAL A 1 383 ? -14.972 13.150 31.324 1.00 88.44 383 VAL A C 1
ATOM 3056 O O . VAL A 1 383 ? -15.920 12.981 32.084 1.00 88.44 383 VAL A O 1
ATOM 3059 N N . CYS A 1 384 ? -13.948 13.945 31.651 1.00 84.44 384 CYS A N 1
ATOM 3060 C CA . CYS A 1 384 ? -13.861 14.696 32.907 1.00 84.44 384 CYS A CA 1
ATOM 3061 C C . CYS A 1 384 ? -14.844 15.868 33.002 1.00 84.44 384 CYS A C 1
ATOM 3063 O O . CYS A 1 384 ? -15.098 16.341 34.100 1.00 84.44 384 CYS A O 1
ATOM 3065 N N . SER A 1 385 ? -15.347 16.350 31.868 1.00 83.94 385 SER A N 1
ATOM 3066 C CA . SER A 1 385 ? -16.308 17.451 31.745 1.00 83.94 385 SER A CA 1
ATOM 3067 C C . SER A 1 385 ? -17.729 16.945 31.472 1.00 83.94 385 SER A C 1
ATOM 3069 O O . SER A 1 385 ? -18.648 17.749 31.387 1.00 83.94 385 SER A O 1
ATOM 3071 N N . GLY A 1 386 ? -17.922 15.627 31.336 1.00 82.75 386 GLY A N 1
ATOM 3072 C CA . GLY A 1 386 ? -19.221 15.021 31.031 1.00 82.75 386 GLY A CA 1
ATOM 3073 C C . GLY A 1 386 ? -19.673 15.165 29.574 1.00 82.75 386 GLY A C 1
ATOM 3074 O O . GLY A 1 386 ? -20.798 14.795 29.263 1.00 82.75 386 GLY A O 1
ATOM 3075 N N . GLU A 1 387 ? -18.816 15.658 28.675 1.00 86.12 387 GLU A N 1
ATOM 3076 C CA . GLU A 1 387 ? -19.164 15.921 27.265 1.00 86.12 387 GLU A CA 1
ATOM 3077 C C . GLU A 1 387 ? -19.354 14.641 26.443 1.00 86.12 387 GLU A C 1
ATOM 3079 O O . GLU A 1 387 ? -20.035 14.663 25.424 1.00 86.12 387 GLU A O 1
ATOM 3084 N N . VAL A 1 388 ? -18.760 13.526 26.880 1.00 88.19 388 VAL A N 1
ATOM 3085 C CA . VAL A 1 388 ? -18.885 12.222 26.220 1.00 88.19 388 VAL A CA 1
ATOM 3086 C C . VAL A 1 388 ? -19.378 11.175 27.206 1.00 88.19 388 VAL A C 1
ATOM 3088 O O . VAL A 1 388 ? -18.813 10.979 28.287 1.00 88.19 388 VAL A O 1
ATOM 3091 N N . GLY A 1 389 ? -20.433 10.466 26.802 1.00 90.12 389 GLY A N 1
ATOM 3092 C CA . GLY A 1 389 ? -21.063 9.420 27.599 1.00 90.12 389 GLY A CA 1
ATOM 3093 C C . GLY A 1 389 ? -20.298 8.093 27.591 1.00 90.12 389 GLY A C 1
ATOM 3094 O O . GLY A 1 389 ? -19.462 7.814 26.731 1.00 90.12 389 GLY A O 1
ATOM 3095 N N . LYS A 1 390 ? -20.638 7.209 28.537 1.00 91.31 390 LYS A N 1
ATOM 3096 C CA . LYS A 1 390 ? -20.011 5.882 28.700 1.00 91.31 390 LYS A CA 1
ATOM 3097 C C . LYS A 1 390 ? -20.050 5.026 27.428 1.00 91.31 390 LYS A C 1
ATOM 3099 O O . LYS A 1 390 ? -19.071 4.358 27.109 1.00 91.31 390 LYS A O 1
ATOM 3104 N N . ARG A 1 391 ? -21.185 5.022 26.716 1.00 91.94 391 ARG A N 1
ATOM 3105 C CA . ARG A 1 391 ? -21.381 4.203 25.504 1.00 91.94 391 ARG A CA 1
ATOM 3106 C C . ARG A 1 391 ? -20.493 4.675 24.355 1.00 91.94 391 ARG A C 1
ATOM 3108 O O . ARG A 1 391 ? -19.746 3.874 23.810 1.00 91.94 391 ARG A O 1
ATOM 3115 N N . GLU A 1 392 ? -20.525 5.969 24.067 1.00 90.25 392 GLU A N 1
ATOM 3116 C CA . GLU A 1 392 ? -19.711 6.589 23.020 1.00 90.25 392 GLU A CA 1
ATOM 3117 C C . GLU A 1 392 ? -18.212 6.422 23.304 1.00 90.25 392 GLU A C 1
ATOM 3119 O O . GLU A 1 392 ? -17.452 5.975 22.450 1.00 90.25 392 GLU A O 1
ATOM 3124 N N . TYR A 1 393 ? -17.777 6.654 24.547 1.00 94.00 393 TYR A N 1
ATOM 3125 C CA . TYR A 1 393 ? -16.378 6.440 24.911 1.00 94.00 393 TYR A CA 1
ATOM 3126 C C . TYR A 1 393 ? -15.944 4.969 24.776 1.00 94.00 393 TYR A C 1
ATOM 3128 O O . TYR A 1 393 ? -14.811 4.674 24.385 1.00 94.00 393 TYR A O 1
ATOM 3136 N N . ALA A 1 394 ? -16.840 4.024 25.075 1.00 94.19 394 ALA A N 1
ATOM 3137 C CA . ALA A 1 394 ? -16.563 2.603 24.906 1.00 94.19 394 ALA A CA 1
ATOM 3138 C C . ALA A 1 394 ? -16.359 2.212 23.430 1.00 94.19 394 ALA A C 1
ATOM 3140 O O . ALA A 1 394 ? -15.563 1.306 23.167 1.00 94.19 394 ALA A O 1
ATOM 3141 N N . GLU A 1 395 ? -17.013 2.892 22.481 1.00 93.06 395 GLU A N 1
ATOM 3142 C CA . GLU A 1 395 ? -16.785 2.708 21.041 1.00 93.06 395 GLU A CA 1
ATOM 3143 C C . GLU A 1 395 ? -15.376 3.157 20.643 1.00 93.06 395 GLU A C 1
ATOM 3145 O O . GLU A 1 395 ? -14.643 2.368 20.044 1.00 93.06 395 GLU A O 1
ATOM 3150 N N . THR A 1 396 ? -14.936 4.338 21.092 1.00 94.25 396 THR A N 1
ATOM 3151 C CA . THR A 1 396 ? -13.560 4.821 20.876 1.00 94.25 396 THR A CA 1
ATOM 3152 C C . THR A 1 396 ? -12.524 3.834 21.416 1.00 94.25 396 THR A C 1
ATOM 3154 O O . THR A 1 396 ? -11.548 3.494 20.743 1.00 94.25 396 THR A O 1
ATOM 3157 N N . ILE A 1 397 ? -12.750 3.294 22.617 1.00 96.12 397 ILE A N 1
ATOM 3158 C CA . ILE A 1 397 ? -11.864 2.279 23.201 1.00 96.12 397 ILE A CA 1
ATOM 3159 C C . ILE A 1 397 ? -11.893 0.977 22.395 1.00 96.12 397 ILE A C 1
ATOM 3161 O O . ILE A 1 397 ? -10.849 0.351 22.213 1.00 96.12 397 ILE A O 1
ATOM 3165 N N . ARG A 1 398 ? -13.054 0.567 21.871 1.00 95.00 398 ARG A N 1
ATOM 3166 C CA . ARG A 1 398 ? -13.167 -0.604 20.991 1.00 95.00 398 ARG A CA 1
ATOM 3167 C C . ARG A 1 398 ? -12.359 -0.410 19.708 1.00 95.00 398 ARG A C 1
ATOM 3169 O O . ARG A 1 398 ? -11.673 -1.344 19.300 1.00 95.00 398 ARG A O 1
ATOM 3176 N N . HIS A 1 399 ? -12.396 0.774 19.095 1.00 95.06 399 HIS A N 1
ATOM 3177 C CA . HIS A 1 399 ? -11.592 1.086 17.909 1.00 95.06 399 HIS A CA 1
ATOM 3178 C C . HIS A 1 399 ? -10.091 1.014 18.201 1.00 95.06 399 HIS A C 1
ATOM 3180 O O . HIS A 1 399 ? -9.363 0.357 17.460 1.00 95.06 399 HIS A O 1
ATOM 3186 N N . ILE A 1 400 ? -9.639 1.590 19.321 1.00 94.94 400 ILE A N 1
ATOM 3187 C CA . ILE A 1 400 ? -8.238 1.497 19.769 1.00 94.94 400 ILE A CA 1
ATOM 3188 C C . ILE A 1 400 ? -7.840 0.032 20.002 1.00 94.94 400 ILE A C 1
ATOM 3190 O O . ILE A 1 400 ? -6.772 -0.399 19.574 1.00 94.94 400 ILE A O 1
ATOM 3194 N N . MET A 1 401 ? -8.702 -0.767 20.634 1.00 94.81 401 MET A N 1
ATOM 3195 C CA . MET A 1 401 ? -8.439 -2.192 20.851 1.00 94.81 401 MET A CA 1
ATOM 3196 C C . MET A 1 401 ? -8.359 -2.985 19.537 1.00 94.81 401 MET A C 1
ATOM 3198 O O . MET A 1 401 ? -7.505 -3.859 19.423 1.00 94.81 401 MET A O 1
ATOM 3202 N N . LEU A 1 402 ? -9.213 -2.686 18.548 1.00 92.44 402 LEU A N 1
ATOM 3203 C CA . LEU A 1 402 ? -9.155 -3.297 17.212 1.00 92.44 402 LEU A CA 1
ATOM 3204 C C . LEU A 1 402 ? -7.887 -2.907 16.449 1.00 92.44 402 LEU A C 1
ATOM 3206 O O . LEU A 1 402 ? -7.313 -3.738 15.748 1.00 92.44 402 LEU A O 1
ATOM 3210 N N . LEU A 1 403 ? -7.451 -1.655 16.597 1.00 92.06 403 LEU A N 1
ATOM 3211 C CA . LEU A 1 403 ? -6.207 -1.170 16.018 1.00 92.06 403 LEU A CA 1
ATOM 3212 C C . LEU A 1 403 ? -5.029 -1.985 16.562 1.00 92.06 403 LEU A C 1
ATOM 3214 O O . LEU A 1 403 ? -4.302 -2.609 15.798 1.00 92.06 403 LEU A O 1
ATOM 3218 N N . PHE A 1 404 ? -4.881 -2.043 17.888 1.00 93.06 404 PHE A N 1
ATOM 3219 C CA . PHE A 1 404 ? -3.752 -2.712 18.535 1.00 93.06 404 PHE A CA 1
ATOM 3220 C C . PHE A 1 404 ? -3.814 -4.245 18.500 1.00 93.06 404 PHE A C 1
ATOM 3222 O O . PHE A 1 404 ? -2.778 -4.890 18.649 1.00 93.06 404 PHE A O 1
ATOM 3229 N N . SER A 1 405 ? -4.978 -4.849 18.242 1.00 89.88 405 SER A N 1
ATOM 3230 C CA . SER A 1 405 ? -5.073 -6.287 17.955 1.00 89.88 405 SER A CA 1
ATOM 3231 C C . SER A 1 405 ? -4.615 -6.660 16.540 1.00 89.88 405 SER A C 1
ATOM 3233 O O . SER A 1 405 ? -4.564 -7.842 16.213 1.00 89.88 405 SER A O 1
ATOM 3235 N N . GLY A 1 406 ? -4.272 -5.674 15.702 1.00 86.38 406 GLY A N 1
ATOM 3236 C CA . GLY A 1 406 ? -3.853 -5.885 14.317 1.00 86.38 406 GLY A CA 1
ATOM 3237 C C . GLY A 1 406 ? -5.013 -6.011 13.324 1.00 86.38 406 GLY A C 1
ATOM 3238 O O . GLY A 1 406 ? -4.783 -6.319 12.158 1.00 86.38 406 GLY A O 1
ATOM 3239 N N . ASN A 1 407 ? -6.261 -5.758 13.735 1.00 87.50 407 ASN A N 1
ATOM 3240 C CA . ASN A 1 407 ? -7.428 -5.851 12.855 1.00 87.50 407 ASN A CA 1
ATOM 3241 C C . ASN A 1 407 ? -7.722 -4.519 12.134 1.00 87.50 407 ASN A C 1
ATOM 3243 O O . ASN A 1 407 ? -8.815 -3.957 12.247 1.00 87.50 407 ASN A O 1
ATOM 3247 N N . PHE A 1 408 ? -6.750 -4.016 11.366 1.00 85.31 408 PHE A N 1
ATOM 3248 C CA . PHE A 1 408 ? -6.852 -2.743 10.635 1.00 85.31 408 PHE A CA 1
ATOM 3249 C C . PHE A 1 408 ? -7.992 -2.740 9.613 1.00 85.31 408 PHE A C 1
ATOM 3251 O O . PHE A 1 408 ? -8.803 -1.815 9.573 1.00 85.31 408 PHE A O 1
ATOM 3258 N N . GLN A 1 409 ? -8.113 -3.811 8.826 1.00 85.81 409 GLN A N 1
ATOM 3259 C CA . GLN A 1 409 ? -9.170 -3.934 7.817 1.00 85.81 409 GLN A CA 1
ATOM 3260 C C . GLN A 1 409 ? -10.565 -4.053 8.447 1.00 85.81 409 GLN A C 1
ATOM 3262 O O . GLN A 1 409 ? -11.553 -3.597 7.869 1.00 85.81 409 GLN A O 1
ATOM 3267 N N . GLY A 1 410 ? -10.681 -4.677 9.622 1.00 89.31 410 GLY A N 1
ATOM 3268 C CA . GLY A 1 410 ? -11.929 -4.716 10.384 1.00 89.31 410 GLY A CA 1
ATOM 3269 C C . GLY A 1 410 ? -12.288 -3.354 10.972 1.00 89.31 410 GLY A C 1
ATOM 3270 O O . GLY A 1 410 ? -13.433 -2.928 10.842 1.00 89.31 410 GLY A O 1
ATOM 3271 N N . LEU A 1 411 ? -11.311 -2.641 11.543 1.00 91.44 411 LEU A N 1
ATOM 3272 C CA . LEU A 1 411 ? -11.489 -1.276 12.043 1.00 91.44 411 LEU A CA 1
ATOM 3273 C C . LEU A 1 411 ? -11.953 -0.331 10.930 1.00 91.44 411 LEU A C 1
ATOM 3275 O O . LEU A 1 411 ? -12.950 0.366 11.091 1.00 91.44 411 LEU A O 1
ATOM 3279 N N . LYS A 1 412 ? -11.288 -0.362 9.773 1.00 90.00 412 LYS A N 1
ATOM 3280 C CA . LYS A 1 412 ? -11.646 0.459 8.613 1.00 90.00 412 LYS A CA 1
ATOM 3281 C C . LYS A 1 412 ? -13.077 0.195 8.148 1.00 90.00 412 LYS A C 1
ATOM 3283 O O . LYS A 1 412 ? -13.848 1.131 7.949 1.00 90.00 412 LYS A O 1
ATOM 3288 N N . ARG A 1 413 ? -13.459 -1.080 8.021 1.00 91.94 413 ARG A N 1
ATOM 3289 C CA . ARG A 1 413 ? -14.834 -1.467 7.670 1.00 91.94 413 ARG A CA 1
ATOM 3290 C C . ARG A 1 413 ? -15.849 -0.976 8.702 1.00 91.94 413 ARG A C 1
ATOM 3292 O O . ARG A 1 413 ? -16.907 -0.496 8.303 1.00 91.94 413 ARG A O 1
ATOM 3299 N N . ALA A 1 414 ? -15.525 -1.060 9.993 1.00 92.94 414 ALA A N 1
ATOM 3300 C CA . ALA A 1 414 ? -16.382 -0.552 11.061 1.00 92.94 414 ALA A CA 1
ATOM 3301 C C . ALA A 1 414 ? -16.575 0.970 10.959 1.00 92.94 414 ALA A C 1
ATOM 3303 O O . ALA A 1 414 ? -17.712 1.419 10.898 1.00 92.94 414 ALA A O 1
ATOM 3304 N N . LEU A 1 415 ? -15.494 1.744 10.820 1.00 94.00 415 LEU A N 1
ATOM 3305 C CA . LEU A 1 415 ? -15.562 3.205 10.701 1.00 94.00 415 LEU A CA 1
ATOM 3306 C C . LEU A 1 415 ? -16.327 3.661 9.453 1.00 94.00 415 LEU A C 1
ATOM 3308 O O . LEU A 1 415 ? -17.145 4.570 9.531 1.00 94.00 415 LEU A O 1
ATOM 3312 N N . ILE A 1 416 ? -16.116 3.011 8.301 1.00 94.31 416 ILE A N 1
ATOM 3313 C CA . ILE A 1 416 ? -16.861 3.323 7.069 1.00 94.31 416 ILE A CA 1
ATOM 3314 C C . ILE A 1 416 ? -18.354 3.033 7.248 1.00 94.31 416 ILE A C 1
ATOM 3316 O O . ILE A 1 416 ? -19.193 3.795 6.763 1.00 94.31 416 ILE A O 1
ATOM 3320 N N . LYS A 1 417 ? -18.700 1.934 7.927 1.00 96.19 417 LYS A N 1
ATOM 3321 C CA . LYS A 1 417 ? -20.092 1.592 8.225 1.00 96.19 417 LYS A CA 1
ATOM 3322 C C . LYS A 1 417 ? -20.722 2.634 9.154 1.00 96.19 417 LYS A C 1
ATOM 3324 O O . LYS A 1 417 ? -21.760 3.183 8.801 1.00 96.19 417 LYS A O 1
ATOM 3329 N N . GLU A 1 418 ? -20.062 2.957 10.264 1.00 94.69 418 GLU A N 1
ATOM 3330 C CA . GLU A 1 418 ? -20.500 3.977 11.227 1.00 94.69 418 GLU A CA 1
ATOM 3331 C C . GLU A 1 418 ? -20.658 5.353 10.550 1.00 94.69 418 GLU A C 1
ATOM 3333 O O . GLU A 1 418 ? -21.645 6.049 10.772 1.00 94.69 418 GLU A O 1
ATOM 3338 N N . MET A 1 419 ? -19.741 5.720 9.646 1.00 95.69 419 MET A N 1
ATOM 3339 C CA . MET A 1 419 ? -19.799 6.969 8.877 1.00 95.69 419 MET A CA 1
ATOM 3340 C C . MET A 1 419 ? -21.034 7.021 7.974 1.00 95.69 419 MET A C 1
ATOM 3342 O O . MET A 1 419 ? -21.725 8.038 7.922 1.00 95.69 419 MET A O 1
ATOM 3346 N N . LYS A 1 420 ? -21.322 5.926 7.257 1.00 94.94 420 LYS A N 1
ATOM 3347 C CA . LYS A 1 420 ? -22.507 5.822 6.393 1.00 94.94 420 LYS A CA 1
ATOM 3348 C C . LYS A 1 420 ? -23.800 5.858 7.206 1.00 94.94 420 LYS A C 1
ATOM 3350 O O . LYS A 1 420 ? -24.776 6.442 6.751 1.00 94.94 420 LYS A O 1
ATOM 3355 N N . GLU A 1 421 ? -23.819 5.243 8.384 1.00 96.44 421 GLU A N 1
ATOM 3356 C CA . GLU A 1 421 ? -24.969 5.278 9.294 1.00 96.44 421 GLU A CA 1
ATOM 3357 C C . GLU A 1 421 ? -25.208 6.682 9.860 1.00 96.44 421 GLU A C 1
ATOM 3359 O O . GLU A 1 421 ? -26.347 7.138 9.849 1.00 96.44 421 GLU A O 1
ATOM 3364 N N . ALA A 1 422 ? -24.154 7.392 10.274 1.00 94.19 422 ALA A N 1
ATOM 3365 C CA . ALA A 1 422 ? -24.247 8.783 10.719 1.00 94.19 422 ALA A CA 1
ATOM 3366 C C . ALA A 1 422 ? -24.772 9.700 9.601 1.00 94.19 422 ALA A C 1
ATOM 3368 O O . ALA A 1 422 ? -25.693 10.478 9.824 1.00 94.19 422 ALA A O 1
ATOM 3369 N N . ALA A 1 423 ? -24.265 9.546 8.372 1.00 94.81 423 ALA A N 1
ATOM 3370 C CA . ALA A 1 423 ? -24.744 10.309 7.219 1.00 94.81 423 ALA A CA 1
ATOM 3371 C C . ALA A 1 423 ? -26.227 10.039 6.901 1.00 94.81 423 ALA A C 1
ATOM 3373 O O . ALA A 1 423 ? -26.957 10.967 6.574 1.00 94.81 423 ALA A O 1
ATOM 3374 N N . LYS A 1 424 ? -26.691 8.786 7.036 1.00 95.81 424 LYS A N 1
ATOM 3375 C CA . LYS A 1 424 ? -28.113 8.427 6.871 1.00 95.81 424 LYS A CA 1
ATOM 3376 C C . LYS A 1 424 ? -29.021 9.033 7.941 1.00 95.81 424 LYS A C 1
ATOM 3378 O O . LYS A 1 424 ? -30.197 9.231 7.672 1.00 95.81 424 LYS A O 1
ATOM 3383 N N . LYS A 1 425 ? -28.492 9.279 9.141 1.00 97.12 425 LYS A N 1
ATOM 3384 C CA . LYS A 1 425 ? -29.195 9.944 10.248 1.00 97.12 425 LYS A CA 1
ATOM 3385 C C . LYS A 1 425 ? -29.055 11.470 10.219 1.00 97.12 425 LYS A C 1
ATOM 3387 O O . LYS A 1 425 ? -29.439 12.113 11.184 1.00 97.12 425 LYS A O 1
ATOM 3392 N N . GLU A 1 426 ? -28.464 12.029 9.159 1.00 95.62 426 GLU A N 1
ATOM 3393 C CA . GLU A 1 426 ? -28.181 13.466 9.020 1.00 95.62 426 GLU A CA 1
ATOM 3394 C C . GLU A 1 426 ? -27.218 14.025 10.095 1.00 95.62 426 GLU A C 1
ATOM 3396 O O . GLU A 1 426 ? -27.080 15.232 10.276 1.00 95.62 426 GLU A O 1
ATOM 3401 N N . GLU A 1 427 ? -26.453 13.154 10.766 1.00 93.75 427 GLU A N 1
ATOM 3402 C CA . GLU A 1 427 ? -25.405 13.515 11.733 1.00 93.75 427 GLU A CA 1
ATOM 3403 C C . GLU A 1 427 ? -24.091 13.870 11.000 1.00 93.75 427 GLU A C 1
ATOM 3405 O O . GLU A 1 427 ? -23.069 13.179 11.110 1.00 93.75 427 GLU A O 1
ATOM 3410 N N . PHE A 1 428 ? -24.104 14.939 10.197 1.00 90.25 428 PHE A N 1
ATOM 3411 C CA . PHE A 1 428 ? -23.001 15.271 9.281 1.00 90.25 428 PHE A CA 1
ATOM 3412 C C . PHE A 1 428 ? -21.667 15.565 9.978 1.00 90.25 428 PHE A C 1
ATOM 3414 O O . PHE A 1 428 ? -20.612 15.200 9.454 1.00 90.25 428 PHE A O 1
ATOM 3421 N N . GLU A 1 429 ? -21.684 16.168 11.169 1.00 88.06 429 GLU A N 1
ATOM 3422 C CA . GLU A 1 429 ? -20.461 16.434 11.938 1.00 88.06 429 GLU A CA 1
ATOM 3423 C C . GLU A 1 429 ? -19.764 15.136 12.354 1.00 88.06 429 GLU A C 1
ATOM 3425 O O . GLU A 1 429 ? -18.555 14.973 12.156 1.00 88.06 429 GLU A O 1
ATOM 3430 N N . LYS A 1 430 ? -20.541 14.167 12.852 1.00 87.88 430 LYS A N 1
ATOM 3431 C CA . LYS A 1 430 ? -20.045 12.842 13.227 1.00 87.88 430 LYS A CA 1
ATOM 3432 C C . LYS A 1 430 ? -19.538 12.079 12.007 1.00 87.88 430 LYS A C 1
ATOM 3434 O O . LYS A 1 430 ? -18.450 11.502 12.050 1.00 87.88 430 LYS A O 1
ATOM 3439 N N . ALA A 1 431 ? -20.270 12.129 10.893 1.00 89.62 431 ALA A N 1
ATOM 3440 C CA . ALA A 1 431 ? -19.824 11.542 9.632 1.00 89.62 431 ALA A CA 1
ATOM 3441 C C . ALA A 1 431 ? -18.498 12.165 9.151 1.00 89.62 431 ALA A C 1
ATOM 3443 O O . ALA A 1 431 ? -17.603 11.447 8.703 1.00 89.62 431 ALA A O 1
ATOM 3444 N N . ALA A 1 432 ? -18.321 13.481 9.303 1.00 88.81 432 ALA A N 1
ATOM 3445 C CA . ALA A 1 432 ? -17.076 14.163 8.966 1.00 88.81 432 ALA A CA 1
ATOM 3446 C C . ALA A 1 432 ? -15.908 13.735 9.875 1.00 88.81 432 ALA A C 1
ATOM 3448 O O . ALA A 1 432 ? -14.803 13.518 9.374 1.00 88.81 432 ALA A O 1
ATOM 3449 N N . VAL A 1 433 ? -16.137 13.563 11.184 1.00 87.12 433 VAL A N 1
ATOM 3450 C CA . VAL A 1 433 ? -15.133 13.013 12.119 1.00 87.12 433 VAL A CA 1
ATOM 3451 C C . VAL A 1 433 ? -14.711 11.605 11.697 1.00 87.12 433 VAL A C 1
ATOM 3453 O O . VAL A 1 433 ? -13.517 11.353 11.536 1.00 87.12 433 VAL A O 1
ATOM 3456 N N . LEU A 1 434 ? -15.671 10.709 11.452 1.00 90.81 434 LEU A N 1
ATOM 3457 C CA . LEU A 1 434 ? -15.401 9.321 11.060 1.00 90.81 434 LEU A CA 1
ATOM 3458 C C . LEU A 1 434 ? -14.664 9.244 9.717 1.00 90.81 434 LEU A C 1
ATOM 3460 O O . LEU A 1 434 ? -13.708 8.482 9.577 1.00 90.81 434 LEU A O 1
ATOM 3464 N N . ARG A 1 435 ? -15.035 10.088 8.744 1.00 87.62 435 ARG A N 1
ATOM 3465 C CA . ARG A 1 435 ? -14.315 10.209 7.468 1.00 87.62 435 ARG A CA 1
ATOM 3466 C C . ARG A 1 435 ? -12.855 10.597 7.686 1.00 87.62 435 ARG A C 1
ATOM 3468 O O . ARG A 1 435 ? -11.972 9.956 7.122 1.00 87.62 435 ARG A O 1
ATOM 3475 N N . ARG A 1 436 ? -12.594 11.608 8.525 1.00 84.12 436 ARG A N 1
ATOM 3476 C CA . ARG A 1 436 ? -11.226 12.031 8.868 1.00 84.12 436 ARG A CA 1
ATOM 3477 C C . ARG A 1 436 ? -10.432 10.904 9.521 1.00 84.12 436 ARG A C 1
ATOM 3479 O O . ARG A 1 436 ? -9.269 10.727 9.180 1.00 84.12 436 ARG A O 1
ATOM 3486 N N . GLN A 1 437 ? -11.048 10.119 10.405 1.00 89.62 437 GLN A N 1
ATOM 3487 C CA . GLN A 1 437 ? -10.394 8.963 11.025 1.00 89.62 437 GLN A CA 1
ATOM 3488 C C . GLN A 1 437 ? -10.026 7.885 9.999 1.00 89.62 437 GLN A C 1
ATOM 3490 O O . GLN A 1 437 ? -8.911 7.369 10.041 1.00 89.62 437 GLN A O 1
ATOM 3495 N N . VAL A 1 438 ? -10.922 7.574 9.054 1.00 86.56 438 VAL A N 1
ATOM 3496 C CA . VAL A 1 438 ? -10.638 6.631 7.957 1.00 86.56 438 VAL A CA 1
ATOM 3497 C C . VAL A 1 438 ? -9.465 7.124 7.113 1.00 86.56 438 VAL A C 1
ATOM 3499 O O . VAL A 1 438 ? -8.507 6.379 6.924 1.00 86.56 438 VAL A O 1
ATOM 3502 N N . THR A 1 439 ? -9.499 8.381 6.666 1.00 82.56 439 THR A N 1
ATOM 3503 C CA . THR A 1 439 ? -8.421 8.965 5.855 1.00 82.56 439 THR A CA 1
ATOM 3504 C C . THR A 1 439 ? -7.096 9.010 6.618 1.00 82.56 439 THR A C 1
ATOM 3506 O O . THR A 1 439 ? -6.056 8.661 6.064 1.00 82.56 439 THR A O 1
ATOM 3509 N N . ALA A 1 440 ? -7.119 9.363 7.908 1.00 81.56 440 ALA A N 1
ATOM 3510 C CA . ALA A 1 440 ? -5.922 9.360 8.741 1.00 81.56 440 ALA A CA 1
ATOM 3511 C C . ALA A 1 440 ? -5.308 7.956 8.832 1.00 81.56 440 ALA A C 1
ATOM 3513 O O . ALA A 1 440 ? -4.099 7.823 8.720 1.00 81.56 440 ALA A O 1
ATOM 3514 N N . LEU A 1 441 ? -6.111 6.896 8.964 1.00 78.06 441 LEU A N 1
ATOM 3515 C CA . LEU A 1 441 ? -5.595 5.523 8.975 1.00 78.06 441 LEU A CA 1
ATOM 3516 C C . LEU A 1 441 ? -5.009 5.075 7.623 1.00 78.06 441 LEU A C 1
ATOM 3518 O O . LEU A 1 441 ? -4.095 4.254 7.613 1.00 78.06 441 LEU A O 1
ATOM 3522 N N . GLU A 1 442 ? -5.502 5.601 6.499 1.00 70.06 442 GLU A N 1
ATOM 3523 C CA . GLU A 1 442 ? -5.035 5.251 5.146 1.00 70.06 442 GLU A CA 1
ATOM 3524 C C . GLU A 1 442 ? -3.727 5.944 4.735 1.00 70.06 442 GLU A C 1
ATOM 3526 O O . GLU A 1 442 ? -3.049 5.472 3.820 1.00 70.06 442 GLU A O 1
ATOM 3531 N N . HIS A 1 443 ? -3.384 7.081 5.344 1.00 63.88 443 HIS A N 1
ATOM 3532 C CA . HIS A 1 443 ? -2.312 7.959 4.854 1.00 63.88 443 HIS A CA 1
ATOM 3533 C C . HIS A 1 443 ? -1.135 8.145 5.825 1.00 63.88 443 HIS A C 1
ATOM 3535 O O . HIS A 1 443 ? -0.239 8.936 5.545 1.00 63.88 443 HIS A O 1
ATOM 3541 N N . ILE A 1 444 ? -1.042 7.371 6.919 1.00 62.28 444 ILE A N 1
ATOM 3542 C CA . ILE A 1 444 ? 0.134 7.392 7.820 1.00 62.28 444 ILE A CA 1
ATOM 3543 C C . ILE A 1 444 ? 1.332 6.702 7.145 1.00 62.28 444 ILE A C 1
ATOM 3545 O O . ILE A 1 444 ? 1.720 5.581 7.481 1.00 62.28 444 ILE A O 1
ATOM 3549 N N . ARG A 1 445 ? 1.943 7.365 6.163 1.00 53.00 445 ARG A N 1
ATOM 3550 C CA . ARG A 1 445 ? 3.147 6.864 5.490 1.00 53.00 445 ARG A CA 1
ATOM 3551 C C . ARG A 1 445 ? 4.429 7.154 6.254 1.00 53.00 445 ARG A C 1
ATOM 3553 O O . ARG A 1 445 ? 5.400 6.437 6.055 1.00 53.00 445 ARG A O 1
ATOM 3560 N N . ASP A 1 446 ? 4.430 8.112 7.178 1.00 47.75 446 ASP A N 1
ATOM 3561 C CA . ASP A 1 446 ? 5.630 8.408 7.949 1.00 47.75 446 ASP A CA 1
ATOM 3562 C C . ASP A 1 446 ? 5.307 9.007 9.324 1.00 47.75 446 ASP A C 1
ATOM 3564 O O . ASP A 1 446 ? 4.609 10.012 9.445 1.00 47.75 446 ASP A O 1
ATOM 3568 N N . VAL A 1 447 ? 5.845 8.399 10.383 1.00 49.09 447 VAL A N 1
ATOM 3569 C CA . VAL A 1 447 ? 5.750 8.909 11.765 1.00 49.09 447 VAL A CA 1
ATOM 3570 C C . VAL A 1 447 ? 6.547 10.216 11.911 1.00 49.09 447 VAL A C 1
ATOM 3572 O O . VAL A 1 447 ? 6.295 10.993 12.831 1.00 49.09 447 VAL A O 1
ATOM 3575 N N . SER A 1 448 ? 7.485 10.481 10.991 1.00 39.44 448 SER A N 1
ATOM 3576 C CA . SER A 1 448 ? 8.365 11.653 11.007 1.00 39.44 448 SER A CA 1
ATOM 3577 C C . SER A 1 448 ? 7.864 12.857 10.189 1.00 39.44 448 SER A C 1
ATOM 3579 O O . SER A 1 448 ? 8.286 13.978 10.472 1.00 39.44 448 SER A O 1
ATOM 3581 N N . LEU A 1 449 ? 6.922 12.670 9.250 1.00 40.69 449 LEU A N 1
ATOM 3582 C CA . LEU A 1 449 ? 6.405 13.738 8.368 1.00 40.69 449 LEU A CA 1
ATOM 3583 C C . LEU A 1 449 ? 5.104 14.393 8.860 1.00 40.69 449 LEU A C 1
ATOM 3585 O O . LEU A 1 449 ? 4.561 15.282 8.205 1.00 40.69 449 LEU A O 1
ATOM 3589 N N . ILE A 1 450 ? 4.626 14.044 10.057 1.00 44.34 450 ILE A N 1
ATOM 3590 C CA . ILE A 1 450 ? 3.432 14.649 10.673 1.00 44.34 450 ILE A CA 1
ATOM 3591 C C . ILE A 1 450 ? 3.776 16.020 11.293 1.00 44.34 450 ILE A C 1
ATOM 3593 O O . ILE A 1 450 ? 3.557 16.282 12.477 1.00 44.34 450 ILE A O 1
ATOM 3597 N N . LYS A 1 451 ? 4.361 16.912 10.490 1.00 38.47 451 LYS A N 1
ATOM 3598 C CA . LYS A 1 451 ? 4.415 18.351 10.779 1.00 38.47 451 LYS A CA 1
ATOM 3599 C C . LYS A 1 451 ? 3.513 19.167 9.852 1.00 38.47 451 LYS A C 1
ATOM 3601 O O . LYS A 1 451 ? 3.019 20.193 10.310 1.00 38.47 451 LYS A O 1
ATOM 3606 N N . ASP A 1 452 ? 3.211 18.693 8.640 1.00 36.09 452 ASP A N 1
ATOM 3607 C CA . ASP A 1 452 ? 2.543 19.539 7.638 1.00 36.09 452 ASP A CA 1
ATOM 3608 C C . ASP A 1 452 ? 1.074 19.177 7.348 1.00 36.09 452 ASP A C 1
ATOM 3610 O O . ASP A 1 452 ? 0.249 20.082 7.244 1.00 36.09 452 ASP A O 1
ATOM 3614 N N . GLU A 1 453 ? 0.672 17.901 7.349 1.00 36.78 453 GLU A N 1
ATOM 3615 C CA . GLU A 1 453 ? -0.717 17.522 6.994 1.00 36.78 453 GLU A CA 1
ATOM 3616 C C . GLU A 1 453 ? -1.770 17.833 8.079 1.00 36.78 453 GLU A C 1
ATOM 3618 O O . GLU A 1 453 ? -2.969 17.840 7.810 1.00 36.78 453 GLU A O 1
ATOM 3623 N N . TYR A 1 454 ? -1.348 18.144 9.309 1.00 39.91 454 TYR A N 1
ATOM 3624 C CA . TYR A 1 454 ? -2.250 18.387 10.447 1.00 39.91 454 TYR A CA 1
ATOM 3625 C C . TYR A 1 454 ? -2.553 19.869 10.713 1.00 39.91 454 TYR A C 1
ATOM 3627 O O . TYR A 1 454 ? -3.360 20.167 11.593 1.00 39.91 454 TYR A O 1
ATOM 3635 N N . ARG A 1 455 ? -1.983 20.807 9.941 1.00 35.38 455 ARG A N 1
ATOM 3636 C CA . ARG A 1 455 ? -2.342 22.237 10.046 1.00 35.38 455 ARG A CA 1
ATOM 3637 C C . ARG A 1 455 ? -3.800 22.530 9.668 1.00 35.38 455 ARG A C 1
ATOM 3639 O O . ARG A 1 455 ? -4.311 23.582 10.023 1.00 35.38 455 ARG A O 1
ATOM 3646 N N . PHE A 1 456 ? -4.488 21.588 9.021 1.00 35.44 456 PHE A N 1
ATOM 3647 C CA . PHE A 1 456 ? -5.917 21.683 8.705 1.00 35.44 456 PHE A CA 1
ATOM 3648 C C . PHE A 1 456 ? -6.853 21.344 9.883 1.00 35.44 456 PHE A C 1
ATOM 3650 O O . PHE A 1 456 ? -8.068 21.438 9.724 1.00 35.44 456 PHE A O 1
ATOM 3657 N N . MET A 1 457 ? -6.329 20.917 11.043 1.00 37.84 457 MET A N 1
ATOM 3658 C CA . MET A 1 457 ? -7.149 20.486 12.188 1.00 37.84 457 MET A CA 1
ATOM 3659 C C . MET A 1 457 ? -7.448 21.578 13.224 1.00 37.84 457 MET A C 1
ATOM 3661 O O . MET A 1 457 ? -8.374 21.391 14.014 1.00 37.84 457 MET A O 1
ATOM 3665 N N . ASP A 1 458 ? -6.741 22.710 13.210 1.00 31.83 458 ASP A N 1
ATOM 3666 C CA . ASP A 1 458 ? -7.059 23.844 14.085 1.00 31.83 458 ASP A CA 1
ATOM 3667 C C . ASP A 1 458 ? -8.127 24.716 13.414 1.00 31.83 458 ASP A C 1
ATOM 3669 O O . ASP A 1 458 ? -7.840 25.640 12.653 1.00 31.83 458 ASP A O 1
ATOM 3673 N N . GLY A 1 459 ? -9.392 24.381 13.663 1.00 33.50 459 GLY A N 1
ATOM 3674 C CA . GLY A 1 459 ? -10.527 25.210 13.276 1.00 33.50 459 GLY A CA 1
ATOM 3675 C C . GLY A 1 459 ? -10.482 26.573 13.970 1.00 33.50 459 GLY A C 1
ATOM 3676 O O . GLY A 1 459 ? -10.844 26.691 15.137 1.00 33.50 459 GLY A O 1
ATOM 3677 N N . GLY A 1 460 ? -10.080 27.602 13.227 1.00 27.17 460 GLY A N 1
ATOM 3678 C CA . GLY A 1 460 ? -10.395 29.009 13.477 1.00 27.17 460 GLY A CA 1
ATOM 3679 C C . GLY A 1 460 ? -11.178 29.585 12.288 1.00 27.17 460 GLY A C 1
ATOM 3680 O O . GLY A 1 460 ? -11.058 29.062 11.176 1.00 27.17 460 GLY A O 1
ATOM 3681 N N . PRO A 1 461 ? -12.013 30.622 12.489 1.00 31.33 461 PRO A N 1
ATOM 3682 C CA . PRO A 1 461 ? -12.901 31.140 11.455 1.00 31.33 461 PRO A CA 1
ATOM 3683 C C . PRO A 1 461 ? -12.096 31.720 10.289 1.00 31.33 461 PRO A C 1
ATOM 3685 O O . PRO A 1 461 ? -11.041 32.319 10.484 1.00 31.33 461 PRO A O 1
ATOM 3688 N N . SER A 1 462 ? -12.621 31.507 9.081 1.00 42.34 462 SER A N 1
ATOM 3689 C CA . SER A 1 462 ? -12.214 32.085 7.797 1.00 42.34 462 SER A CA 1
ATOM 3690 C C . SER A 1 462 ? -10.979 32.998 7.820 1.00 42.34 462 SER A C 1
ATOM 3692 O O . SER A 1 462 ? -11.072 34.187 8.118 1.00 42.34 462 SER A O 1
ATOM 3694 N N . THR A 1 463 ? -9.843 32.508 7.340 1.00 31.73 463 THR A N 1
ATOM 3695 C CA . THR A 1 463 ? -8.959 33.376 6.559 1.00 31.73 463 THR A CA 1
ATOM 3696 C C . THR A 1 463 ? -8.543 32.643 5.302 1.00 31.73 463 THR A C 1
ATOM 3698 O O . THR A 1 463 ? -7.703 31.751 5.278 1.00 31.73 463 THR A O 1
ATOM 3701 N N . SER A 1 464 ? -9.204 33.052 4.230 1.00 36.94 464 SER A N 1
ATOM 3702 C CA . SER A 1 464 ? -8.765 32.995 2.849 1.00 36.94 464 SER A CA 1
ATOM 3703 C C . SER A 1 464 ? -7.309 33.459 2.699 1.00 36.94 464 SER A C 1
ATOM 3705 O O . SER A 1 464 ? -7.044 34.578 2.252 1.00 36.94 464 SER A O 1
ATOM 3707 N N . LEU A 1 465 ? -6.338 32.615 3.041 1.00 37.31 465 LEU A N 1
ATOM 3708 C CA . LEU A 1 465 ? -4.994 32.734 2.493 1.00 37.31 465 LEU A CA 1
ATOM 3709 C C . LEU A 1 465 ? -5.118 32.331 1.029 1.00 37.31 465 LEU A C 1
ATOM 3711 O O . LEU A 1 465 ? -5.189 31.157 0.676 1.00 37.31 465 LEU A O 1
ATOM 3715 N N . ARG A 1 466 ? -5.293 33.370 0.207 1.00 37.16 466 ARG A N 1
ATOM 3716 C CA . ARG A 1 466 ? -5.495 33.321 -1.239 1.00 37.16 466 ARG A CA 1
ATOM 3717 C C . ARG A 1 466 ? -4.610 32.239 -1.855 1.00 37.16 466 ARG A C 1
ATOM 3719 O O . ARG A 1 466 ? -3.428 32.143 -1.533 1.00 37.16 466 ARG A O 1
ATOM 3726 N N . VAL A 1 467 ? -5.191 31.506 -2.799 1.00 44.06 467 VAL A N 1
ATOM 3727 C CA . VAL A 1 467 ? -4.642 30.392 -3.600 1.00 44.06 467 VAL A CA 1
ATOM 3728 C C . VAL A 1 467 ? -3.391 30.787 -4.428 1.00 44.06 467 VAL A C 1
ATOM 3730 O O . VAL A 1 467 ? -2.998 30.097 -5.355 1.00 44.06 467 VAL A O 1
ATOM 3733 N N . ASN A 1 468 ? -2.718 31.898 -4.106 1.00 48.62 468 ASN A N 1
ATOM 3734 C CA . ASN A 1 468 ? -1.576 32.428 -4.843 1.00 48.62 468 ASN A CA 1
ATOM 3735 C C . ASN A 1 468 ? -0.485 33.079 -3.962 1.00 48.62 468 ASN A C 1
ATOM 3737 O O . ASN A 1 468 ? 0.289 33.903 -4.448 1.00 48.62 468 ASN A O 1
ATOM 3741 N N . THR A 1 469 ? -0.408 32.756 -2.665 1.00 50.62 469 THR A N 1
ATOM 3742 C CA . THR A 1 469 ? 0.639 33.309 -1.783 1.00 50.62 469 THR A CA 1
ATOM 3743 C C . THR A 1 469 ? 1.942 32.514 -1.915 1.00 50.62 469 THR A C 1
ATOM 3745 O O . THR A 1 469 ? 1.966 31.301 -1.691 1.00 50.62 469 THR A O 1
ATOM 3748 N N . ARG A 1 470 ? 3.034 33.209 -2.262 1.00 72.75 470 ARG A N 1
ATOM 3749 C CA . ARG A 1 470 ? 4.416 32.706 -2.249 1.00 72.75 470 ARG A CA 1
ATOM 3750 C C . ARG A 1 470 ? 5.142 33.286 -1.036 1.00 72.75 470 ARG A C 1
ATOM 3752 O O . ARG A 1 470 ? 5.210 34.501 -0.893 1.00 72.75 470 ARG A O 1
ATOM 3759 N N . ILE A 1 471 ? 5.681 32.421 -0.188 1.00 67.38 471 ILE A N 1
ATOM 3760 C CA . ILE A 1 471 ? 6.440 32.758 1.015 1.00 67.38 471 ILE A CA 1
ATOM 3761 C C . ILE A 1 471 ? 7.884 32.322 0.788 1.00 67.38 471 ILE A C 1
ATOM 3763 O O . ILE A 1 471 ? 8.141 31.160 0.474 1.00 67.38 471 ILE A O 1
ATOM 3767 N N . GLU A 1 472 ? 8.820 33.250 0.948 1.00 77.06 472 GLU A N 1
ATOM 3768 C CA . GLU A 1 472 ? 10.256 32.987 0.872 1.00 77.06 472 GLU A CA 1
ATOM 3769 C C . GLU A 1 472 ? 10.850 33.150 2.271 1.00 77.06 472 GLU A C 1
ATOM 3771 O O . GLU A 1 472 ? 10.659 34.185 2.908 1.00 77.06 472 GLU A O 1
ATOM 3776 N N . ALA A 1 473 ? 11.532 32.119 2.761 1.00 70.31 473 ALA A N 1
ATOM 3777 C CA . ALA A 1 473 ? 12.176 32.109 4.066 1.00 70.31 473 ALA A CA 1
ATOM 3778 C C . ALA A 1 473 ? 13.693 32.032 3.889 1.00 70.31 473 ALA A C 1
ATOM 3780 O O . ALA A 1 473 ? 14.198 31.200 3.126 1.00 70.31 473 ALA A O 1
ATOM 3781 N N . TYR A 1 474 ? 14.397 32.900 4.608 1.00 75.50 474 TYR A N 1
ATOM 3782 C CA . TYR A 1 474 ? 15.840 33.075 4.534 1.00 75.50 474 TYR A CA 1
ATOM 3783 C C . TYR A 1 474 ? 16.468 32.719 5.876 1.00 75.50 474 TYR A C 1
ATOM 3785 O O . TYR A 1 474 ? 15.979 33.167 6.910 1.00 75.50 474 TYR A O 1
ATOM 3793 N N . ASP A 1 475 ? 17.539 31.932 5.849 1.00 73.38 475 ASP A N 1
ATOM 3794 C CA . ASP A 1 475 ? 18.304 31.554 7.038 1.00 73.38 475 ASP A CA 1
ATOM 3795 C C . ASP A 1 475 ? 19.806 31.710 6.765 1.00 73.38 475 ASP A C 1
ATOM 3797 O O . ASP A 1 475 ? 20.258 31.506 5.634 1.00 73.38 475 ASP A O 1
ATOM 3801 N N . VAL A 1 476 ? 20.574 32.114 7.776 1.00 69.44 476 VAL A N 1
ATOM 3802 C CA . VAL A 1 476 ? 22.021 32.350 7.671 1.00 69.44 476 VAL A CA 1
ATOM 3803 C C . VAL A 1 476 ? 22.722 31.505 8.724 1.00 69.44 476 VAL A C 1
ATOM 3805 O O . VAL A 1 476 ? 22.495 31.662 9.917 1.00 69.44 476 VAL A O 1
ATOM 3808 N N . ALA A 1 477 ? 23.587 30.604 8.267 1.00 68.75 477 ALA A N 1
ATOM 3809 C CA . ALA A 1 477 ? 24.373 29.740 9.130 1.00 68.75 477 ALA A CA 1
ATOM 3810 C C . ALA A 1 477 ? 25.837 30.193 9.153 1.00 68.75 477 ALA A C 1
ATOM 3812 O O . ALA A 1 477 ? 26.456 30.425 8.107 1.00 68.75 477 ALA A O 1
ATOM 3813 N N . HIS A 1 478 ? 26.397 30.251 10.360 1.00 64.44 478 HIS A N 1
ATOM 3814 C CA . HIS A 1 478 ? 27.822 30.432 10.600 1.00 64.44 478 HIS A CA 1
ATOM 3815 C C . HIS A 1 478 ? 28.442 29.084 10.966 1.00 64.44 478 HIS A C 1
ATOM 3817 O O . HIS A 1 478 ? 28.085 28.477 11.975 1.00 64.44 478 HIS A O 1
ATOM 3823 N N . THR A 1 479 ? 29.381 28.603 10.158 1.00 53.09 479 THR A N 1
ATOM 3824 C CA . THR A 1 479 ? 30.306 27.550 10.588 1.00 53.09 479 THR A CA 1
ATOM 3825 C C . THR A 1 479 ? 31.499 28.217 11.256 1.00 53.09 479 THR A C 1
ATOM 3827 O O . THR A 1 479 ? 31.957 29.244 10.765 1.00 53.09 479 THR A O 1
ATOM 3830 N N . SER A 1 480 ? 31.973 27.671 12.379 1.00 49.34 480 SER A N 1
ATOM 3831 C CA . SER A 1 480 ? 33.060 28.202 13.219 1.00 49.34 480 SER A CA 1
ATOM 3832 C C . SER A 1 480 ? 34.417 28.293 12.488 1.00 49.34 480 SER A C 1
ATOM 3834 O O . SER A 1 480 ? 35.342 27.553 12.807 1.00 49.34 480 SER A O 1
ATOM 3836 N N . GLY A 1 481 ? 34.521 29.174 11.488 1.00 53.06 481 GLY A N 1
ATOM 3837 C CA . GLY A 1 481 ? 35.673 29.359 10.606 1.00 53.06 481 GLY A CA 1
ATOM 3838 C C . GLY A 1 481 ? 35.269 29.861 9.211 1.00 53.06 481 GLY A C 1
ATOM 3839 O O . GLY A 1 481 ? 34.866 29.080 8.356 1.00 53.06 481 GLY A O 1
ATOM 3840 N N . GLU A 1 482 ? 35.388 31.176 9.017 1.00 55.25 482 GLU A N 1
ATOM 3841 C CA . GLU A 1 482 ? 35.551 31.941 7.758 1.00 55.25 482 GLU A CA 1
ATOM 3842 C C . GLU A 1 482 ? 34.455 31.964 6.671 1.00 55.25 482 GLU A C 1
ATOM 3844 O O . GLU A 1 482 ? 34.379 32.961 5.951 1.00 55.25 482 GLU A O 1
ATOM 3849 N N . GLU A 1 483 ? 33.553 30.984 6.556 1.00 58.88 483 GLU A N 1
ATOM 3850 C CA . GLU A 1 483 ? 32.461 31.042 5.562 1.00 58.88 483 GLU A CA 1
ATOM 3851 C C . GLU A 1 483 ? 31.076 31.240 6.204 1.00 58.88 483 GLU A C 1
ATOM 3853 O O . GLU A 1 483 ? 30.609 30.435 7.009 1.00 58.88 483 GLU A O 1
ATOM 3858 N N . THR A 1 484 ? 30.378 32.312 5.808 1.00 68.69 484 THR A N 1
ATOM 3859 C CA . THR A 1 484 ? 28.960 32.530 6.140 1.00 68.69 484 THR A CA 1
ATOM 3860 C C . THR A 1 484 ? 28.095 32.075 4.970 1.00 68.69 484 THR A C 1
ATOM 3862 O O . THR A 1 484 ? 28.314 32.486 3.828 1.00 68.69 484 THR A O 1
ATOM 3865 N N . VAL A 1 485 ? 27.100 31.229 5.233 1.00 70.62 485 VAL A N 1
ATOM 3866 C CA . VAL A 1 485 ? 26.246 30.650 4.190 1.00 70.62 485 VAL A CA 1
ATOM 3867 C C . VAL A 1 485 ? 24.796 31.042 4.429 1.00 70.62 485 VAL A C 1
ATOM 3869 O O . VAL A 1 485 ? 24.218 30.706 5.457 1.00 70.62 485 VAL A O 1
ATOM 3872 N N . GLY A 1 486 ? 24.197 31.714 3.448 1.00 77.44 486 GLY A N 1
ATOM 3873 C CA . GLY A 1 486 ? 22.765 31.996 3.417 1.00 77.44 486 GLY A CA 1
ATOM 3874 C C . GLY A 1 486 ? 22.008 30.950 2.604 1.00 77.44 486 GLY A C 1
ATOM 3875 O O . GLY A 1 486 ? 22.483 30.499 1.558 1.00 77.44 486 GLY A O 1
ATOM 3876 N N . VAL A 1 487 ? 20.811 30.585 3.042 1.00 75.06 487 VAL A N 1
ATOM 3877 C CA . VAL A 1 487 ? 19.893 29.709 2.307 1.00 75.06 487 VAL A CA 1
ATOM 3878 C C . VAL A 1 487 ? 18.536 30.382 2.146 1.00 75.06 487 VAL A C 1
ATOM 3880 O O . VAL A 1 487 ? 18.067 31.080 3.039 1.00 75.06 487 VAL A O 1
ATOM 3883 N N . MET A 1 488 ? 17.902 30.166 0.994 1.00 80.88 488 MET A N 1
ATOM 3884 C CA . MET A 1 488 ? 16.532 30.591 0.713 1.00 80.88 488 MET A CA 1
ATOM 3885 C C . MET A 1 488 ? 15.689 29.373 0.362 1.00 80.88 488 MET A C 1
ATOM 3887 O O . MET A 1 488 ? 16.018 28.609 -0.552 1.00 80.88 488 MET A O 1
ATOM 3891 N N . THR A 1 489 ? 14.570 29.232 1.061 1.00 76.31 489 THR A N 1
ATOM 3892 C CA . THR A 1 489 ? 13.531 28.236 0.788 1.00 76.31 489 THR A CA 1
ATOM 3893 C C . THR A 1 489 ? 12.237 28.941 0.408 1.00 76.31 489 THR A C 1
ATOM 3895 O O . THR A 1 489 ? 11.990 30.067 0.834 1.00 76.31 489 THR A O 1
ATOM 3898 N N . VAL A 1 490 ? 11.420 28.304 -0.431 1.00 74.00 490 VAL A N 1
ATOM 3899 C CA . VAL A 1 490 ? 10.192 28.917 -0.945 1.00 74.00 490 VAL A CA 1
ATOM 3900 C C . VAL A 1 490 ? 9.032 27.942 -0.858 1.00 74.00 490 VAL A C 1
ATOM 3902 O O . VAL A 1 490 ? 9.150 26.798 -1.295 1.00 74.00 490 VAL A O 1
ATOM 3905 N N . VAL A 1 491 ? 7.904 28.422 -0.345 1.00 69.06 491 VAL A N 1
ATOM 3906 C CA . VAL A 1 491 ? 6.609 27.737 -0.337 1.00 69.06 491 VAL A CA 1
ATOM 3907 C C . VAL A 1 491 ? 5.629 28.567 -1.162 1.00 69.06 491 VAL A C 1
ATOM 3909 O O . VAL A 1 491 ? 5.525 29.772 -0.955 1.00 69.06 491 VAL A O 1
ATOM 3912 N N . ALA A 1 492 ? 4.915 27.961 -2.106 1.00 65.88 492 ALA A N 1
ATOM 3913 C CA . ALA A 1 492 ? 3.889 28.643 -2.894 1.00 65.88 492 ALA A CA 1
ATOM 3914 C C . ALA A 1 492 ? 2.623 27.789 -2.951 1.00 65.88 492 ALA A C 1
ATOM 3916 O O . ALA A 1 492 ? 2.697 26.596 -3.229 1.00 65.88 492 ALA A O 1
ATOM 3917 N N . GLY A 1 493 ? 1.466 28.387 -2.650 1.00 60.16 493 GLY A N 1
ATOM 3918 C CA . GLY A 1 493 ? 0.190 27.658 -2.649 1.00 60.16 493 GLY A CA 1
ATOM 3919 C C . GLY A 1 493 ? 0.124 26.503 -1.639 1.00 60.16 493 GLY A C 1
ATOM 3920 O O . GLY A 1 493 ? -0.637 25.568 -1.841 1.00 60.16 493 GLY A O 1
ATOM 3921 N N . GLY A 1 494 ? 0.933 26.555 -0.574 1.00 56.12 494 GLY A N 1
ATOM 3922 C CA . GLY A 1 494 ? 1.026 25.501 0.444 1.00 56.12 494 GLY A CA 1
ATOM 3923 C C . GLY A 1 494 ? 2.067 24.413 0.160 1.00 56.12 494 GLY A C 1
ATOM 3924 O O . GLY A 1 494 ? 2.349 23.624 1.054 1.00 56.12 494 GLY A O 1
ATOM 3925 N N . GLU A 1 495 ? 2.696 24.409 -1.019 1.00 53.06 495 GLU A N 1
ATOM 3926 C CA . GLU A 1 495 ? 3.674 23.391 -1.423 1.00 53.06 495 GLU A CA 1
ATOM 3927 C C . GLU A 1 495 ? 5.109 23.957 -1.486 1.00 53.06 495 GLU A C 1
ATOM 3929 O O . GLU A 1 495 ? 5.316 25.086 -1.956 1.00 53.06 495 GLU A O 1
ATOM 3934 N N . PRO A 1 496 ? 6.140 23.207 -1.045 1.00 63.22 496 PRO A N 1
ATOM 3935 C CA . PRO A 1 496 ? 7.532 23.629 -1.155 1.00 63.22 496 PRO A CA 1
ATOM 3936 C C . PRO A 1 496 ? 8.009 23.608 -2.613 1.00 63.22 496 PRO A C 1
ATOM 3938 O O . PRO A 1 496 ? 8.076 22.570 -3.274 1.00 63.22 496 PRO A O 1
ATOM 3941 N N . VAL A 1 497 ? 8.447 24.761 -3.111 1.00 77.50 497 VAL A N 1
ATOM 3942 C CA . VAL A 1 497 ? 8.972 24.918 -4.471 1.00 77.50 497 VAL A CA 1
ATOM 3943 C C . VAL A 1 497 ? 10.467 24.604 -4.470 1.00 77.50 497 VAL A C 1
ATOM 3945 O O . VAL A 1 497 ? 11.312 25.498 -4.449 1.00 77.50 497 VAL A O 1
ATOM 3948 N N . LYS A 1 498 ? 10.814 23.310 -4.494 1.00 74.19 498 LYS A N 1
ATOM 3949 C CA . LYS A 1 498 ? 12.216 22.840 -4.416 1.00 74.19 498 LYS A CA 1
ATOM 3950 C C . LYS A 1 498 ? 13.126 23.447 -5.492 1.00 74.19 498 LYS A C 1
ATOM 3952 O O . LYS A 1 498 ? 14.279 23.757 -5.211 1.00 74.19 498 LYS A O 1
ATOM 3957 N N . SER A 1 499 ? 12.607 23.684 -6.700 1.00 68.75 499 SER A N 1
ATOM 3958 C CA . SER A 1 499 ? 13.346 24.328 -7.802 1.00 68.75 499 SER A CA 1
ATOM 3959 C C . SER A 1 499 ? 13.761 25.778 -7.506 1.00 68.75 499 SER A C 1
ATOM 3961 O O . SER A 1 499 ? 14.686 26.311 -8.128 1.00 68.75 499 SER A O 1
ATOM 3963 N N . ALA A 1 500 ? 13.107 26.422 -6.539 1.00 70.44 500 ALA A N 1
ATOM 3964 C CA . ALA A 1 500 ? 13.407 27.775 -6.099 1.00 70.44 500 ALA A CA 1
ATOM 3965 C C . ALA A 1 500 ? 14.392 27.826 -4.919 1.00 70.44 500 ALA A C 1
ATOM 3967 O O . ALA A 1 500 ? 14.725 28.925 -4.488 1.00 70.44 500 ALA A O 1
ATOM 3968 N N . TYR A 1 501 ? 14.899 26.688 -4.424 1.00 77.75 501 TYR A N 1
ATOM 3969 C CA . TYR A 1 501 ? 15.956 26.681 -3.410 1.00 77.75 501 TYR A CA 1
ATOM 3970 C C . TYR A 1 501 ? 17.205 27.400 -3.927 1.00 77.75 501 TYR A C 1
ATOM 3972 O O . TYR A 1 501 ? 17.653 27.165 -5.057 1.00 77.75 501 TYR A O 1
ATOM 3980 N N . ARG A 1 502 ? 17.778 28.281 -3.109 1.00 76.81 502 ARG A N 1
ATOM 3981 C CA . ARG A 1 502 ? 19.042 28.960 -3.413 1.00 76.81 502 ARG A CA 1
ATOM 3982 C C . ARG A 1 502 ? 19.961 28.902 -2.202 1.00 76.81 502 ARG A C 1
ATOM 3984 O O . ARG A 1 502 ? 19.509 29.009 -1.065 1.00 76.81 502 ARG A O 1
ATOM 3991 N N . LYS A 1 503 ? 21.254 28.744 -2.470 1.00 78.19 503 LYS A N 1
ATOM 3992 C CA . LYS A 1 503 ? 22.331 28.789 -1.482 1.00 78.19 503 LYS A CA 1
ATOM 3993 C C . LYS A 1 503 ? 23.301 29.884 -1.903 1.00 78.19 503 LYS A C 1
ATOM 3995 O O . LYS A 1 503 ? 23.706 29.925 -3.063 1.00 78.19 503 LYS A O 1
ATOM 4000 N N . PHE A 1 504 ? 23.662 30.748 -0.969 1.00 75.19 504 PHE A N 1
ATOM 4001 C CA . PHE A 1 504 ? 24.514 31.906 -1.193 1.00 75.19 504 PHE A CA 1
ATOM 4002 C C . PHE A 1 504 ? 25.739 31.795 -0.292 1.00 75.19 504 PHE A C 1
ATOM 4004 O O . PHE A 1 504 ? 25.607 31.583 0.913 1.00 75.19 504 PHE A O 1
ATOM 4011 N N . LYS A 1 505 ? 26.934 31.950 -0.866 1.00 69.81 505 LYS A N 1
ATOM 4012 C CA . LYS A 1 505 ? 28.142 32.208 -0.077 1.00 69.81 505 LYS A CA 1
ATOM 4013 C C . LYS A 1 505 ? 28.189 33.701 0.226 1.00 69.81 505 LYS A C 1
ATOM 4015 O O . LYS A 1 505 ? 28.196 34.511 -0.697 1.00 69.81 505 LYS A O 1
ATOM 4020 N N . ILE A 1 506 ? 28.176 34.060 1.503 1.00 68.56 506 ILE A N 1
ATOM 4021 C CA . ILE A 1 506 ? 28.185 35.447 1.956 1.00 68.56 506 ILE A CA 1
ATOM 4022 C C . ILE A 1 506 ? 29.599 35.775 2.426 1.00 68.56 506 ILE A C 1
ATOM 4024 O O . ILE A 1 506 ? 30.051 35.305 3.466 1.00 68.56 506 ILE A O 1
ATOM 4028 N N . GLN A 1 507 ? 30.296 36.610 1.658 1.00 58.50 507 GLN A N 1
ATOM 4029 C CA . GLN A 1 507 ? 31.589 37.157 2.059 1.00 58.50 507 GLN A CA 1
ATOM 4030 C C . GLN A 1 507 ? 31.349 38.298 3.060 1.00 58.50 507 GLN A C 1
ATOM 4032 O O . GLN A 1 507 ? 30.984 39.418 2.691 1.00 58.50 507 GLN A O 1
ATOM 4037 N N . SER A 1 508 ? 31.479 38.006 4.354 1.00 57.62 508 SER A N 1
ATOM 4038 C CA . SER A 1 508 ? 31.365 38.997 5.428 1.00 57.62 508 SER A CA 1
ATOM 4039 C C . SER A 1 508 ? 32.353 38.688 6.546 1.00 57.62 508 SER A C 1
ATOM 4041 O O . SER A 1 508 ? 32.388 37.574 7.049 1.00 57.62 508 SER A O 1
ATOM 4043 N N . ALA A 1 509 ? 33.114 39.700 6.967 1.00 50.06 509 ALA A N 1
ATOM 4044 C CA . ALA A 1 509 ? 34.146 39.589 7.998 1.00 50.06 509 ALA A CA 1
ATOM 4045 C C . ALA A 1 509 ? 33.620 39.701 9.450 1.00 50.06 509 ALA A C 1
ATOM 4047 O O . ALA A 1 509 ? 34.427 39.783 10.372 1.00 50.06 509 ALA A O 1
ATOM 4048 N N . LYS A 1 510 ? 32.295 39.757 9.688 1.00 57.12 510 LYS A N 1
ATOM 4049 C CA . LYS A 1 510 ? 31.702 39.834 11.045 1.00 57.12 510 LYS A CA 1
ATOM 4050 C C . LYS A 1 510 ? 30.336 39.132 11.146 1.00 57.12 510 LYS A C 1
ATOM 4052 O O . LYS A 1 510 ? 29.547 39.203 10.201 1.00 57.12 510 LYS A O 1
ATOM 4057 N N . ASN A 1 511 ? 30.058 38.540 12.318 1.00 56.03 511 ASN A N 1
ATOM 4058 C CA . ASN A 1 511 ? 28.790 37.902 12.719 1.00 56.03 511 ASN A CA 1
ATOM 4059 C C . ASN A 1 511 ? 27.656 38.937 12.849 1.00 56.03 511 ASN A C 1
ATOM 4061 O O . ASN A 1 511 ? 27.367 39.428 13.939 1.00 56.03 511 ASN A O 1
ATOM 4065 N N . ASN A 1 512 ? 27.056 39.333 11.726 1.00 64.50 512 ASN A N 1
ATOM 4066 C CA . ASN A 1 512 ? 25.872 40.190 11.700 1.00 64.50 512 ASN A CA 1
ATOM 4067 C C . ASN A 1 512 ? 24.921 39.735 10.582 1.00 64.50 512 ASN A C 1
ATOM 4069 O O . ASN A 1 512 ? 25.115 40.070 9.408 1.00 64.50 512 ASN A O 1
ATOM 4073 N N . ASP A 1 513 ? 23.878 39.004 10.972 1.00 56.12 513 ASP A N 1
ATOM 4074 C CA . ASP A 1 513 ? 22.909 38.362 10.074 1.00 56.12 513 ASP A CA 1
ATOM 4075 C C . ASP A 1 513 ? 22.147 39.365 9.199 1.00 56.12 513 ASP A C 1
ATOM 4077 O O . ASP A 1 513 ? 21.910 39.137 8.010 1.00 56.12 513 ASP A O 1
ATOM 4081 N N . VAL A 1 514 ? 21.827 40.537 9.751 1.00 57.28 514 VAL A N 1
ATOM 4082 C CA . VAL A 1 514 ? 21.087 41.588 9.037 1.00 57.28 514 VAL A CA 1
ATOM 4083 C C . VAL A 1 514 ? 21.952 42.206 7.935 1.00 57.28 514 VAL A C 1
ATOM 4085 O O . VAL A 1 514 ? 21.477 42.464 6.826 1.00 57.28 514 VAL A O 1
ATOM 4088 N N . ALA A 1 515 ? 23.244 42.412 8.201 1.00 57.28 515 ALA A N 1
ATOM 4089 C CA . ALA A 1 515 ? 24.184 42.911 7.199 1.00 57.28 515 ALA A CA 1
ATOM 4090 C C . ALA A 1 515 ? 24.462 41.872 6.094 1.00 57.28 515 ALA A C 1
ATOM 4092 O O . ALA A 1 515 ? 24.605 42.239 4.923 1.00 57.28 515 ALA A O 1
ATOM 4093 N N . ALA A 1 516 ? 24.487 40.585 6.453 1.00 59.06 516 ALA A N 1
ATOM 4094 C CA . ALA A 1 516 ? 24.673 39.458 5.540 1.00 59.06 516 ALA A CA 1
ATOM 4095 C C . ALA A 1 516 ? 23.513 39.314 4.530 1.00 59.06 516 ALA A C 1
ATOM 4097 O O . ALA A 1 516 ? 23.740 39.157 3.324 1.00 59.06 516 ALA A O 1
ATOM 4098 N N . LEU A 1 517 ? 22.267 39.465 4.991 1.00 58.00 517 LEU A N 1
ATOM 4099 C CA . LEU A 1 517 ? 21.076 39.472 4.128 1.00 58.00 517 LEU A CA 1
ATOM 4100 C C . LEU A 1 517 ? 21.046 40.687 3.182 1.00 58.00 517 LEU A C 1
ATOM 4102 O O . LEU A 1 517 ? 20.666 40.571 2.018 1.00 58.00 517 LEU A O 1
ATOM 4106 N N . ARG A 1 518 ? 21.520 41.855 3.637 1.00 55.25 518 ARG A N 1
ATOM 4107 C CA . ARG A 1 518 ? 21.515 43.094 2.837 1.00 55.25 518 ARG A CA 1
ATOM 4108 C C . ARG A 1 518 ? 22.510 43.071 1.669 1.00 55.25 518 ARG A C 1
ATOM 4110 O O . ARG A 1 518 ? 22.219 43.641 0.620 1.00 55.25 518 ARG A O 1
ATOM 4117 N N . ARG A 1 519 ? 23.671 42.420 1.829 1.00 53.41 519 ARG A N 1
ATOM 4118 C CA . ARG A 1 519 ? 24.716 42.303 0.785 1.00 53.41 519 ARG A CA 1
ATOM 4119 C C . ARG A 1 519 ? 24.462 41.207 -0.246 1.00 53.41 519 ARG A C 1
ATOM 4121 O O . ARG A 1 519 ? 24.950 41.323 -1.362 1.00 53.41 519 ARG A O 1
ATOM 4128 N N . SER A 1 520 ? 23.696 40.174 0.096 1.00 51.97 520 SER A N 1
ATOM 4129 C CA . SER A 1 520 ? 23.383 39.053 -0.806 1.00 51.97 520 SER A CA 1
ATOM 4130 C C . SER A 1 520 ? 22.330 39.388 -1.876 1.00 51.97 520 SER A C 1
ATOM 4132 O O . SER A 1 520 ? 21.980 38.532 -2.684 1.00 51.97 520 SER A O 1
ATOM 4134 N N . GLY A 1 521 ? 21.840 40.636 -1.923 1.00 48.28 521 GLY A N 1
ATOM 4135 C CA . GLY A 1 521 ? 20.855 41.095 -2.910 1.00 48.28 521 GLY A CA 1
ATOM 4136 C C . GLY A 1 521 ? 19.418 40.638 -2.627 1.00 48.28 521 GLY A C 1
ATOM 4137 O O . GLY A 1 521 ? 18.540 40.816 -3.470 1.00 48.28 521 GLY A O 1
ATOM 4138 N N . LEU A 1 522 ? 19.160 40.075 -1.446 1.00 48.38 522 LEU A N 1
ATOM 4139 C CA . LEU A 1 522 ? 17.881 39.494 -1.047 1.00 48.38 522 LEU A CA 1
ATOM 4140 C C . LEU A 1 522 ? 16.992 40.570 -0.404 1.00 48.38 522 LEU A C 1
ATOM 4142 O O . LEU A 1 522 ? 17.055 40.806 0.800 1.00 48.38 522 LEU A O 1
ATOM 4146 N N . ARG A 1 523 ? 16.179 41.273 -1.205 1.00 42.00 523 ARG A N 1
ATOM 4147 C CA . ARG A 1 523 ? 15.114 42.151 -0.682 1.00 42.00 523 ARG A CA 1
ATOM 4148 C C . ARG A 1 523 ? 13.747 41.462 -0.766 1.00 42.00 523 ARG A C 1
ATOM 4150 O O . ARG A 1 523 ? 13.425 40.935 -1.831 1.00 42.00 523 ARG A O 1
ATOM 4157 N N . PRO A 1 524 ? 12.901 41.547 0.278 1.00 34.91 524 PRO A N 1
ATOM 4158 C CA . PRO A 1 524 ? 11.472 41.285 0.143 1.00 34.91 524 PRO A CA 1
ATOM 4159 C C . PRO A 1 524 ? 10.870 42.284 -0.856 1.00 34.91 524 PRO A C 1
ATOM 4161 O O . PRO A 1 524 ? 11.086 43.491 -0.733 1.00 34.91 524 PRO A O 1
ATOM 4164 N N . ARG A 1 525 ? 10.133 41.806 -1.864 1.00 34.69 525 ARG A N 1
ATOM 4165 C CA . ARG A 1 525 ? 9.285 42.685 -2.683 1.00 34.69 525 ARG A CA 1
ATOM 4166 C C . ARG A 1 525 ? 8.093 43.115 -1.833 1.00 34.69 525 ARG A C 1
ATOM 4168 O O . ARG A 1 525 ? 7.230 42.291 -1.543 1.00 34.69 525 ARG A O 1
ATOM 4175 N N . GLU A 1 526 ? 8.039 44.386 -1.456 1.00 33.28 526 GLU A N 1
ATOM 4176 C CA . GLU A 1 526 ? 6.804 44.985 -0.951 1.00 33.28 526 GLU A CA 1
ATOM 4177 C C . GLU A 1 526 ? 5.781 45.084 -2.091 1.00 33.28 526 GLU A C 1
ATOM 4179 O O . GLU A 1 526 ? 6.126 45.343 -3.248 1.00 33.28 526 GLU A O 1
ATOM 4184 N N . GLY A 1 527 ? 4.525 44.769 -1.771 1.00 38.88 527 GLY A N 1
ATOM 4185 C CA . GLY A 1 527 ? 3.449 44.601 -2.739 1.00 38.88 527 GLY A CA 1
ATOM 4186 C C . GLY A 1 527 ? 3.139 45.874 -3.526 1.00 38.88 527 GLY A C 1
ATOM 4187 O O . GLY A 1 527 ? 2.870 46.922 -2.951 1.00 38.88 527 GLY A O 1
ATOM 4188 N N . GLY A 1 528 ? 3.095 45.743 -4.851 1.00 25.89 528 GLY A N 1
ATOM 4189 C CA . GLY A 1 528 ? 2.590 46.757 -5.768 1.00 25.89 528 GLY A CA 1
ATOM 4190 C C . GLY A 1 528 ? 2.103 46.102 -7.058 1.00 25.89 528 GLY A C 1
ATOM 4191 O O . GLY A 1 528 ? 2.826 45.325 -7.681 1.00 25.89 528 GLY A O 1
ATOM 4192 N N . ASN A 1 529 ? 0.851 46.378 -7.425 1.00 32.44 529 ASN A N 1
ATOM 4193 C CA . ASN A 1 529 ? 0.248 45.991 -8.699 1.00 32.44 529 ASN A CA 1
ATOM 4194 C C . ASN A 1 529 ? 1.034 46.581 -9.885 1.00 32.44 529 ASN A C 1
ATOM 4196 O O . ASN A 1 529 ? 1.360 47.763 -9.872 1.00 32.44 529 ASN A O 1
ATOM 4200 N N . GLY A 1 530 ? 1.196 45.797 -10.957 1.00 27.84 530 GLY A N 1
ATOM 4201 C CA . GLY A 1 530 ? 1.339 46.334 -12.315 1.00 27.84 530 GLY A CA 1
ATOM 4202 C C . GLY A 1 530 ? 2.715 46.235 -12.990 1.00 27.84 530 GLY A C 1
ATOM 4203 O O . GLY A 1 530 ? 3.671 46.908 -12.631 1.00 27.84 530 GLY A O 1
ATOM 4204 N N . SER A 1 531 ? 2.700 45.526 -14.122 1.00 26.86 531 SER A N 1
ATOM 4205 C CA . SER A 1 531 ? 3.517 45.729 -15.329 1.00 26.86 531 SER A CA 1
ATOM 4206 C C . SER A 1 531 ? 4.974 45.234 -15.396 1.00 26.86 531 SER A C 1
ATOM 4208 O O . SER A 1 531 ? 5.731 45.132 -14.437 1.00 26.86 531 SER A O 1
ATOM 4210 N N . CYS A 1 532 ? 5.292 44.850 -16.629 1.00 32.41 532 CYS A N 1
ATOM 4211 C CA . CYS A 1 532 ? 6.450 44.140 -17.142 1.00 32.41 532 CYS A CA 1
ATOM 4212 C C . CYS A 1 532 ? 7.707 45.022 -17.227 1.00 32.41 532 CYS A C 1
ATOM 4214 O O . CYS A 1 532 ? 7.637 46.142 -17.719 1.00 32.41 532 CYS A O 1
ATOM 4216 N N . ALA A 1 533 ? 8.878 44.467 -16.893 1.00 26.22 533 ALA A N 1
ATOM 4217 C CA . ALA A 1 533 ? 10.153 44.943 -17.429 1.00 26.22 533 ALA A CA 1
ATOM 4218 C C . ALA A 1 533 ? 11.176 43.799 -17.519 1.00 26.22 533 ALA A C 1
ATOM 4220 O O . ALA A 1 533 ? 11.646 43.263 -16.514 1.00 26.22 533 ALA A O 1
ATOM 4221 N N . ARG A 1 534 ? 11.533 43.452 -18.761 1.00 33.41 534 ARG A N 1
ATOM 4222 C CA . ARG A 1 534 ? 12.774 42.755 -19.117 1.00 33.41 534 ARG A CA 1
ATOM 4223 C C . ARG A 1 534 ? 13.966 43.576 -18.624 1.00 33.41 534 ARG A C 1
ATOM 4225 O O . ARG A 1 534 ? 14.013 44.762 -18.925 1.00 33.41 534 ARG A O 1
ATOM 4232 N N . ARG A 1 535 ? 14.981 42.929 -18.045 1.00 26.36 535 ARG A N 1
ATOM 4233 C CA . ARG A 1 535 ? 16.388 43.250 -18.335 1.00 26.36 535 ARG A CA 1
ATOM 4234 C C . ARG A 1 535 ? 17.235 41.982 -18.297 1.00 26.36 535 ARG A C 1
ATOM 4236 O O . ARG A 1 535 ? 17.308 41.276 -17.299 1.00 26.36 535 ARG A O 1
ATOM 4243 N N . SER A 1 536 ? 17.823 41.732 -19.454 1.00 30.48 536 SER A N 1
ATOM 4244 C CA . SER A 1 536 ? 18.911 40.825 -19.774 1.00 30.48 536 SER A CA 1
ATOM 4245 C C . SER A 1 536 ? 20.215 41.227 -19.083 1.00 30.48 536 SER A C 1
ATOM 4247 O O . SER A 1 536 ? 20.546 42.413 -19.055 1.00 30.48 536 SER A O 1
ATOM 4249 N N . ARG A 1 537 ? 21.012 40.237 -18.678 1.00 27.86 537 ARG A N 1
ATOM 4250 C CA . ARG A 1 537 ? 22.444 40.211 -18.997 1.00 27.86 537 ARG A CA 1
ATOM 4251 C C . ARG A 1 537 ? 22.957 38.776 -18.942 1.00 27.86 537 ARG A C 1
ATOM 4253 O O . ARG A 1 537 ? 22.899 38.118 -17.909 1.00 27.86 537 ARG A O 1
ATOM 4260 N N . GLU A 1 538 ? 23.377 38.316 -20.114 1.00 32.09 538 GLU A N 1
ATOM 4261 C CA . GLU A 1 538 ? 24.320 37.223 -20.301 1.00 32.09 538 GLU A CA 1
ATOM 4262 C C . GLU A 1 538 ? 25.605 37.517 -19.524 1.00 32.09 538 GLU A C 1
ATOM 4264 O O . GLU A 1 538 ? 26.048 38.663 -19.506 1.00 32.09 538 GLU A O 1
ATOM 4269 N N . GLU A 1 539 ? 26.260 36.480 -19.009 1.00 27.91 539 GLU A N 1
ATOM 4270 C CA . GLU A 1 539 ? 27.711 36.400 -19.142 1.00 27.91 539 GLU A CA 1
ATOM 4271 C C . GLU A 1 539 ? 28.163 34.942 -19.199 1.00 27.91 539 GLU A C 1
ATOM 4273 O O . GLU A 1 539 ? 27.640 34.048 -18.531 1.00 27.91 539 GLU A O 1
ATOM 4278 N N . ARG A 1 540 ? 29.055 34.721 -20.160 1.00 28.19 540 ARG A N 1
ATOM 4279 C CA . ARG A 1 540 ? 29.422 33.454 -20.775 1.00 28.19 540 ARG A CA 1
ATOM 4280 C C . ARG A 1 540 ? 30.375 32.675 -19.878 1.00 28.19 540 ARG A C 1
ATOM 4282 O O . ARG A 1 540 ? 31.238 33.239 -19.216 1.00 28.19 540 ARG A O 1
ATOM 4289 N N . LYS A 1 541 ? 30.270 31.350 -19.967 1.00 31.16 541 LYS A N 1
ATOM 4290 C CA . LYS A 1 541 ? 31.390 30.443 -19.710 1.00 31.16 541 LYS A CA 1
ATOM 4291 C C . LYS A 1 541 ? 32.495 30.725 -20.734 1.00 31.16 541 LYS A C 1
ATOM 4293 O O . LYS A 1 541 ? 32.216 30.701 -21.931 1.00 31.16 541 LYS A O 1
ATOM 4298 N N . ALA A 1 542 ? 33.725 30.886 -20.268 1.00 29.53 542 ALA A N 1
ATOM 4299 C CA . ALA A 1 542 ? 34.933 30.585 -21.030 1.00 29.53 542 ALA A CA 1
ATOM 4300 C C . ALA A 1 542 ? 35.885 29.766 -20.130 1.00 29.53 542 ALA A C 1
ATOM 4302 O O . ALA A 1 542 ? 35.869 29.966 -18.911 1.00 29.53 542 ALA A O 1
ATOM 4303 N N . PRO A 1 543 ? 36.631 28.799 -20.693 1.00 34.78 543 PRO A N 1
ATOM 4304 C CA . PRO A 1 543 ? 37.479 27.871 -19.951 1.00 34.78 543 PRO A CA 1
ATOM 4305 C C . PRO A 1 543 ? 38.846 28.496 -19.636 1.00 34.78 543 PRO A C 1
ATOM 4307 O O . PRO A 1 543 ? 39.325 29.354 -20.372 1.00 34.78 543 PRO A O 1
ATOM 4310 N N . ALA A 1 544 ? 39.473 28.047 -18.550 1.00 29.80 544 ALA A N 1
ATOM 4311 C CA . ALA A 1 544 ? 40.854 28.373 -18.212 1.00 29.80 544 ALA A CA 1
ATOM 4312 C C . ALA A 1 544 ? 41.771 27.189 -18.569 1.00 29.80 544 ALA A C 1
ATOM 4314 O O . ALA A 1 544 ? 41.512 26.060 -18.154 1.00 29.80 544 ALA A O 1
ATOM 4315 N N . GLY A 1 545 ? 42.821 27.487 -19.329 1.00 29.70 545 GLY A N 1
ATOM 4316 C CA . GLY A 1 545 ? 43.908 26.624 -19.808 1.00 29.70 545 GLY A CA 1
ATOM 4317 C C . GLY A 1 545 ? 44.414 27.276 -21.100 1.00 29.70 545 GLY A C 1
ATOM 4318 O O . GLY A 1 545 ? 43.603 27.528 -21.978 1.00 29.70 545 GLY A O 1
ATOM 4319 N N . GLU A 1 546 ? 45.653 27.726 -21.265 1.00 29.53 546 GLU A N 1
ATOM 4320 C CA . GLU A 1 546 ? 46.938 27.299 -20.713 1.00 29.53 546 GLU A CA 1
ATOM 4321 C C . GLU A 1 546 ? 47.879 28.498 -20.507 1.00 29.53 546 GLU A C 1
ATOM 4323 O O . GLU A 1 546 ? 47.729 29.554 -21.122 1.00 29.53 546 GLU A O 1
ATOM 4328 N N . ILE A 1 547 ? 48.885 28.293 -19.657 1.00 34.12 547 ILE A N 1
ATOM 4329 C CA . ILE A 1 547 ? 50.123 29.067 -19.611 1.00 34.12 547 ILE A CA 1
ATOM 4330 C C . ILE A 1 547 ? 51.221 28.164 -20.196 1.00 34.12 547 ILE A C 1
ATOM 4332 O O . ILE A 1 547 ? 51.471 27.092 -19.653 1.00 34.12 547 ILE A O 1
ATOM 4336 N N . ASP A 1 548 ? 51.862 28.679 -21.253 1.00 31.59 548 ASP A N 1
ATOM 4337 C CA . ASP A 1 548 ? 53.306 28.615 -21.550 1.00 31.59 548 ASP A CA 1
ATOM 4338 C C . ASP A 1 548 ? 53.887 27.333 -22.196 1.00 31.59 548 ASP A C 1
ATOM 4340 O O . ASP A 1 548 ? 54.152 26.339 -21.524 1.00 31.59 548 ASP A O 1
ATOM 4344 N N . ARG A 1 549 ? 54.202 27.396 -23.503 1.00 33.94 549 ARG A N 1
ATOM 4345 C CA . ARG A 1 549 ? 55.552 27.661 -24.076 1.00 33.94 549 ARG A CA 1
ATOM 4346 C C . ARG A 1 549 ? 55.633 27.190 -25.537 1.00 33.94 549 ARG A C 1
ATOM 4348 O O . ARG A 1 549 ? 55.381 26.018 -25.800 1.00 33.94 549 ARG A O 1
ATOM 4355 N N . GLY A 1 550 ? 56.118 28.060 -26.430 1.00 34.44 550 GLY A N 1
ATOM 4356 C CA . GLY A 1 550 ? 56.602 27.701 -27.775 1.00 34.44 550 GLY A CA 1
ATOM 4357 C C . GLY A 1 550 ? 55.882 28.404 -28.905 1.00 34.44 550 GLY A C 1
ATOM 4358 O O . GLY A 1 550 ? 54.858 27.848 -29.352 1.00 34.44 550 GLY A O 1
#

Nearest PDB structures (foldseek):
  8vc5-assembly1_B  TM=9.217E-01  e=2.346E-15  Pseudomonas aeruginosa PAO1
  8vc5-assembly1_A  TM=9.122E-01  e=2.212E-14  Pseudomonas aeruginosa PAO1
  6b1p-assembly1_A  TM=8.156E-01  e=1.028E-14  Helicobacter pylori G27
  8i9i-assembly1_B  TM=6.017E-01  e=1.697E-16  Escherichia coli
  5tgt-assembly1_B  TM=8.975E-01  e=4.192E-10  Pseudomonas aeruginosa PAO1

pLDDT: mean 76.61, std 19.71, range [25.89, 97.12]

Foldseek 3Di:
DVLLVLCVVVLQKDWAQDDPVNLVVQQVVCVVVVHHREDPCPRSPDDPVNVVVCVVVVGQTFMKGAQDAQDWQWAQAPAPGIDIDGSNNLYIGTQADSVRDGDPLNVVLVVCQVVVPAEAEEAPVCVSSLSVSVRSCVSSVTDRHHYYHDYADADPVRHGDDPVHPDDDVVVVPPDFDWAFLQDDAL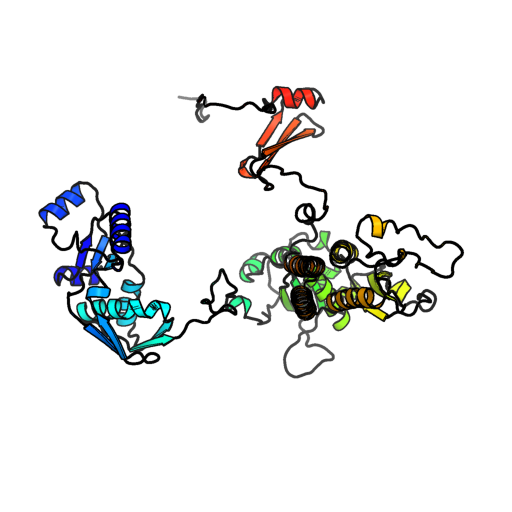VVLVVVPFFQAKWKKFFFAPACDPPDPDPDDDGQTQDMDIDLGPSVVVSQLRDPCNCVPPHPLSVVSSNRGGGMGIDGDLASLLRQLVRFLVCVVRVHPSLVVVCPDFFFWKWWWFDDLATATDIDGPCQCPPPVNHDPTHTPDIFGRGPDCPVLSVVLLLQLQQGDHPADAQDCPDPDNADDFDPCVVVPSHCRRNGVNDDSVRSVVSVVLVVCSSNSVLVVSLVVLVVVLVVCVVVVVPVSNVSSVVSNVSSSPNSDSPPPPQPCVVPPDDDDDCPDQFDKDKDKDWDDDPDQWIKIWIWIDTSSHTPPVPIDIDTFRDPDPDPVVSCVVRPDDDDDDDDDDDDDDDDDDDDDDDDDDDDD

InterPro domains:
  IPR000305 GIY-YIG endonuclease [PF01541] (221-288)
  IPR000305 GIY-YIG endonuclease [PS50164] (197-289)
  IPR000305 GIY-YIG endonuclease [SM00465] (198-293)
  IPR001162 UvrC, RNAse H endonuclease domain [PF08459] (468-519)
  IPR001162 UvrC, RNAse H endonuclease domain [PS50165] (455-525)
  IPR001943 UVR domain [PF02151] (412-443)
  IPR001943 UVR domain [PS50151] (409-444)
  IPR014729 Rossmann-like alpha/beta/alpha sandwich fold [G3DSA:3.40.50.620] (1-184)
  IPR020058 Glutamyl/glutaminyl-tRNA synthetase, class Ib, catalytic domain [PF00749] (3-170)
  IPR035901 GIY-YIG endonuclease superfamily [G3DSA:3.40.1440.10] (185-297)
  IPR035901 GIY-YIG endonuclease superfamily [SSF82771] (220-294)
  IPR036876 UVR domain superfamily [SSF46600] (395-444)
  IPR038476 UvrC, RNAse H endonuclease domain superfamily [G3DSA:3.30.420.340] (463-525)
  IPR047296 UvrC/Cho-like, GIY-YIG domain [cd10434] (195-289)
  IPR050066 UvrABC system protein C [PTHR30562] (187-445)
  IPR060385 UvrC/Cho excinuclease, middle domain [PF27096] (299-401)

Radius of gyration: 34.81 Å; Cα contacts (8 Å, |Δi|>4): 757; chains: 1; bounding box: 86×77×105 Å

Sequence (550 aa):
DGYYDQLIEKKLAYPCFCTEEQLTLQRTLQQKMGKPPRYSGTCRELTAKQIQEKRNAGLKPALRFHIPDNEVIAFHDLVRGEQKFSTNDLGDFIIRRTDGTSPFMYCNAIDDALMGVTHVLRGEDHLTNTPRQIAILTALDLPVPTYAHIALIVGSDGSPLSKRHGSRSLHAFDKKVKLWTMHEMQRDDLKQLNMPDSPGVYFFRGPNPTPHKATAGQGREILYIGKAASLRDRMKSYFAADLVKGRGARIVGMVEQAATLEWTVTDSVLEALILEANLIKQHQPQYNIDEKDNKSFNYLVVTKEDFPRVLIVRGRELFDPLKASTCKLKAIFGPFPSGLKEALKIIRRIFPYRDNCILWNPRGFTSWVKPCFNRQIGLCPGVCSGEVGKREYAETIRHIMLLFSGNFQGLKRALIKEMKEAAKKEEFEKAAVLRRQVTALEHIRDVSLIKDEYRFMDGGPSTSLRVNTRIEAYDVAHTSGEETVGVMTVVAGGEPVKSAYRKFKIQSAKNNDVAALRRSGLRPREGGNGSCARRSREERKAPAGEIDRG

Mean predicted aligned error: 20.66 Å

Secondary structure (DSSP, 8-state):
-HHHHHHHHTT-EEEE---HHHHHHHHHHHHHTT-------TTTT--HHHHHHHHHTTPPPEEEEPPPTT-EEEEEETTTEEEEEEHHHH--EEEE-TTSPPPHHHHHHHHHHHTT--EEEEEGGGGGGHHHHHHHHHHTTPPPPEEEEEPPPB-TTSSBP-TTTTPPPHHHH-------BGGG--TTGGGTTT--SS-EEEEEEEEEEPTT---SS--EEEEEEEEESSHHHHHHTTSSTTHHHHH-HHHHHHHHH--EEEEEE-SSHHHHHHHHHHHHHHH--HHHHHT-SS-PPEEEEEE-SSS--EEEEEHHHHS-TTTS-SSPEEEEEEEE-S-HHHHHHHHHHHS---SSPPPP-TTSS-S--PPPHHHHTTSS-SGGGT-S-HHHHHHHHHHHHHHHTT-HHHHHHHHHHHHHHHHHTT-HHHHHHHHHHHHHHHH---SS-TTTGGGGGS--S-----TT-EEEEEEEEE-SSS-EEEEEEEEETTEE-GGG-EEEEE--SS--HHHHHHHTT-----------------------------